Protein AF-W9NME5-F1 (afdb_monomer_lite)

Structure (mmCIF, N/CA/C/O backbone):
data_AF-W9NME5-F1
#
_entry.id   AF-W9NME5-F1
#
loop_
_atom_site.group_PDB
_atom_site.id
_atom_site.type_symbol
_atom_site.label_atom_id
_atom_site.label_alt_id
_atom_site.label_comp_id
_atom_site.label_asym_id
_atom_site.label_entity_id
_atom_site.label_seq_id
_atom_site.pdbx_PDB_ins_code
_atom_site.Cartn_x
_atom_site.Cartn_y
_atom_site.Cartn_z
_atom_site.occupancy
_atom_site.B_iso_or_equiv
_atom_site.auth_seq_id
_atom_site.auth_comp_id
_atom_site.auth_asym_id
_atom_site.auth_atom_id
_atom_site.pdbx_PDB_model_num
ATOM 1 N N . MET A 1 1 ? -3.195 -20.326 -9.505 1.00 39.09 1 MET A N 1
ATOM 2 C CA . MET A 1 1 ? -1.789 -19.940 -9.273 1.00 39.09 1 MET A CA 1
ATOM 3 C C . MET A 1 1 ? -1.744 -19.222 -7.938 1.00 39.09 1 MET A C 1
ATOM 5 O O . MET A 1 1 ? -2.674 -18.471 -7.666 1.00 39.09 1 MET A O 1
ATOM 9 N N . ALA A 1 2 ? -0.770 -19.522 -7.077 1.00 45.34 2 ALA A N 1
ATOM 10 C CA . ALA A 1 2 ? -0.571 -18.745 -5.855 1.00 45.34 2 ALA A CA 1
ATOM 11 C C . ALA A 1 2 ? -0.326 -17.281 -6.251 1.00 45.34 2 ALA A C 1
ATOM 13 O O . ALA A 1 2 ? 0.361 -17.039 -7.242 1.00 45.34 2 ALA A O 1
ATOM 14 N N . SER A 1 3 ? -0.939 -16.335 -5.538 1.00 52.91 3 SER A N 1
ATOM 15 C CA . SER A 1 3 ? -0.720 -14.902 -5.758 1.00 52.91 3 SER A CA 1
ATOM 16 C C . SER A 1 3 ? 0.780 -14.616 -5.727 1.00 52.91 3 SER A C 1
ATOM 18 O O . SER A 1 3 ? 1.431 -14.919 -4.732 1.00 52.91 3 SER A O 1
ATOM 20 N N . THR A 1 4 ? 1.320 -14.048 -6.803 1.00 77.38 4 THR A N 1
ATOM 21 C CA . THR A 1 4 ? 2.728 -13.638 -6.896 1.00 77.38 4 THR A CA 1
ATOM 22 C C . THR A 1 4 ? 3.020 -12.388 -6.074 1.00 77.38 4 THR A C 1
ATOM 24 O O . THR A 1 4 ? 4.181 -12.102 -5.825 1.00 77.38 4 THR A O 1
ATOM 27 N N . ARG A 1 5 ? 1.993 -11.663 -5.607 1.00 89.12 5 ARG A N 1
ATOM 28 C CA . ARG A 1 5 ? 2.142 -10.456 -4.787 1.00 89.12 5 ARG A CA 1
ATOM 29 C C . ARG A 1 5 ? 2.516 -10.760 -3.331 1.00 89.12 5 ARG A C 1
ATOM 31 O O . ARG A 1 5 ? 2.055 -11.748 -2.756 1.00 89.12 5 ARG A O 1
ATOM 38 N N . ARG A 1 6 ? 3.242 -9.828 -2.706 1.00 91.81 6 ARG A N 1
ATOM 39 C CA . ARG A 1 6 ? 3.561 -9.797 -1.271 1.00 91.81 6 ARG A CA 1
ATOM 40 C C . ARG A 1 6 ? 2.300 -9.959 -0.414 1.00 91.81 6 ARG A C 1
ATOM 42 O O . ARG A 1 6 ? 1.335 -9.205 -0.563 1.00 91.81 6 ARG A O 1
ATOM 49 N N . VAL A 1 7 ? 2.312 -10.936 0.488 1.00 93.56 7 VAL A N 1
ATOM 50 C CA . VAL A 1 7 ? 1.178 -11.263 1.371 1.00 93.56 7 VAL A CA 1
ATOM 51 C C . VAL A 1 7 ? 0.945 -10.194 2.441 1.00 93.56 7 VAL A C 1
ATOM 53 O O . VAL A 1 7 ? 1.825 -9.385 2.718 1.00 93.56 7 VAL A O 1
ATOM 56 N N . VAL A 1 8 ? -0.235 -10.200 3.065 1.00 95.62 8 VAL A N 1
ATOM 57 C CA . VAL A 1 8 ? -0.486 -9.415 4.281 1.00 95.62 8 VAL A CA 1
ATOM 58 C C . VAL A 1 8 ? 0.230 -10.079 5.458 1.00 95.62 8 VAL A C 1
ATOM 60 O O . VAL A 1 8 ? 0.051 -11.274 5.701 1.00 95.62 8 VAL A O 1
ATOM 63 N N . ALA A 1 9 ? 1.039 -9.318 6.193 1.00 95.38 9 ALA A N 1
ATOM 64 C CA . ALA A 1 9 ? 1.694 -9.810 7.400 1.00 95.38 9 ALA A CA 1
ATOM 65 C C . ALA A 1 9 ? 0.756 -9.633 8.599 1.00 95.38 9 ALA A C 1
ATOM 67 O O . ALA A 1 9 ? 0.611 -8.528 9.119 1.00 95.38 9 ALA A O 1
ATOM 68 N N . PHE A 1 10 ? 0.111 -10.719 9.025 1.00 95.50 10 PHE A N 1
ATOM 69 C CA . PHE A 1 10 ? -0.758 -10.734 10.203 1.00 95.50 10 PHE A CA 1
ATOM 70 C C . PHE A 1 10 ? 0.017 -10.983 11.492 1.00 95.50 10 PHE A C 1
ATOM 72 O O . PHE A 1 10 ? 0.943 -11.792 11.535 1.00 95.50 10 PHE A O 1
ATOM 79 N N . ASN A 1 11 ? -0.436 -10.353 12.570 1.00 92.19 11 ASN A N 1
ATOM 80 C CA . ASN A 1 11 ? 0.122 -10.518 13.902 1.00 92.19 11 ASN A CA 1
ATOM 81 C C . ASN A 1 11 ? -0.963 -10.964 14.886 1.00 92.19 11 ASN A C 1
ATOM 83 O O . ASN A 1 11 ? -1.707 -10.161 15.448 1.00 92.19 11 ASN A O 1
ATOM 87 N N . ALA A 1 12 ? -1.030 -12.272 15.126 1.00 83.38 12 ALA A N 1
ATOM 88 C CA . ALA A 1 12 ? -2.042 -12.856 16.001 1.00 83.38 12 ALA A CA 1
ATOM 89 C C . ALA A 1 12 ? -1.975 -12.336 17.451 1.00 83.38 12 ALA A C 1
ATOM 91 O O . ALA A 1 12 ? -3.001 -12.296 18.130 1.00 83.38 12 ALA A O 1
ATOM 92 N N . GLN A 1 13 ? -0.793 -11.913 17.923 1.00 84.00 13 GLN A N 1
ATOM 93 C CA . GLN A 1 13 ? -0.594 -11.439 19.299 1.00 84.00 13 GLN A CA 1
ATOM 94 C C . GLN A 1 13 ? -1.268 -10.083 19.559 1.00 84.00 13 GLN A C 1
ATOM 96 O O . GLN A 1 13 ? -1.622 -9.779 20.699 1.00 84.00 13 GLN A O 1
ATOM 101 N N . ALA A 1 14 ? -1.489 -9.287 18.511 1.00 87.31 14 ALA A N 1
ATOM 102 C CA . ALA A 1 14 ? -1.996 -7.927 18.636 1.00 87.31 14 ALA A CA 1
ATOM 103 C C . ALA A 1 14 ? -3.472 -7.835 19.024 1.00 87.31 14 ALA A C 1
ATOM 105 O O . ALA A 1 14 ? -3.892 -6.832 19.606 1.00 87.31 14 ALA A O 1
ATOM 106 N N . THR A 1 15 ? -4.252 -8.880 18.753 1.00 79.06 15 THR A N 1
ATOM 107 C CA . THR A 1 15 ? -5.698 -8.908 19.012 1.00 79.06 15 THR A CA 1
ATOM 108 C C . THR A 1 15 ? -6.021 -8.768 20.506 1.00 79.06 15 THR A C 1
ATOM 110 O O . THR A 1 15 ? -6.897 -7.995 20.905 1.00 79.06 15 THR A O 1
ATOM 113 N N . SER A 1 16 ? -5.259 -9.456 21.360 1.00 79.56 16 SER A N 1
ATOM 114 C CA . SER A 1 16 ? -5.403 -9.417 22.820 1.00 79.56 16 SER A CA 1
ATOM 115 C C . SER A 1 16 ? -4.499 -8.396 23.508 1.00 79.56 16 SER A C 1
ATOM 117 O O . SER A 1 16 ? -4.652 -8.160 24.704 1.00 79.56 16 SER A O 1
ATOM 119 N N . TRP A 1 17 ? -3.540 -7.810 22.790 1.00 85.62 17 TRP A N 1
ATOM 120 C CA . TRP A 1 17 ? -2.582 -6.888 23.388 1.00 85.62 17 TRP A CA 1
ATOM 121 C C . TRP A 1 17 ? -3.215 -5.530 23.696 1.00 85.62 17 TRP A C 1
ATOM 123 O O . TRP A 1 17 ? -4.037 -5.015 22.932 1.00 85.62 17 TRP A O 1
ATOM 133 N N . ARG A 1 18 ? -2.818 -4.940 24.823 1.00 84.31 18 ARG A N 1
ATOM 134 C CA . ARG A 1 18 ? -3.198 -3.588 25.234 1.00 84.31 18 ARG A CA 1
ATOM 135 C C . ARG A 1 18 ? -1.961 -2.834 25.699 1.00 84.31 18 ARG A C 1
ATOM 137 O O . ARG A 1 18 ? -1.047 -3.443 26.252 1.00 84.31 18 ARG A O 1
ATOM 144 N N . ILE A 1 19 ? -1.937 -1.521 25.476 1.00 80.12 19 ILE A N 1
ATOM 145 C CA . ILE A 1 19 ? -0.817 -0.688 25.923 1.00 80.12 19 ILE A CA 1
ATOM 146 C C . ILE A 1 19 ? -0.805 -0.612 27.462 1.00 80.12 19 ILE A C 1
ATOM 148 O O . ILE A 1 19 ? -1.807 -0.181 28.040 1.00 80.12 19 ILE A O 1
ATOM 152 N N . PRO A 1 20 ? 0.300 -0.997 28.133 1.00 75.25 20 PRO A N 1
ATOM 153 C CA . PRO A 1 20 ? 0.363 -0.962 29.591 1.00 75.25 20 PRO A CA 1
ATOM 154 C C . PRO A 1 20 ? 0.250 0.465 30.158 1.00 75.25 20 PRO A C 1
ATOM 156 O O . PRO A 1 20 ? 0.606 1.438 29.473 1.00 75.25 20 PRO A O 1
ATOM 159 N N . PRO A 1 21 ? -0.165 0.631 31.430 1.00 67.75 21 PRO A N 1
ATOM 160 C CA . PRO A 1 21 ? -0.262 1.939 32.064 1.00 67.75 21 PRO A CA 1
ATOM 161 C C . PRO A 1 21 ? 1.095 2.650 32.062 1.00 67.75 21 PRO A C 1
ATOM 163 O O . PRO A 1 21 ? 2.124 2.062 32.389 1.00 67.75 21 PRO A O 1
ATOM 166 N N . GLY A 1 22 ? 1.108 3.935 31.696 1.00 62.50 22 GLY A N 1
ATOM 167 C CA . GLY A 1 22 ? 2.323 4.761 31.678 1.00 62.50 22 GLY A CA 1
ATOM 168 C C . GLY A 1 22 ? 3.168 4.688 30.400 1.00 62.50 22 GLY A C 1
ATOM 169 O O . GLY A 1 22 ? 4.059 5.519 30.240 1.00 62.50 22 GLY A O 1
ATOM 170 N N . LEU A 1 23 ? 2.866 3.773 29.469 1.00 62.28 23 LEU A N 1
ATOM 171 C CA . LEU A 1 23 ? 3.465 3.750 28.123 1.00 62.28 23 LEU A CA 1
ATOM 172 C C . LEU A 1 23 ? 2.666 4.565 27.094 1.00 62.28 23 LEU A C 1
ATOM 174 O O . LEU A 1 23 ? 3.174 4.855 26.013 1.00 62.28 23 LEU A O 1
ATOM 178 N N . SER A 1 24 ? 1.431 4.965 27.422 1.00 55.84 24 SER A N 1
ATOM 179 C CA . SER A 1 24 ? 0.644 5.843 26.550 1.00 55.84 24 SER A CA 1
ATOM 180 C C . SER A 1 24 ? 1.208 7.270 26.552 1.00 55.84 24 SER A C 1
ATOM 182 O O . SER A 1 24 ? 1.556 7.810 27.606 1.00 55.84 24 SER A O 1
ATOM 184 N N . TYR A 1 25 ? 1.254 7.907 25.380 1.00 54.62 25 TYR A N 1
ATOM 185 C CA . TYR A 1 25 ? 1.763 9.269 25.160 1.00 54.62 25 TYR A CA 1
ATOM 186 C C . TYR A 1 25 ? 0.864 10.390 25.737 1.00 54.62 25 TYR A C 1
ATOM 188 O O . TYR A 1 25 ? 0.791 11.491 25.199 1.00 54.62 25 TYR A O 1
ATOM 196 N N . GLN A 1 26 ? 0.224 10.172 26.889 1.00 46.88 26 GLN A N 1
ATOM 197 C CA . GLN A 1 26 ? -0.618 11.165 27.577 1.00 46.88 26 GLN A CA 1
ATOM 198 C C . GLN A 1 26 ? 0.098 12.497 27.860 1.00 46.88 26 GLN A C 1
ATOM 200 O O . GLN A 1 26 ? -0.543 13.541 27.939 1.00 46.88 26 GLN A O 1
ATOM 205 N N . LYS A 1 27 ? 1.434 12.502 27.988 1.00 41.44 27 LYS A N 1
ATOM 206 C CA . LYS A 1 27 ? 2.201 13.733 28.250 1.00 41.44 27 LYS A CA 1
ATOM 207 C C . LYS A 1 27 ? 2.249 14.715 27.069 1.00 41.44 27 LYS A C 1
ATOM 209 O O . LYS A 1 27 ? 2.567 15.878 27.306 1.00 41.44 27 LYS A O 1
ATOM 214 N N . LEU A 1 28 ? 1.956 14.290 25.835 1.00 43.47 28 LEU A N 1
ATOM 215 C CA . LEU A 1 28 ? 1.936 15.185 24.666 1.00 43.47 28 LEU A CA 1
ATOM 216 C C . LEU A 1 28 ? 0.530 15.737 24.353 1.00 43.47 28 LEU A C 1
ATOM 218 O O . LEU A 1 28 ? 0.436 16.877 23.895 1.00 43.47 28 LEU A O 1
ATOM 222 N N . GLN A 1 29 ? -0.541 15.027 24.746 1.00 44.09 29 GLN A N 1
ATOM 223 C CA . GLN A 1 29 ? -1.949 15.441 24.576 1.00 44.09 29 GLN A CA 1
ATOM 224 C C . GLN A 1 29 ? -2.256 16.859 25.092 1.00 44.09 29 GLN A C 1
ATOM 226 O O . GLN A 1 29 ? -3.051 17.577 24.493 1.00 44.09 29 GLN A O 1
ATOM 231 N N . GLN A 1 30 ? -1.624 17.295 26.188 1.00 41.50 30 GLN A N 1
ATOM 232 C CA . GLN A 1 30 ? -1.910 18.604 26.794 1.00 41.50 30 GLN A CA 1
ATOM 233 C C . GLN A 1 30 ? -1.361 19.806 26.015 1.00 41.50 30 GLN A C 1
ATOM 235 O O . GLN A 1 30 ? -1.827 20.920 26.237 1.00 41.50 30 GLN A O 1
ATOM 240 N N . LYS A 1 31 ? -0.367 19.629 25.135 1.00 41.06 31 LYS A N 1
ATOM 241 C CA . LYS A 1 31 ? 0.295 20.767 24.469 1.00 41.06 31 LYS A CA 1
ATOM 242 C C . LYS A 1 31 ? -0.341 21.179 23.140 1.00 41.06 31 LYS A C 1
ATOM 244 O O . LYS A 1 31 ? -0.084 22.292 22.697 1.00 41.06 31 LYS A O 1
ATOM 249 N N . PHE A 1 32 ? -1.152 20.321 22.519 1.00 47.19 32 PHE A N 1
ATOM 250 C CA . PHE A 1 32 ? -1.626 20.516 21.141 1.00 47.19 32 PHE A CA 1
ATOM 251 C C . PHE A 1 32 ? -3.078 20.999 21.009 1.00 47.19 32 PHE A C 1
ATOM 253 O O . PHE A 1 32 ? -3.599 21.079 19.901 1.00 47.19 32 PHE A O 1
ATOM 260 N N . GLN A 1 33 ? -3.716 21.411 22.108 1.00 46.16 33 GLN A N 1
ATOM 261 C CA . GLN A 1 33 ? -5.012 22.097 22.072 1.00 46.16 33 GLN A CA 1
ATOM 262 C C . GLN A 1 33 ? -4.861 23.554 21.602 1.00 46.16 33 GLN A C 1
ATOM 264 O O . GLN A 1 33 ? -4.986 24.481 22.395 1.00 46.16 33 GLN A O 1
ATOM 269 N N . ASN A 1 34 ? -4.590 23.779 20.316 1.00 44.47 34 ASN A N 1
ATOM 270 C CA . ASN A 1 34 ? -4.628 25.119 19.727 1.00 44.47 34 ASN A CA 1
ATOM 271 C C . ASN A 1 34 ? -5.656 25.176 18.591 1.00 44.47 34 ASN A C 1
ATOM 273 O O . ASN A 1 34 ? -5.303 24.959 17.440 1.00 44.47 34 ASN A O 1
ATOM 277 N N . GLY A 1 35 ? -6.910 25.487 18.941 1.00 51.31 35 GLY A N 1
ATOM 278 C CA . GLY A 1 35 ? -7.873 26.306 18.177 1.00 51.31 35 GLY A CA 1
ATOM 279 C C . GLY A 1 35 ? -8.188 26.012 16.701 1.00 51.31 35 GLY A C 1
ATOM 280 O O . GLY A 1 35 ? -8.904 26.814 16.109 1.00 51.31 35 GLY A O 1
ATOM 281 N N . ALA A 1 36 ? -7.669 24.947 16.095 1.00 62.31 36 ALA A N 1
ATOM 282 C CA . ALA A 1 36 ? -7.976 24.563 14.721 1.00 62.31 36 ALA A CA 1
ATOM 283 C C . ALA A 1 36 ? -9.269 23.738 14.662 1.00 62.31 36 ALA A C 1
ATOM 285 O O . ALA A 1 36 ? -9.553 22.964 15.579 1.00 62.31 36 ALA A O 1
ATOM 286 N N . ASP A 1 37 ? -10.035 23.897 13.582 1.00 70.88 37 ASP A N 1
ATOM 287 C CA . ASP A 1 37 ? -11.195 23.047 13.319 1.00 70.88 37 ASP A CA 1
ATOM 288 C C . ASP A 1 37 ? -10.755 21.574 13.190 1.00 70.88 37 ASP A C 1
ATOM 290 O O . ASP A 1 37 ? -9.715 21.309 12.572 1.00 70.88 37 ASP A O 1
ATOM 294 N N . PRO A 1 38 ? -11.526 20.612 13.740 1.00 79.44 38 PRO A N 1
ATOM 295 C CA . PRO A 1 38 ? -11.199 19.196 13.639 1.00 79.44 38 PRO A CA 1
ATOM 296 C C . PRO A 1 38 ? -11.038 18.745 12.189 1.00 79.44 38 PRO A C 1
ATOM 298 O O . PRO A 1 38 ? -11.836 19.107 11.320 1.00 79.44 38 PRO A O 1
ATOM 301 N N . ALA A 1 39 ? -10.059 17.875 11.938 1.00 83.62 39 ALA A N 1
ATOM 302 C CA . ALA A 1 39 ? -9.869 17.285 10.620 1.00 83.62 39 ALA A CA 1
ATOM 303 C C . ALA A 1 39 ? -11.156 16.549 10.181 1.00 83.62 39 ALA A C 1
ATOM 305 O O . ALA A 1 39 ? -11.751 15.823 10.990 1.00 83.62 39 ALA A O 1
ATOM 306 N N . PRO A 1 40 ? -11.630 16.701 8.935 1.00 89.44 40 PRO A N 1
ATOM 307 C CA . PRO A 1 40 ? -12.889 16.096 8.522 1.00 89.44 40 PRO A CA 1
ATOM 308 C C . PRO A 1 40 ? -12.821 14.561 8.515 1.00 89.44 40 PRO A C 1
ATOM 310 O O . PRO A 1 40 ? -11.814 13.958 8.136 1.00 89.44 40 PRO A O 1
ATOM 313 N N . LEU A 1 41 ? -13.928 13.939 8.924 1.00 93.38 41 LEU A N 1
ATOM 314 C CA . LEU A 1 41 ? -14.187 12.506 8.798 1.00 93.38 41 LEU A CA 1
ATOM 315 C C . LEU A 1 41 ? -15.288 12.319 7.749 1.00 93.38 41 LEU A C 1
ATOM 317 O O . LEU A 1 41 ? -16.453 12.617 8.002 1.00 93.38 41 LEU A O 1
ATOM 321 N N . ILE A 1 42 ? -14.898 11.895 6.550 1.00 94.12 42 ILE A N 1
ATOM 322 C CA . ILE A 1 42 ? -15.769 11.849 5.371 1.00 94.12 42 ILE A CA 1
ATOM 323 C C . ILE A 1 42 ? -16.267 10.421 5.163 1.00 94.12 42 ILE A C 1
ATOM 325 O O . ILE A 1 42 ? -15.465 9.498 5.062 1.00 94.12 42 ILE A O 1
ATOM 329 N N . ASP A 1 43 ? -17.582 10.241 5.079 1.00 95.38 43 ASP A N 1
ATOM 330 C CA . ASP A 1 43 ? -18.225 8.956 4.783 1.00 95.3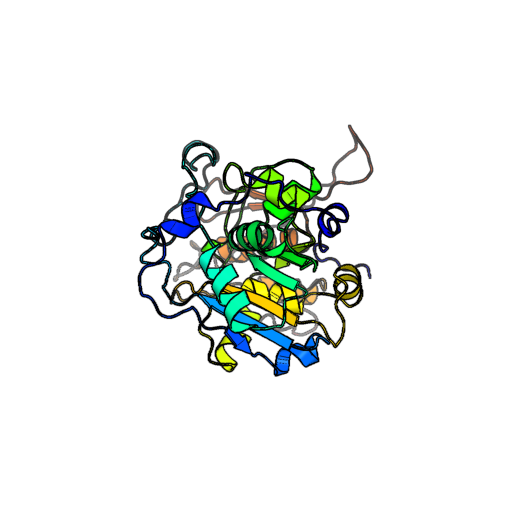8 43 ASP A CA 1
ATOM 331 C C . ASP A 1 43 ? -18.084 8.605 3.287 1.00 95.38 43 ASP A C 1
ATOM 333 O O . ASP A 1 43 ? -18.522 9.355 2.413 1.00 95.38 43 ASP A O 1
ATOM 337 N N . LEU A 1 44 ? -17.466 7.460 2.997 1.00 95.12 44 LEU A N 1
ATOM 338 C CA . LEU A 1 44 ? -17.264 6.897 1.663 1.00 95.12 44 LEU A CA 1
ATOM 339 C C . LEU A 1 44 ? -18.199 5.696 1.458 1.00 95.12 44 LEU A C 1
ATOM 341 O O . LEU A 1 44 ? -17.769 4.547 1.399 1.00 95.12 44 LEU A O 1
ATOM 345 N N . ARG A 1 45 ? -19.504 5.946 1.341 1.00 88.06 45 ARG A N 1
ATOM 346 C CA . ARG A 1 45 ? -20.514 4.871 1.250 1.00 88.06 45 ARG A CA 1
ATOM 347 C C . ARG A 1 45 ? -20.284 3.902 0.094 1.00 88.06 45 ARG A C 1
ATOM 349 O O . ARG A 1 45 ? -20.411 2.699 0.279 1.00 88.06 45 ARG A O 1
ATOM 356 N N . GLU A 1 46 ? -19.912 4.417 -1.076 1.00 90.00 46 GLU A N 1
ATOM 357 C CA . GLU A 1 46 ? -19.761 3.600 -2.288 1.00 90.00 46 GLU A CA 1
ATOM 358 C C . GLU A 1 46 ? -18.662 2.536 -2.144 1.00 90.00 46 GLU A C 1
ATOM 360 O O . GLU A 1 46 ? -18.842 1.398 -2.581 1.00 90.00 46 GLU A O 1
ATOM 365 N N . ILE A 1 47 ? -17.553 2.858 -1.464 1.00 94.81 47 ILE A N 1
ATOM 366 C CA . ILE A 1 47 ? -16.479 1.883 -1.247 1.00 94.81 47 ILE A CA 1
ATOM 367 C C . ILE A 1 47 ? -16.850 0.859 -0.168 1.00 94.81 47 ILE A C 1
ATOM 369 O O . ILE A 1 47 ? -16.356 -0.265 -0.208 1.00 94.81 47 ILE A O 1
ATOM 373 N N . ALA A 1 48 ? -17.725 1.194 0.787 1.00 95.50 48 ALA A N 1
ATOM 374 C CA . ALA A 1 48 ? -18.136 0.254 1.830 1.00 95.50 48 ALA A CA 1
ATOM 375 C C . ALA A 1 48 ? -18.807 -0.995 1.235 1.00 95.50 48 ALA A C 1
ATOM 377 O O . ALA A 1 48 ? -18.456 -2.115 1.616 1.00 95.50 48 ALA A O 1
ATOM 378 N N . ASP A 1 49 ? -19.665 -0.808 0.227 1.00 93.06 49 ASP A N 1
ATOM 379 C CA . ASP A 1 49 ? -20.310 -1.899 -0.507 1.00 93.06 49 ASP A CA 1
ATOM 380 C C . ASP A 1 49 ? -19.304 -2.728 -1.325 1.00 93.06 49 ASP A C 1
ATOM 382 O O . ASP A 1 49 ? -19.361 -3.961 -1.298 1.00 93.06 49 ASP A O 1
ATOM 386 N N . GLU A 1 50 ? -18.344 -2.077 -2.001 1.00 94.00 50 GLU A N 1
ATOM 387 C CA . GLU A 1 50 ? -17.262 -2.753 -2.745 1.00 94.00 50 GLU A CA 1
ATOM 388 C C . GLU A 1 50 ? -16.415 -3.640 -1.811 1.00 94.00 50 GLU A C 1
ATOM 390 O O . GLU A 1 50 ? -16.096 -4.792 -2.125 1.00 94.00 50 GLU A O 1
ATOM 395 N N . ILE A 1 51 ? -16.082 -3.127 -0.624 1.00 96.56 51 ILE A N 1
ATOM 396 C CA . ILE A 1 51 ? -15.286 -3.838 0.384 1.00 96.56 51 ILE A CA 1
ATOM 397 C C . ILE A 1 51 ? -16.129 -4.882 1.134 1.00 96.56 51 ILE A C 1
ATOM 399 O O . ILE A 1 51 ? -15.586 -5.897 1.587 1.00 96.56 51 ILE A O 1
ATOM 403 N N . GLY A 1 52 ? -17.446 -4.700 1.218 1.00 96.25 52 GLY A N 1
ATOM 404 C CA . GLY A 1 52 ? -18.370 -5.570 1.944 1.00 96.25 52 GLY A CA 1
ATOM 405 C C . GLY A 1 52 ? -18.376 -5.329 3.456 1.00 96.25 52 GLY A C 1
ATOM 406 O O . GLY A 1 52 ? -18.467 -6.295 4.217 1.00 96.25 52 GLY A O 1
ATOM 407 N N . VAL A 1 53 ? -18.256 -4.067 3.872 1.00 97.69 53 VAL A N 1
ATOM 408 C CA . VAL A 1 53 ? -18.327 -3.600 5.270 1.00 97.69 53 VAL A CA 1
ATOM 409 C C . VAL A 1 53 ? -19.478 -2.610 5.452 1.00 97.69 53 VAL A C 1
ATOM 411 O O . VAL A 1 53 ? -20.078 -2.186 4.471 1.00 97.69 53 VAL A O 1
ATOM 414 N N . GLY A 1 54 ? -19.803 -2.252 6.695 1.00 97.06 54 GLY A N 1
ATOM 415 C CA . GLY A 1 54 ? -20.939 -1.378 6.990 1.00 97.06 54 GLY A CA 1
ATOM 416 C C . GLY A 1 54 ? -20.690 0.066 6.576 1.00 97.06 54 GLY A C 1
ATOM 417 O O . GLY A 1 54 ? -21.504 0.665 5.880 1.00 97.06 54 GLY A O 1
ATOM 418 N N . THR A 1 55 ? -19.551 0.630 6.982 1.00 97.56 55 THR A N 1
ATOM 419 C CA . THR A 1 55 ? -19.142 1.984 6.578 1.00 97.56 55 THR A CA 1
ATOM 420 C C . THR A 1 55 ? -17.633 2.078 6.412 1.00 97.56 55 THR A C 1
ATOM 422 O O . THR A 1 55 ? -16.868 1.376 7.080 1.00 97.56 55 THR A O 1
ATOM 425 N N . VAL A 1 56 ? -17.200 2.983 5.536 1.00 98.31 56 VAL A N 1
ATOM 426 C CA . VAL A 1 56 ? -15.797 3.369 5.387 1.00 98.31 56 VAL A CA 1
ATOM 427 C C . VAL A 1 56 ? -15.721 4.877 5.533 1.00 98.31 56 VAL A C 1
ATOM 429 O O . VAL A 1 56 ? -16.371 5.602 4.790 1.00 98.31 56 VAL A O 1
ATOM 432 N N . HIS A 1 57 ? -14.918 5.353 6.477 1.00 97.31 57 HIS A N 1
ATOM 433 C CA . HIS A 1 57 ? -14.698 6.773 6.701 1.00 97.31 57 HIS A CA 1
ATOM 434 C C . HIS A 1 57 ? -13.255 7.149 6.370 1.00 97.31 57 HIS A C 1
ATOM 436 O O . HIS A 1 57 ? -12.317 6.492 6.821 1.00 97.31 57 HIS A O 1
ATOM 442 N N . ALA A 1 58 ? -13.059 8.229 5.622 1.00 95.44 58 ALA A N 1
ATOM 443 C CA . ALA A 1 58 ? -11.757 8.838 5.402 1.00 95.44 58 ALA A CA 1
ATOM 444 C C . ALA A 1 58 ? -11.523 9.957 6.415 1.00 95.44 58 ALA A C 1
ATOM 446 O O . ALA A 1 58 ? -12.205 10.982 6.391 1.00 95.44 58 ALA A O 1
ATOM 447 N N . LYS A 1 59 ? -10.538 9.777 7.297 1.00 93.56 59 LYS A N 1
ATOM 448 C CA . LYS A 1 59 ? -10.039 10.855 8.152 1.00 93.56 59 LYS A CA 1
ATOM 449 C C . LYS A 1 59 ? -9.003 11.637 7.350 1.00 93.56 59 LYS A C 1
ATOM 451 O O . LYS A 1 59 ? -7.896 11.143 7.128 1.00 93.56 59 LYS A O 1
ATOM 456 N N . VAL A 1 60 ? -9.378 12.823 6.875 1.00 88.12 60 VAL A N 1
ATOM 457 C CA . VAL A 1 60 ? -8.555 13.641 5.969 1.00 88.12 60 VAL A CA 1
ATOM 458 C C . VAL A 1 60 ? -7.818 14.704 6.770 1.00 88.12 60 VAL A C 1
ATOM 460 O O . VAL A 1 60 ? -8.438 15.562 7.387 1.00 88.12 60 VAL A O 1
ATOM 463 N N . LEU A 1 61 ? -6.487 14.655 6.773 1.00 78.25 61 LEU A N 1
ATOM 464 C CA . LEU A 1 61 ? -5.673 15.562 7.584 1.00 78.25 61 LEU A CA 1
ATOM 465 C C . LEU A 1 61 ? -5.361 16.826 6.773 1.00 78.25 61 LEU A C 1
ATOM 467 O O . LEU A 1 61 ? -4.400 16.845 6.009 1.00 78.25 61 LEU A O 1
ATOM 471 N N . THR A 1 62 ? -6.160 17.881 6.935 1.00 62.59 62 THR A N 1
ATOM 472 C CA . THR A 1 62 ? -6.014 19.158 6.214 1.00 62.59 62 THR A CA 1
ATOM 473 C C . THR A 1 62 ? -5.030 20.096 6.907 1.00 62.59 62 THR A C 1
ATOM 475 O O . THR A 1 62 ? -5.423 20.778 7.844 1.00 62.59 62 THR A O 1
ATOM 478 N N . ASN A 1 63 ? -3.768 20.174 6.467 1.00 48.84 63 ASN A N 1
ATOM 479 C CA . ASN A 1 63 ? -2.765 21.176 6.893 1.00 48.84 63 ASN A CA 1
ATOM 480 C C . ASN A 1 63 ? -2.580 21.426 8.412 1.00 48.84 63 ASN A C 1
ATOM 482 O O . ASN A 1 63 ? -1.764 22.267 8.778 1.00 48.84 63 ASN A O 1
ATOM 486 N N . CYS A 1 64 ? -3.210 20.667 9.316 1.00 42.06 64 CYS A N 1
ATOM 487 C CA . CYS A 1 64 ? -3.034 20.797 10.768 1.00 42.06 64 CYS A CA 1
ATOM 488 C C . CYS A 1 64 ? -1.567 20.553 11.173 1.00 42.06 64 CYS A C 1
ATOM 490 O O . CYS A 1 64 ? -1.142 20.925 12.262 1.00 42.06 64 CYS A O 1
ATOM 492 N N . TYR A 1 65 ? -0.783 19.945 10.274 1.00 44.38 65 TYR A N 1
ATOM 493 C CA . TYR A 1 65 ? 0.619 19.616 10.472 1.00 44.38 65 TYR A CA 1
ATOM 494 C C . TYR A 1 65 ? 1.622 20.677 9.996 1.00 44.38 65 TYR A C 1
ATOM 496 O O . TYR A 1 65 ? 2.766 20.601 10.436 1.00 44.38 65 TYR A O 1
ATOM 504 N N . THR A 1 66 ? 1.249 21.725 9.242 1.00 38.56 66 THR A N 1
ATOM 505 C CA . THR A 1 66 ? 2.200 22.838 8.987 1.00 38.56 66 THR A CA 1
ATOM 506 C C . THR A 1 66 ? 2.541 23.605 10.272 1.00 38.56 66 THR A C 1
ATOM 508 O O . THR A 1 66 ? 3.637 24.145 10.395 1.00 38.56 66 THR A O 1
ATOM 511 N N . ALA A 1 67 ? 1.663 23.568 11.282 1.00 34.53 67 ALA A N 1
ATOM 512 C CA . ALA A 1 67 ? 1.918 24.113 12.619 1.00 34.53 67 ALA A CA 1
ATOM 513 C C . ALA A 1 67 ? 2.614 23.126 13.587 1.00 34.53 67 ALA A C 1
ATOM 515 O O . ALA A 1 67 ? 3.070 23.540 14.652 1.00 34.53 67 ALA A O 1
ATOM 516 N N . LEU A 1 68 ? 2.739 21.839 13.227 1.00 39.09 68 LEU A N 1
ATOM 517 C CA . LEU A 1 68 ? 3.330 20.772 14.059 1.00 39.09 68 LEU A CA 1
ATOM 518 C C . LEU A 1 68 ? 4.852 20.641 13.890 1.00 39.09 68 LEU A C 1
ATOM 520 O O . LEU A 1 68 ? 5.417 19.575 14.110 1.00 39.09 68 LEU A O 1
ATOM 524 N N . GLY A 1 69 ? 5.527 21.719 13.482 1.00 32.47 69 GLY A N 1
ATOM 525 C CA . GLY A 1 69 ? 6.964 21.686 13.202 1.00 32.47 69 GLY A CA 1
ATOM 526 C C . GLY A 1 69 ? 7.317 20.959 11.901 1.00 32.47 69 GLY A C 1
ATOM 527 O O . GLY A 1 69 ? 8.498 20.825 11.592 1.00 32.47 69 GLY A O 1
ATOM 528 N N . ALA A 1 70 ? 6.328 20.577 11.080 1.00 37.41 70 ALA A N 1
ATOM 529 C CA . ALA A 1 70 ? 6.539 20.027 9.741 1.00 37.41 70 ALA A CA 1
ATOM 530 C C . ALA A 1 70 ? 6.960 21.100 8.713 1.00 37.41 70 ALA A C 1
ATOM 532 O O . ALA A 1 70 ? 6.592 21.038 7.547 1.00 37.41 70 ALA A O 1
ATOM 533 N N . ASN A 1 71 ? 7.855 22.006 9.117 1.00 27.41 71 ASN A N 1
ATOM 534 C CA . ASN A 1 71 ? 8.870 22.552 8.214 1.00 27.41 71 ASN A CA 1
ATOM 535 C C . ASN A 1 71 ? 9.948 21.491 7.910 1.00 27.41 71 ASN A C 1
ATOM 537 O O . ASN A 1 71 ? 11.104 21.819 7.640 1.00 27.41 71 ASN A O 1
ATOM 541 N N . ALA A 1 72 ? 9.590 20.204 7.931 1.00 32.00 72 ALA A N 1
ATOM 542 C CA . ALA A 1 72 ? 10.208 19.286 7.007 1.00 32.00 72 ALA A CA 1
ATOM 543 C C . ALA A 1 72 ? 9.719 19.737 5.632 1.00 32.00 72 ALA A C 1
ATOM 545 O O . ALA A 1 72 ? 8.633 19.374 5.184 1.00 32.00 72 ALA A O 1
ATOM 546 N N . SER A 1 73 ? 10.535 20.576 4.989 1.00 27.31 73 SER A N 1
ATOM 547 C CA . SER A 1 73 ? 10.595 20.649 3.536 1.00 27.31 73 SER A CA 1
ATOM 548 C C . SER A 1 73 ? 10.337 19.257 2.948 1.00 27.31 73 SER A C 1
ATOM 550 O O . SER A 1 73 ? 10.746 18.274 3.586 1.00 27.31 73 SER A O 1
ATOM 552 N N . PRO A 1 74 ? 9.710 19.147 1.757 1.00 27.56 74 PRO A N 1
ATOM 553 C CA . PRO A 1 74 ? 9.715 17.887 1.020 1.00 27.56 74 PRO A CA 1
ATOM 554 C C . PRO A 1 74 ? 11.123 17.329 1.145 1.00 27.56 74 PRO A C 1
ATOM 556 O O . PRO A 1 74 ? 12.075 18.076 0.894 1.00 27.56 74 PRO A O 1
ATOM 559 N N . ILE A 1 75 ? 11.221 16.110 1.697 1.00 30.09 75 ILE A N 1
ATOM 560 C CA . ILE A 1 75 ? 12.454 15.329 1.815 1.00 30.09 75 ILE A CA 1
ATOM 561 C C . ILE A 1 75 ? 13.334 15.765 0.667 1.00 30.09 75 ILE A C 1
ATOM 563 O O . ILE A 1 75 ? 12.869 15.650 -0.467 1.00 30.09 75 ILE A O 1
ATOM 567 N N . ASP A 1 76 ? 14.480 16.373 0.995 1.00 28.00 76 ASP A N 1
ATOM 568 C CA . ASP A 1 76 ? 15.382 16.997 0.037 1.00 28.00 76 ASP A CA 1
ATOM 569 C C . ASP A 1 76 ? 15.358 16.144 -1.231 1.00 28.00 76 ASP A C 1
ATOM 571 O O . ASP A 1 76 ? 15.864 15.022 -1.254 1.00 28.00 76 ASP A O 1
ATOM 575 N N . VAL A 1 77 ? 14.703 16.641 -2.284 1.00 30.38 77 VAL A N 1
ATOM 576 C CA . VAL A 1 77 ? 14.630 15.976 -3.597 1.00 30.38 77 VAL A CA 1
ATOM 577 C C . VAL A 1 77 ? 16.014 15.950 -4.270 1.00 30.38 77 VAL A C 1
ATOM 579 O O . VAL A 1 77 ? 16.139 15.638 -5.447 1.00 30.38 77 VAL A O 1
ATOM 582 N N . ASN A 1 78 ? 17.060 16.219 -3.485 1.00 27.39 78 ASN A N 1
ATOM 583 C CA . ASN A 1 78 ? 18.473 16.079 -3.754 1.00 27.39 78 ASN A CA 1
ATOM 584 C C . ASN A 1 78 ? 19.159 15.209 -2.677 1.00 27.39 78 ASN A C 1
ATOM 586 O O . ASN A 1 78 ? 20.103 15.654 -2.031 1.00 27.39 78 ASN A O 1
ATOM 590 N N . GLU A 1 79 ? 18.775 13.942 -2.514 1.00 35.22 79 GLU A N 1
ATOM 591 C CA . GLU A 1 79 ? 19.766 12.917 -2.138 1.00 35.22 79 GLU A CA 1
ATOM 592 C C . GLU A 1 79 ? 20.216 12.174 -3.397 1.00 35.22 79 GLU A C 1
ATOM 594 O O . GLU A 1 79 ? 19.941 11.004 -3.644 1.00 35.22 79 GLU A O 1
ATOM 599 N N . ASP A 1 80 ? 20.980 12.924 -4.186 1.00 33.34 80 ASP A N 1
ATOM 600 C CA . ASP A 1 80 ? 21.892 12.485 -5.242 1.00 33.34 80 ASP A CA 1
ATOM 601 C C . ASP A 1 80 ? 23.088 11.661 -4.698 1.00 33.34 80 ASP A C 1
ATOM 603 O O . ASP A 1 80 ? 24.160 11.609 -5.300 1.00 33.34 80 ASP A O 1
ATOM 607 N N . SER A 1 81 ? 22.948 10.998 -3.548 1.00 30.91 81 SER A N 1
ATOM 608 C CA . SER A 1 81 ? 23.997 10.184 -2.925 1.00 30.91 81 SER A CA 1
ATOM 609 C C . SER A 1 81 ? 23.646 8.696 -2.979 1.00 30.91 81 SER A C 1
ATOM 611 O O . SER A 1 81 ? 23.577 7.991 -1.978 1.00 30.91 81 SER A O 1
ATOM 613 N N . ILE A 1 82 ? 23.523 8.183 -4.206 1.00 38.12 82 ILE A N 1
ATOM 614 C CA . ILE A 1 82 ? 23.451 6.740 -4.513 1.00 38.12 82 ILE A CA 1
ATOM 615 C C . ILE A 1 82 ? 24.860 6.095 -4.470 1.00 38.12 82 ILE A C 1
ATOM 617 O O . ILE A 1 82 ? 25.098 4.998 -4.962 1.00 38.12 82 ILE A O 1
ATOM 621 N N . ASN A 1 83 ? 25.831 6.740 -3.817 1.00 29.41 83 ASN A N 1
ATOM 622 C CA . ASN A 1 83 ? 27.133 6.135 -3.572 1.00 29.41 83 ASN A CA 1
ATOM 623 C C . ASN A 1 83 ? 27.109 5.369 -2.250 1.00 29.41 83 ASN A C 1
ATOM 625 O O . ASN A 1 83 ? 26.916 5.945 -1.181 1.00 29.41 83 ASN A O 1
ATOM 629 N N . GLY A 1 84 ? 27.402 4.070 -2.323 1.00 33.78 84 GLY A N 1
ATOM 630 C CA . GLY A 1 84 ? 27.668 3.181 -1.188 1.00 33.78 84 GLY A CA 1
ATOM 631 C C . GLY A 1 84 ? 28.897 3.546 -0.338 1.00 33.78 84 GLY A C 1
ATOM 632 O O . GLY A 1 84 ? 29.570 2.658 0.173 1.00 33.78 84 GLY A O 1
ATOM 633 N N . SER A 1 85 ? 29.209 4.828 -0.159 1.00 30.17 85 SER A N 1
ATOM 634 C CA . SER A 1 85 ? 30.228 5.321 0.764 1.00 30.17 85 SER A CA 1
ATOM 635 C C . SER A 1 85 ? 29.970 6.801 1.076 1.00 30.17 85 SER A C 1
ATOM 637 O O . SER A 1 85 ? 30.178 7.653 0.217 1.00 30.17 85 SER A O 1
ATOM 639 N N . HIS A 1 86 ? 29.566 7.066 2.323 1.00 30.80 86 HIS A N 1
ATOM 640 C CA . HIS A 1 86 ? 29.363 8.371 2.974 1.00 30.80 86 HIS A CA 1
ATOM 641 C C . HIS A 1 86 ? 28.142 9.212 2.552 1.00 30.80 86 HIS A C 1
ATOM 643 O O . HIS A 1 86 ? 28.190 9.950 1.575 1.00 30.80 86 HIS A O 1
ATOM 649 N N . GLY A 1 87 ? 27.109 9.213 3.413 1.00 33.31 87 GLY A N 1
ATOM 650 C CA . GLY A 1 87 ? 26.277 10.407 3.608 1.00 33.31 87 GLY A CA 1
ATOM 651 C C . GLY A 1 87 ? 24.769 10.245 3.794 1.00 33.31 87 GLY A C 1
ATOM 652 O O . GLY A 1 87 ? 24.124 11.268 3.946 1.00 33.31 87 GLY A O 1
ATOM 653 N N . LEU A 1 88 ? 24.192 9.040 3.809 1.00 41.59 88 LEU A N 1
ATOM 654 C CA . LEU A 1 88 ? 22.776 8.871 4.169 1.00 41.59 88 LEU A CA 1
ATOM 655 C C . LEU A 1 88 ? 22.657 8.828 5.694 1.00 41.59 88 LEU A C 1
ATOM 657 O O . LEU A 1 88 ? 23.235 7.946 6.333 1.00 41.59 88 LEU A O 1
ATOM 661 N N . VAL A 1 89 ? 21.951 9.805 6.263 1.00 40.44 89 VAL A N 1
ATOM 662 C CA . VAL A 1 89 ? 21.803 10.006 7.712 1.00 40.44 89 VAL A CA 1
ATOM 663 C C . VAL A 1 89 ? 21.321 8.709 8.372 1.00 40.44 89 VAL A C 1
ATOM 665 O O . VAL A 1 89 ? 20.272 8.168 8.022 1.00 40.44 89 VAL A O 1
ATOM 668 N N . ASP A 1 90 ? 22.113 8.193 9.313 1.00 42.84 90 ASP A N 1
ATOM 669 C CA . ASP A 1 90 ? 21.762 7.033 10.130 1.00 42.84 90 ASP A CA 1
ATOM 670 C C . ASP A 1 90 ? 20.459 7.341 10.881 1.00 42.84 90 ASP A C 1
ATOM 672 O O . ASP A 1 90 ? 20.300 8.422 11.456 1.00 42.84 90 ASP A O 1
ATOM 676 N N . CYS A 1 91 ? 19.522 6.398 10.885 1.00 47.06 91 CYS A N 1
ATOM 677 C CA . CYS A 1 91 ? 18.249 6.516 11.583 1.00 47.06 91 CYS A CA 1
ATOM 678 C C . CYS A 1 91 ? 18.394 6.771 13.085 1.00 47.06 91 CYS A C 1
ATOM 680 O O . CYS A 1 91 ? 17.472 7.279 13.720 1.00 47.06 91 CYS A O 1
ATOM 682 N N . HIS A 1 92 ? 19.572 6.474 13.633 1.00 45.75 92 HIS A N 1
ATOM 683 C CA . HIS A 1 92 ? 19.951 6.776 15.004 1.00 45.75 92 HIS A CA 1
ATOM 684 C C . HIS A 1 92 ? 20.446 8.219 15.221 1.00 45.75 92 HIS A C 1
ATOM 686 O O . HIS A 1 92 ? 20.532 8.660 16.365 1.00 45.75 92 HIS A O 1
ATOM 692 N N . THR A 1 93 ? 20.764 8.972 14.161 1.00 40.25 93 THR A N 1
ATOM 693 C CA . THR A 1 93 ? 21.431 10.291 14.254 1.00 40.25 93 THR A CA 1
ATOM 694 C C . THR A 1 93 ? 20.504 11.495 14.109 1.00 40.25 93 THR A C 1
ATOM 696 O O . THR A 1 93 ? 20.869 12.594 14.526 1.00 40.25 93 THR A O 1
ATOM 699 N N . ARG A 1 94 ? 19.281 11.305 13.603 1.00 39.62 94 ARG A N 1
ATOM 700 C CA . ARG A 1 94 ? 18.216 12.311 13.679 1.00 39.62 94 ARG A CA 1
ATOM 701 C C . ARG A 1 94 ? 17.135 11.764 14.607 1.00 39.62 94 ARG A C 1
ATOM 703 O O . ARG A 1 94 ? 16.648 10.666 14.341 1.00 39.62 94 ARG A O 1
ATOM 710 N N . PRO A 1 95 ? 16.721 12.479 15.670 1.00 41.44 95 PRO A N 1
ATOM 711 C CA . PRO A 1 95 ? 15.461 12.162 16.319 1.00 41.44 95 PRO A CA 1
ATOM 712 C C . PRO A 1 95 ? 14.403 12.261 15.221 1.00 41.44 95 PRO A C 1
ATOM 714 O O . PRO A 1 95 ? 14.118 13.360 14.749 1.00 41.44 95 PRO A O 1
ATOM 717 N N . GLN A 1 96 ? 13.877 11.133 14.736 1.00 47.00 96 GLN A N 1
ATOM 718 C CA . GLN A 1 96 ? 12.610 11.189 14.027 1.00 47.00 96 GLN A CA 1
ATOM 719 C C . GLN A 1 96 ? 11.631 11.691 15.074 1.00 47.00 96 GLN A C 1
ATOM 721 O O . GLN A 1 96 ? 11.335 10.975 16.033 1.00 47.00 96 GLN A O 1
ATOM 726 N N . GLU A 1 97 ? 11.259 12.965 14.966 1.00 46.84 97 GLU A N 1
ATOM 727 C CA . GLU A 1 97 ? 10.275 13.566 15.846 1.00 46.84 97 GLU A CA 1
ATOM 728 C C . GLU A 1 97 ? 9.062 12.642 15.823 1.00 46.84 97 GLU A C 1
ATOM 730 O O . GLU A 1 97 ? 8.443 12.411 14.787 1.00 46.84 97 GLU A O 1
ATOM 735 N N . SER A 1 98 ? 8.806 11.993 16.958 1.00 52.19 98 SER A N 1
ATOM 736 C CA . SER A 1 98 ? 7.643 11.139 17.116 1.00 52.19 98 SER A CA 1
ATOM 737 C C . SER A 1 98 ? 6.438 12.063 17.075 1.00 52.19 98 SER A C 1
ATOM 739 O O . SER A 1 98 ? 6.061 12.607 18.113 1.00 52.19 98 SER A O 1
ATOM 741 N N . TYR A 1 99 ? 5.863 12.251 15.888 1.00 62.66 99 TYR A N 1
ATOM 742 C CA . TYR A 1 99 ? 4.633 13.006 15.726 1.00 62.66 99 TYR A CA 1
ATOM 743 C C . TYR A 1 99 ? 3.559 12.405 16.628 1.00 62.66 99 TYR A C 1
ATOM 745 O O . TYR A 1 99 ? 3.354 11.187 16.667 1.00 62.66 99 TYR A O 1
ATOM 753 N N . ASP A 1 100 ? 2.908 13.270 17.396 1.00 69.81 100 ASP A N 1
ATOM 754 C CA . ASP A 1 100 ? 1.772 12.876 18.206 1.00 69.81 100 ASP A CA 1
ATOM 755 C C . ASP A 1 100 ? 0.513 12.926 17.335 1.00 69.81 100 ASP A C 1
ATOM 757 O O . ASP A 1 100 ? 0.127 13.984 16.838 1.00 69.81 100 ASP A O 1
ATOM 761 N N . TYR A 1 101 ? -0.108 11.766 17.125 1.00 79.00 101 TYR A N 1
ATOM 762 C CA . TYR A 1 101 ? -1.381 11.629 16.413 1.00 79.00 101 TYR A CA 1
ATOM 763 C C . TYR A 1 101 ? -2.563 11.450 17.375 1.00 79.00 101 TYR A C 1
ATOM 765 O O . TYR A 1 101 ? -3.665 11.133 16.937 1.00 79.00 101 TYR A O 1
ATOM 773 N N . SER A 1 102 ? -2.370 11.627 18.686 1.00 75.69 102 SER A N 1
ATOM 774 C CA . SER A 1 102 ? -3.419 11.421 19.691 1.00 75.69 102 SER A CA 1
ATOM 775 C C . SER A 1 102 ? -4.639 12.317 19.470 1.00 75.69 102 SER A C 1
ATOM 777 O O . SER A 1 102 ? -5.761 11.828 19.570 1.00 75.69 102 SER A O 1
ATOM 779 N N . VAL A 1 103 ? -4.431 13.583 19.093 1.00 78.31 103 VAL A N 1
ATOM 780 C CA . VAL A 1 103 ? -5.513 14.522 18.743 1.00 78.31 103 VAL A CA 1
ATOM 781 C C . VAL A 1 103 ? -6.336 13.974 17.579 1.00 78.31 103 VAL A C 1
ATOM 783 O O . VAL A 1 103 ? -7.556 13.897 17.671 1.00 78.31 103 VAL A O 1
ATOM 786 N N . LEU A 1 104 ? -5.675 13.484 16.527 1.00 83.19 104 LEU A N 1
ATOM 787 C CA . LEU A 1 104 ? -6.348 12.900 15.368 1.00 83.19 104 LEU A CA 1
ATOM 788 C C . LEU A 1 104 ? -7.213 11.690 15.749 1.00 83.19 104 LEU A C 1
ATOM 790 O O . LEU A 1 104 ? -8.328 11.533 15.244 1.00 83.19 104 LEU A O 1
ATOM 794 N N . MET A 1 105 ? -6.706 10.835 16.641 1.00 88.38 105 MET A N 1
ATOM 795 C CA . MET A 1 105 ? -7.439 9.663 17.123 1.00 88.38 105 MET A CA 1
ATOM 796 C C . MET A 1 105 ? -8.616 10.052 18.023 1.00 88.38 105 MET A C 1
ATOM 798 O O . MET A 1 105 ? -9.682 9.446 17.921 1.00 88.38 105 MET A O 1
ATOM 802 N N . GLN A 1 106 ? -8.447 11.079 18.858 1.00 85.38 106 GLN A N 1
ATOM 803 C CA . GLN A 1 106 ? -9.513 11.627 19.691 1.00 85.38 106 GLN A CA 1
ATOM 804 C C . GLN A 1 106 ? -10.629 12.239 18.840 1.00 85.38 106 GLN A C 1
ATOM 806 O O . GLN A 1 106 ? -11.785 11.877 19.021 1.00 85.38 106 GLN A O 1
ATOM 811 N N . GLU A 1 107 ? -10.299 13.094 17.873 1.00 87.56 107 GLU A N 1
ATOM 812 C CA . GLU A 1 107 ? -11.296 13.677 16.972 1.00 87.56 107 GLU A CA 1
ATOM 813 C C . GLU A 1 107 ? -12.053 12.598 16.194 1.00 87.56 107 GLU A C 1
ATOM 815 O O . GLU A 1 107 ? -13.266 12.681 16.041 1.00 87.56 107 GLU A O 1
ATOM 820 N N . THR A 1 108 ? -11.343 11.570 15.711 1.00 91.00 108 THR A N 1
ATOM 821 C CA . THR A 1 108 ? -11.965 10.440 15.003 1.00 91.00 108 THR A CA 1
ATOM 822 C C . THR A 1 108 ? -12.994 9.743 15.891 1.00 91.00 108 THR A C 1
ATOM 824 O O . THR A 1 108 ? -14.094 9.431 15.446 1.00 91.00 108 THR A O 1
ATOM 827 N N . GLU A 1 109 ? -12.651 9.509 17.156 1.00 89.38 109 GLU A N 1
ATOM 828 C CA . GLU A 1 109 ? -13.564 8.933 18.140 1.00 89.38 109 GLU A CA 1
ATOM 829 C C . GLU A 1 109 ? -14.772 9.843 18.413 1.00 89.38 109 GLU A C 1
ATOM 831 O O . GLU A 1 109 ? -15.904 9.368 18.387 1.00 89.38 109 GLU A O 1
ATOM 836 N N . GLU A 1 110 ? -14.552 11.139 18.634 1.00 90.06 110 GLU A N 1
ATOM 837 C CA . GLU A 1 110 ? -15.623 12.109 18.893 1.00 90.06 110 GLU A CA 1
ATOM 838 C C . GLU A 1 110 ? -16.595 12.218 17.709 1.00 90.06 110 GLU A C 1
ATOM 840 O O . GLU A 1 110 ? -17.811 12.242 17.904 1.00 90.06 110 GLU A O 1
ATOM 845 N N . GLN A 1 111 ? -16.074 12.217 16.480 1.00 94.12 111 GLN A N 1
ATOM 846 C CA . GLN A 1 111 ? -16.860 12.293 15.245 1.00 94.12 111 GLN A CA 1
ATOM 847 C C . GLN A 1 111 ? -17.664 11.013 14.963 1.00 94.12 111 GLN A C 1
ATOM 849 O O . GLN A 1 111 ? -18.741 11.095 14.374 1.00 94.12 111 GLN A O 1
ATOM 854 N N . LEU A 1 112 ? -17.185 9.843 15.401 1.00 92.94 112 LEU A N 1
ATOM 855 C CA . LEU A 1 112 ? -17.939 8.580 15.339 1.00 92.94 112 LEU A CA 1
ATOM 856 C C . LEU A 1 112 ? -19.004 8.462 16.449 1.00 92.94 112 LEU A C 1
ATOM 858 O O . LEU A 1 112 ? -19.894 7.607 16.373 1.00 92.94 112 LEU A O 1
ATOM 862 N N . GLY A 1 113 ? -18.949 9.319 17.472 1.00 90.38 113 GLY A N 1
ATOM 863 C CA . GLY A 1 113 ? -19.933 9.382 18.548 1.00 90.38 113 GLY A CA 1
ATOM 864 C C . GLY A 1 113 ? -19.957 8.114 19.405 1.00 90.38 113 GLY A C 1
ATOM 865 O O . GLY A 1 113 ? -18.984 7.773 20.072 1.00 90.38 113 GLY A O 1
ATOM 866 N N . SER A 1 114 ? -21.097 7.417 19.434 1.00 86.94 114 SER A N 1
ATOM 867 C CA . SER A 1 114 ? -21.249 6.167 20.197 1.00 86.94 114 SER A CA 1
ATOM 868 C C . SER A 1 114 ? -20.609 4.954 19.521 1.00 86.94 114 SER A C 1
ATOM 870 O O . SER A 1 114 ? -20.488 3.902 20.151 1.00 86.94 114 SER A O 1
ATOM 872 N N . TYR A 1 115 ? -20.251 5.073 18.243 1.00 90.06 115 TYR A N 1
ATOM 873 C CA . TYR A 1 115 ? -19.644 3.996 17.476 1.00 90.06 115 TYR A CA 1
ATOM 874 C C . TYR A 1 115 ? -18.119 4.016 17.598 1.00 90.06 115 TYR A C 1
ATOM 876 O O . TYR A 1 115 ? -17.503 5.038 17.894 1.00 90.06 115 TYR A O 1
ATOM 884 N N . ARG A 1 116 ? -17.492 2.865 17.351 1.00 89.81 116 ARG A N 1
ATOM 885 C CA . ARG A 1 116 ? -16.034 2.732 17.281 1.00 89.81 116 ARG A CA 1
ATOM 886 C C . ARG A 1 116 ? -15.628 2.071 15.972 1.00 89.81 116 ARG A C 1
ATOM 888 O O . ARG A 1 116 ? -16.404 1.277 15.451 1.00 89.81 116 ARG A O 1
ATOM 895 N N . PRO A 1 117 ? -14.420 2.363 15.469 1.00 94.75 117 PRO A N 1
ATOM 896 C CA . PRO A 1 117 ? -13.904 1.650 14.319 1.00 94.75 117 PRO A CA 1
ATOM 897 C C . PRO A 1 117 ? -13.550 0.212 14.710 1.00 94.75 117 PRO A C 1
ATOM 899 O O . PRO A 1 117 ? -12.867 -0.018 15.713 1.00 94.75 117 PRO A O 1
ATOM 902 N N . ASP A 1 118 ? -13.970 -0.742 13.888 1.00 95.31 118 ASP A N 1
ATOM 903 C CA . ASP A 1 118 ? -13.503 -2.127 13.941 1.00 95.31 118 ASP A CA 1
ATOM 904 C C . ASP A 1 118 ? -12.105 -2.247 13.334 1.00 95.31 118 ASP A C 1
ATOM 906 O O . ASP A 1 118 ? -11.296 -3.051 13.793 1.00 95.31 118 ASP A O 1
ATOM 910 N N . LEU A 1 119 ? -11.796 -1.411 12.336 1.00 97.38 119 LEU A N 1
ATOM 911 C CA . LEU A 1 119 ? -10.492 -1.362 11.684 1.00 97.38 119 LEU A CA 1
ATOM 912 C C . LEU A 1 119 ? -10.054 0.072 11.400 1.00 97.38 119 LEU A C 1
ATOM 914 O O . LEU A 1 119 ? -10.802 0.863 10.829 1.00 97.38 119 LEU A O 1
ATOM 918 N N . ILE A 1 120 ? -8.795 0.366 11.716 1.00 97.56 120 ILE A N 1
ATOM 919 C CA . ILE A 1 120 ? -8.085 1.554 11.242 1.00 97.56 120 ILE A CA 1
ATOM 920 C C . ILE A 1 120 ? -6.993 1.115 10.270 1.00 97.56 120 ILE A C 1
ATOM 922 O O . ILE A 1 120 ? -6.132 0.319 10.639 1.00 97.56 120 ILE A O 1
ATOM 926 N N . VAL A 1 121 ? -6.999 1.653 9.051 1.00 98.44 121 VAL A N 1
ATOM 927 C CA . VAL A 1 121 ? -5.916 1.483 8.070 1.00 98.44 121 VAL A CA 1
ATOM 928 C C . VAL A 1 121 ? -5.167 2.802 7.940 1.00 98.44 121 VAL A C 1
ATOM 930 O O . VAL A 1 121 ? -5.772 3.835 7.645 1.00 98.44 121 VAL A O 1
ATOM 933 N N . ALA A 1 122 ? -3.860 2.790 8.183 1.00 96.25 122 ALA A N 1
ATOM 934 C CA . ALA A 1 122 ? -3.072 4.014 8.203 1.00 96.25 122 ALA A CA 1
ATOM 935 C C . ALA A 1 122 ? -1.602 3.776 7.833 1.00 96.25 122 ALA A C 1
ATOM 937 O O . ALA A 1 122 ? -1.091 2.675 8.041 1.00 96.25 122 ALA A O 1
ATOM 938 N N . PRO A 1 123 ? -0.873 4.796 7.349 1.00 94.19 123 PRO A N 1
ATOM 939 C CA . PRO A 1 123 ? 0.581 4.734 7.282 1.00 94.19 123 PRO A CA 1
ATOM 940 C C . PRO A 1 123 ? 1.201 4.454 8.654 1.00 94.19 123 PRO A C 1
ATOM 942 O O . PRO A 1 123 ? 0.618 4.805 9.682 1.00 94.19 123 PRO A O 1
ATOM 945 N N . VAL A 1 124 ? 2.391 3.850 8.679 1.00 91.19 124 VAL A N 1
ATOM 946 C CA . VAL A 1 124 ? 3.027 3.306 9.900 1.00 91.19 124 VAL A CA 1
ATOM 947 C C . VAL A 1 124 ? 3.050 4.279 11.086 1.00 91.19 124 VAL A C 1
ATOM 949 O O . VAL A 1 124 ? 2.713 3.881 12.204 1.00 91.19 124 VAL A O 1
ATOM 952 N N . ASP A 1 125 ? 3.397 5.549 10.869 1.00 84.81 125 ASP A N 1
ATOM 953 C CA . ASP A 1 125 ? 3.478 6.528 11.963 1.00 84.81 125 ASP A CA 1
ATOM 954 C C . ASP A 1 125 ? 2.107 6.799 12.599 1.00 84.81 125 ASP A C 1
ATOM 956 O O . ASP A 1 125 ? 1.972 6.856 13.824 1.00 84.81 125 ASP A O 1
ATOM 960 N N . ILE A 1 126 ? 1.074 6.920 11.762 1.00 89.38 126 ILE A N 1
ATOM 961 C CA . ILE A 1 126 ? -0.304 7.160 12.193 1.00 89.38 126 ILE A CA 1
ATOM 962 C C . ILE A 1 126 ? -0.872 5.888 12.834 1.00 89.38 126 ILE A C 1
ATOM 964 O O . ILE A 1 126 ? -1.536 5.964 13.868 1.00 89.38 126 ILE A O 1
ATOM 968 N N . ALA A 1 127 ? -0.553 4.711 12.285 1.00 92.75 127 ALA A N 1
ATOM 969 C CA . ALA A 1 127 ? -0.940 3.418 12.846 1.00 92.75 127 ALA A CA 1
ATOM 970 C C . ALA A 1 127 ? -0.408 3.236 14.278 1.00 92.75 127 ALA A C 1
ATOM 972 O O . ALA A 1 127 ? -1.135 2.772 15.155 1.00 92.75 127 ALA A O 1
ATOM 973 N N . ARG A 1 128 ? 0.820 3.682 14.571 1.00 89.19 128 ARG A N 1
ATOM 974 C CA . ARG A 1 128 ? 1.347 3.717 15.948 1.00 89.19 128 ARG A CA 1
ATOM 975 C C . ARG A 1 128 ? 0.502 4.595 16.882 1.00 89.19 128 ARG A C 1
ATOM 977 O O . ARG A 1 128 ? 0.256 4.208 18.030 1.00 89.19 128 ARG A O 1
ATOM 984 N N . GLY A 1 129 ? 0.052 5.756 16.407 1.00 85.88 129 GLY A N 1
ATOM 985 C CA . GLY A 1 129 ? -0.880 6.618 17.141 1.00 85.88 129 GLY A CA 1
ATOM 986 C C . GLY A 1 129 ? -2.223 5.932 17.399 1.00 85.88 129 GLY A C 1
ATOM 987 O O . GLY A 1 129 ? -2.708 5.928 18.530 1.00 85.88 129 GLY A O 1
ATOM 988 N N . ALA A 1 130 ? -2.770 5.265 16.380 1.00 90.75 130 ALA A N 1
ATOM 989 C CA . ALA A 1 130 ? -4.009 4.499 16.483 1.00 90.75 130 ALA A CA 1
ATOM 990 C C . ALA A 1 130 ? -3.906 3.360 17.509 1.00 90.75 130 ALA A C 1
ATOM 992 O O . ALA A 1 130 ? -4.790 3.226 18.353 1.00 90.75 130 ALA A O 1
ATOM 993 N N . ILE A 1 131 ? -2.804 2.600 17.512 1.00 90.88 131 ILE A N 1
ATOM 994 C CA . ILE A 1 131 ? -2.528 1.574 18.533 1.00 90.88 131 ILE A CA 1
ATOM 995 C C . ILE A 1 131 ? -2.541 2.200 19.931 1.00 90.88 131 ILE A C 1
ATOM 997 O O . ILE A 1 131 ? -3.219 1.705 20.828 1.00 90.88 131 ILE A O 1
ATOM 1001 N N . SER A 1 132 ? -1.820 3.309 20.110 1.00 86.00 132 SER A N 1
ATOM 1002 C CA . SER A 1 132 ? -1.681 3.965 21.416 1.00 86.00 132 SER A CA 1
ATOM 1003 C C . SER A 1 132 ? -3.019 4.464 21.977 1.00 86.00 132 SER A C 1
ATOM 1005 O O . SER A 1 132 ? -3.204 4.471 23.193 1.00 86.00 132 SER A O 1
ATOM 1007 N N . HIS A 1 133 ? -3.956 4.860 21.107 1.00 86.69 133 HIS A N 1
ATOM 1008 C CA . HIS A 1 133 ? -5.274 5.372 21.497 1.00 86.69 133 HIS A CA 1
ATOM 1009 C C . HIS A 1 133 ? -6.319 4.263 21.654 1.00 86.69 133 HIS A C 1
ATOM 1011 O O . HIS A 1 133 ? -6.927 4.104 22.718 1.00 86.69 133 HIS A O 1
ATOM 1017 N N . PHE A 1 134 ? -6.522 3.472 20.599 1.00 88.31 134 PHE A N 1
ATOM 1018 C CA . PHE A 1 134 ? -7.627 2.520 20.503 1.00 88.31 134 PHE A CA 1
ATOM 1019 C C . PHE A 1 134 ? -7.345 1.172 21.175 1.00 88.31 134 PHE A C 1
ATOM 1021 O O . PHE A 1 134 ? -8.295 0.480 21.530 1.00 88.31 134 PHE A O 1
ATOM 1028 N N . LYS A 1 135 ? -6.076 0.819 21.431 1.00 87.69 135 LYS A N 1
ATOM 1029 C CA . LYS A 1 135 ? -5.700 -0.399 22.175 1.00 87.69 135 LYS A CA 1
ATOM 1030 C C . LYS A 1 135 ? -5.300 -0.129 23.631 1.00 87.69 135 LYS A C 1
ATOM 1032 O O . LYS A 1 135 ? -4.520 -0.881 24.212 1.00 87.69 135 LYS A O 1
ATOM 1037 N N . SER A 1 136 ? -5.818 0.932 24.245 1.00 78.00 136 SER A N 1
ATOM 1038 C CA . SER A 1 136 ? -5.585 1.243 25.665 1.00 78.00 136 SER A CA 1
ATOM 1039 C C . SER A 1 136 ? -6.363 0.333 26.626 1.00 78.00 136 SER A C 1
ATOM 1041 O O . SER A 1 136 ? -7.489 -0.070 26.340 1.00 78.00 136 SER A O 1
ATOM 1043 N N . GLU A 1 137 ? -5.755 -0.008 27.775 1.00 63.75 137 GLU A N 1
ATOM 1044 C CA . GLU A 1 137 ? -6.311 -0.935 28.786 1.00 63.75 137 GLU A CA 1
ATOM 1045 C C . GLU A 1 137 ? -7.692 -0.538 29.323 1.00 63.75 137 GLU A C 1
ATOM 1047 O O . GLU A 1 137 ? -8.464 -1.389 29.755 1.00 63.75 137 GLU A O 1
ATOM 1052 N N . SER A 1 138 ? -8.033 0.748 29.285 1.00 62.06 138 SER A N 1
ATOM 1053 C CA . SER A 1 138 ? -9.294 1.263 29.818 1.00 62.06 138 SER A CA 1
ATOM 1054 C C . SER A 1 138 ? -10.506 1.022 28.909 1.00 62.06 138 SER A C 1
ATOM 1056 O O . SER A 1 138 ? -11.603 1.476 29.240 1.00 62.06 138 SER A O 1
ATOM 1058 N N . ARG A 1 139 ? -10.345 0.348 27.759 1.00 63.88 139 ARG A N 1
ATOM 1059 C CA . ARG A 1 139 ? -11.378 0.282 26.713 1.00 63.88 139 ARG A CA 1
ATOM 1060 C C . ARG A 1 139 ? -11.883 -1.143 26.464 1.00 63.88 139 ARG A C 1
ATOM 1062 O O . ARG A 1 139 ? -11.118 -2.068 26.212 1.00 63.88 139 ARG A O 1
ATOM 1069 N N . ALA A 1 140 ? -13.211 -1.293 26.508 1.00 56.28 140 ALA A N 1
ATOM 1070 C CA . ALA A 1 140 ? -13.926 -2.572 26.438 1.00 56.28 140 ALA A CA 1
ATOM 1071 C C . ALA A 1 140 ? -14.022 -3.198 25.028 1.00 56.28 140 ALA A C 1
ATOM 1073 O O . ALA A 1 140 ? -14.369 -4.369 24.912 1.00 56.28 140 ALA A O 1
ATOM 1074 N N . PHE A 1 141 ? -13.714 -2.447 23.963 1.00 66.00 141 PHE A N 1
ATOM 1075 C CA . PHE A 1 141 ? -13.812 -2.897 22.566 1.00 66.00 141 PHE A CA 1
ATOM 1076 C C . PHE A 1 141 ? -12.428 -2.981 21.914 1.00 66.00 141 PHE A C 1
ATOM 1078 O O . PHE A 1 141 ? -11.541 -2.196 22.245 1.00 66.00 141 PHE A O 1
ATOM 1085 N N . SER A 1 142 ? -12.240 -3.933 20.995 1.00 79.56 142 SER A N 1
ATOM 1086 C CA . SER A 1 142 ? -10.964 -4.166 20.311 1.00 79.56 142 SER A CA 1
ATOM 1087 C C . SER A 1 142 ? -11.008 -3.618 18.885 1.00 79.56 142 SER A C 1
ATOM 1089 O O . SER A 1 142 ? -11.595 -4.249 18.017 1.00 79.56 142 SER A O 1
ATOM 1091 N N . THR A 1 143 ? -10.381 -2.468 18.639 1.00 92.25 143 THR A N 1
ATOM 1092 C CA . THR A 1 143 ? -10.135 -1.961 17.277 1.00 92.25 143 THR A CA 1
ATOM 1093 C C . THR A 1 143 ? -8.902 -2.650 16.693 1.00 92.25 143 THR A C 1
ATOM 1095 O O . THR A 1 143 ? -7.832 -2.621 17.312 1.00 92.25 143 THR A O 1
ATOM 1098 N N . ALA A 1 144 ? -9.030 -3.237 15.503 1.00 95.25 144 ALA A N 1
ATOM 1099 C CA . ALA A 1 144 ? -7.887 -3.699 14.727 1.00 95.25 144 ALA A CA 1
ATOM 1100 C C . ALA A 1 144 ? -7.167 -2.503 14.082 1.00 95.25 144 ALA A C 1
ATOM 1102 O O . ALA A 1 144 ? -7.794 -1.546 13.627 1.00 95.25 144 ALA A O 1
ATOM 1103 N N . VAL A 1 145 ? -5.840 -2.546 14.022 1.00 96.56 145 VAL A N 1
ATOM 1104 C CA . VAL A 1 145 ? -5.008 -1.525 13.387 1.00 96.56 145 VAL A CA 1
ATOM 1105 C C . VAL A 1 145 ? -4.122 -2.176 12.340 1.00 96.56 145 VAL A C 1
ATOM 1107 O O . VAL A 1 145 ? -3.361 -3.104 12.619 1.00 96.56 145 VAL A O 1
ATOM 1110 N N . SER A 1 146 ? -4.207 -1.643 11.129 1.00 97.94 146 SER A N 1
ATOM 1111 C CA . SER A 1 146 ? -3.451 -2.080 9.975 1.00 97.94 146 SER A CA 1
ATOM 1112 C C . SER A 1 146 ? -2.538 -0.968 9.474 1.00 97.94 146 SER A C 1
ATOM 1114 O O . SER A 1 146 ? -2.983 0.155 9.237 1.00 97.94 146 SER A O 1
ATOM 1116 N N . ALA A 1 147 ? -1.268 -1.298 9.266 1.00 97.62 147 ALA A N 1
ATOM 1117 C CA . ALA A 1 147 ? -0.280 -0.390 8.706 1.00 97.62 147 ALA A CA 1
ATOM 1118 C C . ALA A 1 147 ? -0.171 -0.572 7.189 1.00 97.62 147 ALA A C 1
ATOM 1120 O O . ALA A 1 147 ? -0.269 -1.699 6.701 1.00 97.62 147 ALA A O 1
ATOM 1121 N N . VAL A 1 148 ? 0.081 0.514 6.459 1.00 98.12 148 VAL A N 1
ATOM 1122 C CA . VAL A 1 148 ? 0.441 0.489 5.034 1.00 98.12 148 VAL A CA 1
ATOM 1123 C C . VAL A 1 148 ? 1.788 1.169 4.790 1.00 98.12 148 VAL A C 1
ATOM 1125 O O . VAL A 1 148 ? 2.080 2.219 5.365 1.00 98.12 148 VAL A O 1
ATOM 1128 N N . GLU A 1 149 ? 2.593 0.572 3.915 1.00 97.50 149 GLU A N 1
ATOM 1129 C CA . GLU A 1 149 ? 3.848 1.125 3.395 1.00 97.50 149 GLU A CA 1
ATOM 1130 C C . GLU A 1 149 ? 3.923 0.964 1.863 1.00 97.50 149 GLU A C 1
ATOM 1132 O O . GLU A 1 149 ? 3.223 0.125 1.295 1.00 97.50 149 GLU A O 1
ATOM 1137 N N . PRO A 1 150 ? 4.776 1.715 1.154 1.00 97.75 150 PRO A N 1
ATOM 1138 C CA . PRO A 1 150 ? 5.096 1.422 -0.239 1.00 97.75 150 PRO A CA 1
ATOM 1139 C C . PRO A 1 150 ? 5.762 0.053 -0.381 1.00 97.75 150 PRO A C 1
ATOM 1141 O O . PRO A 1 150 ? 6.579 -0.324 0.461 1.00 97.75 150 PRO A O 1
ATOM 1144 N N . ASP A 1 151 ? 5.506 -0.658 -1.481 1.00 97.81 151 ASP A N 1
ATOM 1145 C CA . ASP A 1 151 ? 6.196 -1.918 -1.793 1.00 97.81 151 ASP A CA 1
ATOM 1146 C C . ASP A 1 151 ? 7.726 -1.755 -1.713 1.00 97.81 151 ASP A C 1
ATOM 1148 O O . ASP A 1 151 ? 8.413 -2.606 -1.147 1.00 97.81 151 ASP A O 1
ATOM 1152 N N . THR A 1 152 ? 8.237 -0.618 -2.192 1.00 96.31 152 THR A N 1
ATOM 1153 C CA . THR A 1 152 ? 9.663 -0.268 -2.269 1.00 96.31 152 THR A CA 1
ATOM 1154 C C . THR A 1 152 ? 10.235 0.388 -1.004 1.00 96.31 152 THR A C 1
ATOM 1156 O O . THR A 1 152 ? 11.415 0.751 -0.983 1.00 96.31 152 THR A O 1
ATOM 1159 N N . ALA A 1 153 ? 9.432 0.553 0.056 1.00 95.12 153 ALA A N 1
ATOM 1160 C CA . ALA A 1 153 ? 9.842 1.184 1.314 1.00 95.12 153 ALA A CA 1
ATOM 1161 C C . ALA A 1 153 ? 9.133 0.601 2.555 1.00 95.12 153 ALA A C 1
ATOM 1163 O O . ALA A 1 153 ? 8.713 1.330 3.450 1.00 95.12 153 ALA A O 1
ATOM 1164 N N . ALA A 1 154 ? 9.009 -0.727 2.614 1.00 95.81 154 ALA A N 1
ATOM 1165 C CA . ALA A 1 154 ? 8.230 -1.436 3.631 1.00 95.81 154 ALA A CA 1
ATOM 1166 C C . ALA A 1 154 ? 9.036 -1.852 4.880 1.00 95.81 154 ALA A C 1
ATOM 1168 O O . ALA A 1 154 ? 9.255 -3.041 5.140 1.00 95.81 154 ALA A O 1
ATOM 1169 N N . CYS A 1 155 ? 9.549 -0.883 5.639 1.00 94.19 155 CYS A N 1
ATOM 1170 C CA . CYS A 1 155 ? 10.436 -1.153 6.770 1.00 94.19 155 CYS A CA 1
ATOM 1171 C C . CYS A 1 155 ? 9.746 -1.876 7.943 1.00 94.19 155 CYS A C 1
ATOM 1173 O O . CYS A 1 155 ? 10.365 -2.765 8.537 1.00 94.19 155 CYS A O 1
ATOM 1175 N N . LEU A 1 156 ? 8.476 -1.578 8.253 1.00 96.00 156 LEU A N 1
ATOM 1176 C CA . LEU A 1 156 ? 7.704 -2.312 9.262 1.00 96.00 156 LEU 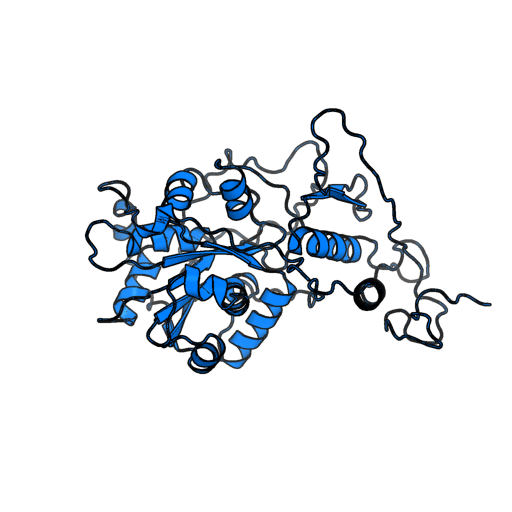A CA 1
ATOM 1177 C C . LEU A 1 156 ? 7.466 -3.748 8.804 1.00 96.00 156 LEU A C 1
ATOM 1179 O O . LEU A 1 156 ? 7.724 -4.674 9.572 1.00 96.00 156 LEU A O 1
ATOM 1183 N N . PHE A 1 157 ? 7.011 -3.933 7.563 1.00 96.56 157 PHE A N 1
ATOM 1184 C CA . PHE A 1 157 ? 6.732 -5.256 7.004 1.00 96.56 157 PHE A CA 1
ATOM 1185 C C . PHE A 1 157 ? 7.953 -6.178 7.112 1.00 96.56 157 PHE A C 1
ATOM 1187 O O . PHE A 1 157 ? 7.870 -7.287 7.645 1.00 96.56 157 PHE A O 1
ATOM 1194 N N . LYS A 1 158 ? 9.118 -5.692 6.663 1.00 94.88 158 LYS A N 1
ATOM 1195 C CA . LYS A 1 158 ? 10.372 -6.455 6.716 1.00 94.88 158 LYS A CA 1
ATOM 1196 C C . LYS A 1 158 ? 10.829 -6.694 8.158 1.00 94.88 158 LYS A C 1
ATOM 1198 O O . LYS A 1 158 ? 11.270 -7.799 8.460 1.00 94.88 158 LYS A O 1
ATOM 1203 N N . SER A 1 159 ? 10.666 -5.713 9.050 1.00 95.25 159 SER A N 1
ATOM 1204 C CA . SER A 1 159 ? 10.988 -5.854 10.480 1.00 95.25 159 SER A CA 1
ATOM 1205 C C . SER A 1 159 ? 10.126 -6.924 11.166 1.00 95.25 159 SER A C 1
ATOM 1207 O O . SER A 1 159 ? 10.633 -7.747 11.926 1.00 95.25 159 SER A O 1
ATOM 1209 N N . LEU A 1 160 ? 8.822 -6.976 10.867 1.00 95.38 160 LEU A N 1
ATOM 1210 C CA . LEU A 1 160 ? 7.918 -8.011 11.384 1.00 95.38 160 LEU A CA 1
ATOM 1211 C C . LEU A 1 160 ? 8.319 -9.411 10.907 1.00 95.38 160 LEU A C 1
ATOM 1213 O O . LEU A 1 160 ? 8.298 -10.344 11.707 1.00 95.38 160 LEU A O 1
ATOM 1217 N N . ALA A 1 161 ? 8.728 -9.548 9.642 1.00 92.94 161 ALA A N 1
ATOM 1218 C CA . ALA A 1 161 ? 9.147 -10.828 9.074 1.00 92.94 161 ALA A CA 1
ATOM 1219 C C . ALA A 1 161 ? 10.394 -11.414 9.763 1.00 92.94 161 ALA A C 1
ATOM 1221 O O . ALA A 1 161 ? 10.486 -12.630 9.925 1.00 92.94 161 ALA A O 1
ATOM 1222 N N . ILE A 1 162 ? 11.335 -10.566 10.188 1.00 93.00 162 ILE A N 1
ATOM 1223 C CA . ILE A 1 162 ? 12.559 -10.997 10.888 1.00 93.00 162 ILE A CA 1
ATOM 1224 C C . ILE A 1 162 ? 12.431 -10.969 12.420 1.00 93.00 162 ILE A C 1
ATOM 1226 O O . ILE A 1 162 ? 13.257 -11.545 13.120 1.00 93.00 162 ILE A O 1
ATOM 1230 N N . GLY A 1 163 ? 11.396 -10.318 12.958 1.00 93.62 163 GLY A N 1
ATOM 1231 C CA . GLY A 1 163 ? 11.134 -10.236 14.396 1.00 93.62 163 GLY A CA 1
ATOM 1232 C C . GLY A 1 163 ? 11.941 -9.173 15.156 1.00 93.62 163 GLY A C 1
ATOM 1233 O O . GLY A 1 163 ? 11.856 -9.132 16.393 1.00 93.62 163 GLY A O 1
ATOM 1234 N N . GLU A 1 164 ? 12.642 -8.281 14.454 1.00 93.62 164 GLU A N 1
ATOM 1235 C CA . GLU A 1 164 ? 13.440 -7.173 14.996 1.00 93.62 164 GLU A CA 1
ATOM 1236 C C . GLU A 1 164 ? 13.339 -5.907 14.128 1.00 93.62 164 GLU A C 1
ATOM 1238 O O . GLU A 1 164 ? 13.071 -5.982 12.931 1.00 93.62 164 GLU A O 1
ATOM 1243 N N . SER A 1 165 ? 13.559 -4.733 14.730 1.00 92.12 165 SER A N 1
ATOM 1244 C CA . SER A 1 165 ? 13.614 -3.467 13.992 1.00 92.12 165 SER A CA 1
ATOM 1245 C C . SER A 1 165 ? 14.850 -3.434 13.102 1.00 92.12 165 SER A C 1
ATOM 1247 O O . SER A 1 165 ? 15.965 -3.558 13.605 1.00 92.12 165 SER A O 1
ATOM 1249 N N . THR A 1 166 ? 14.667 -3.193 11.804 1.00 90.31 166 THR A N 1
ATOM 1250 C CA . THR A 1 166 ? 15.776 -3.151 10.843 1.00 90.31 166 THR A CA 1
ATOM 1251 C C . THR A 1 166 ? 15.729 -1.940 9.922 1.00 90.31 166 THR A C 1
ATOM 1253 O O . THR A 1 166 ? 14.708 -1.260 9.788 1.00 90.31 166 THR A O 1
ATOM 1256 N N . THR A 1 167 ? 16.865 -1.685 9.280 1.00 89.75 167 THR A N 1
ATOM 1257 C CA . THR A 1 167 ? 17.020 -0.680 8.234 1.00 89.75 167 THR A CA 1
ATOM 1258 C C . THR A 1 167 ? 17.062 -1.374 6.880 1.00 89.75 167 THR A C 1
ATOM 1260 O O . THR A 1 167 ? 17.901 -2.239 6.637 1.00 89.75 167 THR A O 1
ATOM 1263 N N . ILE A 1 168 ? 16.188 -0.954 5.973 1.00 88.81 168 ILE A N 1
ATOM 1264 C CA . ILE A 1 168 ? 16.100 -1.458 4.607 1.00 88.81 168 ILE A CA 1
ATOM 1265 C C . ILE A 1 168 ? 16.729 -0.481 3.607 1.00 88.81 168 ILE A C 1
ATOM 1267 O O . ILE A 1 168 ? 16.937 0.711 3.874 1.00 88.81 168 ILE A O 1
ATOM 1271 N N . THR A 1 169 ? 17.032 -0.996 2.423 1.00 89.12 169 THR A N 1
ATOM 1272 C CA . THR A 1 169 ? 17.250 -0.167 1.235 1.00 89.12 169 THR A CA 1
ATOM 1273 C C . THR A 1 169 ? 15.890 0.179 0.642 1.00 89.12 169 THR A C 1
ATOM 1275 O O . THR A 1 169 ? 15.005 -0.671 0.622 1.00 89.12 169 THR A O 1
ATOM 1278 N N . THR A 1 170 ? 15.720 1.412 0.165 1.00 90.38 170 THR A N 1
ATOM 1279 C CA . THR A 1 170 ? 14.492 1.843 -0.516 1.00 90.38 170 THR A CA 1
ATOM 1280 C C . THR A 1 170 ? 14.803 2.352 -1.911 1.00 90.38 170 THR A C 1
ATOM 1282 O O . THR A 1 170 ? 15.804 3.043 -2.126 1.00 90.38 170 THR A O 1
ATOM 1285 N N . THR A 1 171 ? 13.929 2.050 -2.864 1.00 89.69 171 THR A N 1
ATOM 1286 C CA . THR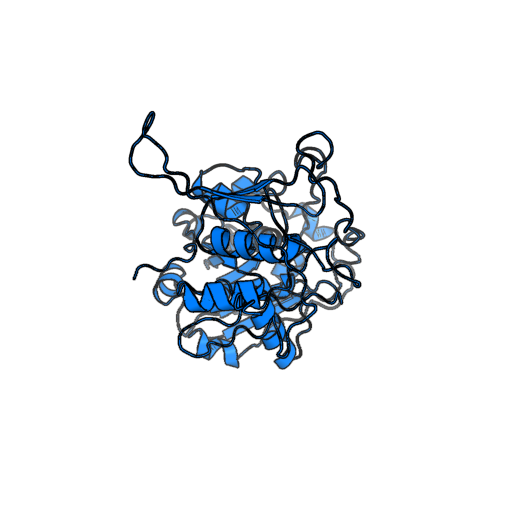 A 1 171 ? 13.970 2.641 -4.208 1.00 89.69 171 THR A CA 1
ATOM 1287 C C . THR A 1 171 ? 12.923 3.744 -4.331 1.00 89.69 171 THR A C 1
ATOM 1289 O O . THR A 1 171 ? 12.279 4.117 -3.350 1.00 89.69 171 THR A O 1
ATOM 1292 N N . HIS A 1 172 ? 12.808 4.333 -5.520 1.00 91.38 172 HIS A N 1
ATOM 1293 C CA . HIS A 1 172 ? 11.813 5.364 -5.794 1.00 91.38 172 HIS A CA 1
ATOM 1294 C C . HIS A 1 172 ? 10.385 4.884 -5.473 1.00 91.38 172 HIS A C 1
ATOM 1296 O O . HIS A 1 172 ? 10.060 3.705 -5.632 1.00 91.38 172 HIS A O 1
ATOM 1302 N N . THR A 1 173 ? 9.565 5.823 -5.008 1.00 93.12 173 THR A N 1
ATOM 1303 C CA . THR A 1 173 ? 8.112 5.705 -4.880 1.00 93.12 173 THR A CA 1
ATOM 1304 C C . THR A 1 173 ? 7.501 7.099 -4.984 1.00 93.12 173 THR A C 1
ATOM 1306 O O . THR A 1 173 ? 8.087 8.057 -4.473 1.00 93.12 173 THR A O 1
ATOM 1309 N N . ILE A 1 174 ? 6.322 7.212 -5.596 1.00 92.50 174 ILE A N 1
ATOM 1310 C CA . ILE A 1 174 ? 5.537 8.460 -5.604 1.00 92.50 174 ILE A CA 1
ATOM 1311 C C . ILE A 1 174 ? 4.942 8.793 -4.223 1.00 92.50 174 ILE A C 1
ATOM 1313 O O . ILE A 1 174 ? 4.548 9.930 -3.973 1.00 92.50 174 ILE A O 1
ATOM 1317 N N . MET A 1 175 ? 4.885 7.821 -3.305 1.00 91.81 175 MET A N 1
ATOM 1318 C CA . MET A 1 175 ? 4.490 8.003 -1.903 1.00 91.81 175 MET A CA 1
ATOM 1319 C C . MET A 1 175 ? 5.677 8.529 -1.081 1.00 91.81 175 MET A C 1
ATOM 1321 O O . MET A 1 175 ? 6.109 7.900 -0.113 1.00 91.81 175 MET A O 1
ATOM 1325 N N . THR A 1 176 ? 6.244 9.660 -1.503 1.00 86.62 176 THR A N 1
ATOM 1326 C CA . THR A 1 176 ? 7.531 10.200 -1.026 1.00 86.62 176 THR A CA 1
ATOM 1327 C C . THR A 1 176 ? 7.618 10.286 0.498 1.00 86.62 176 THR A C 1
ATOM 1329 O O . THR A 1 176 ? 8.629 9.919 1.091 1.00 86.62 176 THR A O 1
ATOM 1332 N N . GLU A 1 177 ? 6.542 10.696 1.159 1.00 83.88 177 GLU A N 1
ATOM 1333 C CA . GLU A 1 177 ? 6.472 10.891 2.610 1.00 83.88 177 GLU A CA 1
ATOM 1334 C C . GLU A 1 177 ? 6.453 9.570 3.387 1.00 83.88 177 GLU A C 1
ATOM 1336 O O . GLU A 1 177 ? 6.774 9.532 4.577 1.00 83.88 177 GLU A O 1
ATOM 1341 N N . LEU A 1 178 ? 6.126 8.471 2.704 1.00 88.38 178 LEU A N 1
ATOM 1342 C CA . LEU A 1 178 ? 6.178 7.117 3.242 1.00 88.38 178 LEU A CA 1
ATOM 1343 C C . LEU A 1 178 ? 7.484 6.395 2.882 1.00 88.38 178 LEU A C 1
ATOM 1345 O O . LEU A 1 178 ? 7.684 5.257 3.308 1.00 88.38 178 LEU A O 1
ATOM 1349 N N . ARG A 1 179 ? 8.398 7.029 2.130 1.00 90.56 179 ARG A N 1
ATOM 1350 C CA . ARG A 1 179 ? 9.681 6.436 1.726 1.00 90.56 179 ARG A CA 1
ATOM 1351 C C . ARG A 1 179 ? 10.678 6.418 2.888 1.00 90.56 179 ARG A C 1
ATOM 1353 O O . ARG A 1 179 ? 11.647 7.175 2.924 1.00 90.56 179 ARG A O 1
ATOM 1360 N N . LYS A 1 180 ? 10.464 5.516 3.842 1.00 86.94 180 LYS A N 1
ATOM 1361 C CA . LYS A 1 180 ? 11.302 5.370 5.037 1.00 86.94 180 LYS A CA 1
ATOM 1362 C C . LYS A 1 180 ? 12.133 4.099 4.992 1.00 86.94 180 LYS A C 1
ATOM 1364 O O . LYS A 1 180 ? 11.677 3.040 4.578 1.00 86.94 180 LYS A O 1
ATOM 1369 N N . ARG A 1 181 ? 13.378 4.204 5.455 1.00 88.88 181 ARG A N 1
ATOM 1370 C CA . ARG A 1 181 ? 14.301 3.064 5.543 1.00 88.88 181 ARG A CA 1
ATOM 1371 C C . ARG A 1 181 ? 14.137 2.257 6.828 1.00 88.88 181 ARG A C 1
ATOM 1373 O O . ARG A 1 181 ? 14.623 1.141 6.899 1.00 88.88 181 ARG A O 1
ATOM 1380 N N . CYS A 1 182 ? 13.512 2.815 7.852 1.00 87.62 182 CYS A N 1
ATOM 1381 C CA . CYS A 1 182 ? 13.482 2.257 9.199 1.00 87.62 182 CYS A CA 1
ATOM 1382 C C . CYS A 1 182 ? 12.357 2.906 10.010 1.00 87.62 182 CYS A C 1
ATOM 1384 O O . CYS A 1 182 ? 11.890 4.005 9.689 1.00 87.62 182 CYS A O 1
ATOM 1386 N N . LEU A 1 183 ? 12.000 2.263 11.116 1.00 86.88 183 LEU A N 1
ATOM 1387 C CA . LEU A 1 183 ? 11.025 2.785 12.063 1.00 86.88 183 LEU A CA 1
ATOM 1388 C C . LEU A 1 183 ? 11.612 3.927 12.912 1.00 86.88 183 LEU A C 1
ATOM 1390 O O . LEU A 1 183 ? 12.811 3.910 13.206 1.00 86.88 183 LEU A O 1
ATOM 1394 N N . PRO A 1 184 ? 10.785 4.881 13.379 1.00 75.31 184 PRO A N 1
ATOM 1395 C CA . PRO A 1 184 ? 11.222 5.868 14.359 1.00 75.31 184 PRO A CA 1
ATOM 1396 C C . PRO A 1 184 ? 11.675 5.193 15.664 1.00 75.31 184 PRO A C 1
ATOM 1398 O O . PRO A 1 184 ? 11.043 4.237 16.132 1.00 75.31 184 PRO A O 1
ATOM 1401 N N . THR A 1 185 ? 12.718 5.726 16.303 1.00 74.69 185 THR A N 1
ATOM 1402 C CA . THR A 1 185 ? 13.230 5.242 17.597 1.00 74.69 185 THR A CA 1
ATOM 1403 C C . THR A 1 185 ? 12.108 5.084 18.629 1.00 74.69 185 THR A C 1
ATOM 1405 O O . THR A 1 185 ? 11.272 5.969 18.800 1.00 74.69 185 THR A O 1
ATOM 1408 N N . GLY A 1 186 ? 12.075 3.943 19.325 1.00 78.56 186 GLY A N 1
ATOM 1409 C CA . GLY A 1 186 ? 11.054 3.644 20.340 1.00 78.56 186 GLY A CA 1
ATOM 1410 C C . GLY A 1 186 ? 9.675 3.258 19.787 1.00 78.56 186 GLY A C 1
ATOM 1411 O O . GLY A 1 186 ? 8.742 3.062 20.562 1.00 78.56 186 GLY A O 1
ATOM 1412 N N . SER A 1 187 ? 9.518 3.129 18.465 1.00 84.12 187 SER A N 1
ATOM 1413 C CA . SER A 1 187 ? 8.252 2.691 17.852 1.00 84.12 187 SER A CA 1
ATOM 1414 C C . SER A 1 187 ? 8.116 1.174 17.767 1.00 84.12 187 SER A C 1
ATOM 1416 O O . SER A 1 187 ? 6.994 0.670 17.732 1.00 84.12 187 SER A O 1
ATOM 1418 N N . TRP A 1 188 ? 9.240 0.451 17.732 1.00 90.56 188 TRP A N 1
ATOM 1419 C CA . TRP A 1 188 ? 9.264 -0.983 17.450 1.00 90.56 188 TRP A CA 1
ATOM 1420 C C . TRP A 1 188 ? 8.420 -1.801 18.421 1.00 90.56 188 TRP A C 1
ATOM 1422 O O . TRP A 1 188 ? 7.570 -2.560 17.973 1.00 90.56 188 TRP A O 1
ATOM 1432 N N . ASP A 1 189 ? 8.588 -1.615 19.730 1.00 88.88 189 ASP A N 1
ATOM 1433 C CA . ASP A 1 189 ? 7.894 -2.449 20.716 1.00 88.88 189 ASP A CA 1
ATOM 1434 C C . ASP A 1 189 ? 6.373 -2.273 20.662 1.00 88.88 189 ASP A C 1
ATOM 1436 O O . ASP A 1 189 ? 5.638 -3.252 20.790 1.00 88.88 189 ASP A O 1
ATOM 1440 N N . ILE A 1 190 ? 5.904 -1.042 20.424 1.00 88.06 190 ILE A N 1
ATOM 1441 C CA . ILE A 1 190 ? 4.476 -0.725 20.278 1.00 88.06 190 ILE A CA 1
ATOM 1442 C C . ILE A 1 190 ? 3.934 -1.326 18.981 1.00 88.06 190 ILE A C 1
ATOM 1444 O O . ILE A 1 190 ? 2.876 -1.949 18.990 1.00 88.06 190 ILE A O 1
ATOM 1448 N N . LEU A 1 191 ? 4.650 -1.160 17.866 1.00 92.56 191 LEU A N 1
ATOM 1449 C CA . LEU A 1 191 ? 4.224 -1.680 16.567 1.00 92.56 191 LEU A CA 1
ATOM 1450 C C . LEU A 1 191 ? 4.231 -3.212 16.550 1.00 92.56 191 LEU A C 1
ATOM 1452 O O . LEU A 1 191 ? 3.221 -3.811 16.199 1.00 92.56 191 LEU A O 1
ATOM 1456 N N . LYS A 1 192 ? 5.318 -3.849 17.003 1.00 93.69 192 LYS A N 1
ATOM 1457 C CA . LYS A 1 192 ? 5.472 -5.310 17.073 1.00 93.69 192 LYS A CA 1
ATOM 1458 C C . LYS A 1 192 ? 4.358 -5.969 17.879 1.00 93.69 192 LYS A C 1
ATOM 1460 O O . LYS A 1 192 ? 3.912 -7.052 17.521 1.00 93.69 192 LYS A O 1
ATOM 1465 N N . GLN A 1 193 ? 3.928 -5.348 18.974 1.00 91.69 193 GLN A N 1
ATOM 1466 C CA . GLN A 1 193 ? 2.894 -5.918 19.836 1.00 91.69 193 GLN A CA 1
ATOM 1467 C C . GLN A 1 193 ? 1.482 -5.514 19.415 1.00 91.69 193 GLN A C 1
ATOM 1469 O O . GLN A 1 193 ? 0.559 -6.301 19.575 1.00 91.69 193 GLN A O 1
ATOM 1474 N N . GLY A 1 194 ? 1.298 -4.297 18.906 1.00 92.62 194 GLY A N 1
ATOM 1475 C CA . GLY A 1 194 ? -0.021 -3.699 18.733 1.00 92.62 194 GLY A CA 1
ATOM 1476 C C . GLY A 1 194 ? -0.573 -3.702 17.311 1.00 92.62 194 GLY A C 1
ATOM 1477 O O . GLY A 1 194 ? -1.780 -3.525 17.170 1.00 92.62 194 GLY A O 1
ATOM 1478 N N . ILE A 1 195 ? 0.240 -3.891 16.267 1.00 95.62 195 ILE A N 1
ATOM 1479 C CA . ILE A 1 195 ? -0.261 -3.903 14.883 1.00 95.62 195 ILE A CA 1
ATOM 1480 C C . ILE A 1 195 ? -0.907 -5.250 14.560 1.00 95.62 195 ILE A C 1
ATOM 1482 O O . ILE A 1 195 ? -0.276 -6.267 14.807 1.00 95.62 195 ILE A O 1
ATOM 1486 N N . ASP A 1 196 ? -2.128 -5.284 14.017 1.00 96.94 196 ASP A N 1
ATOM 1487 C CA . ASP A 1 196 ? -2.812 -6.539 13.645 1.00 96.94 196 ASP A CA 1
ATOM 1488 C C . ASP A 1 196 ? -2.423 -7.013 12.245 1.00 96.94 196 ASP A C 1
ATOM 1490 O O . ASP A 1 196 ? -2.321 -8.217 11.999 1.00 96.94 196 ASP A O 1
ATOM 1494 N N . ALA A 1 197 ? -2.181 -6.068 11.335 1.00 97.50 197 ALA A N 1
ATOM 1495 C CA . ALA A 1 197 ? -1.740 -6.349 9.977 1.00 97.50 197 ALA A CA 1
ATOM 1496 C C . ALA A 1 197 ? -0.754 -5.294 9.461 1.00 97.50 197 ALA A C 1
ATOM 1498 O O . ALA A 1 197 ? -0.898 -4.099 9.714 1.00 97.50 197 ALA A O 1
ATOM 1499 N N . SER A 1 198 ? 0.238 -5.730 8.691 1.00 97.69 198 SER A N 1
ATOM 1500 C CA . SER A 1 198 ? 1.101 -4.863 7.891 1.00 97.69 198 SER A CA 1
ATOM 1501 C C . SER A 1 198 ? 0.921 -5.208 6.417 1.00 97.69 198 SER A C 1
ATOM 1503 O O . SER A 1 198 ? 1.079 -6.358 5.995 1.00 97.69 198 SER A O 1
ATOM 1505 N N . LEU A 1 199 ? 0.534 -4.195 5.647 1.00 96.44 199 LEU A N 1
ATOM 1506 C CA . LEU A 1 199 ? 0.321 -4.250 4.212 1.00 96.44 199 LEU A CA 1
ATOM 1507 C C . LEU A 1 199 ? 1.295 -3.334 3.501 1.00 96.44 199 LEU A C 1
ATOM 1509 O O . LEU A 1 199 ? 1.879 -2.412 4.065 1.00 96.44 199 LEU A O 1
ATOM 1513 N N . THR A 1 200 ? 1.408 -3.589 2.212 1.00 97.88 200 THR A N 1
ATOM 1514 C CA . THR A 1 200 ? 2.190 -2.780 1.291 1.00 97.88 200 THR A CA 1
ATOM 1515 C C . THR A 1 200 ? 1.350 -2.457 0.066 1.00 97.88 200 THR A C 1
ATOM 1517 O O . THR A 1 200 ? 0.346 -3.131 -0.174 1.00 97.88 200 THR A O 1
ATOM 1520 N N . VAL A 1 201 ? 1.673 -1.411 -0.679 1.00 98.25 201 VAL A N 1
ATOM 1521 C CA . VAL A 1 201 ? 0.970 -1.065 -1.921 1.00 98.25 201 VAL A CA 1
ATOM 1522 C C . VAL A 1 201 ? 1.962 -0.584 -2.963 1.00 98.25 201 VAL A C 1
ATOM 1524 O O . VAL A 1 201 ? 2.984 0.022 -2.635 1.00 98.25 201 VAL A O 1
ATOM 1527 N N . SER A 1 202 ? 1.648 -0.838 -4.227 1.00 98.12 202 SER A N 1
ATOM 1528 C CA . SER A 1 202 ? 2.419 -0.283 -5.333 1.00 98.12 202 SER A CA 1
ATOM 1529 C C . SER A 1 202 ? 2.042 1.178 -5.575 1.00 98.12 202 SER A C 1
ATOM 1531 O O . SER A 1 202 ? 0.936 1.617 -5.247 1.00 98.12 202 SER A O 1
ATOM 1533 N N . ASP A 1 203 ? 2.934 1.918 -6.230 1.00 97.62 203 ASP A N 1
ATOM 1534 C CA . ASP A 1 203 ? 2.653 3.279 -6.695 1.00 97.62 203 ASP A CA 1
ATOM 1535 C C . ASP A 1 203 ? 1.409 3.334 -7.589 1.00 97.62 203 ASP A C 1
ATOM 1537 O O . ASP A 1 203 ? 0.608 4.260 -7.481 1.00 97.62 203 ASP A O 1
ATOM 1541 N N . PHE A 1 204 ? 1.201 2.317 -8.433 1.00 97.62 204 PHE A N 1
ATOM 1542 C CA . PHE A 1 204 ? 0.017 2.226 -9.286 1.00 97.62 204 PHE A CA 1
ATOM 1543 C C . PHE A 1 204 ? -1.278 2.133 -8.483 1.00 97.62 204 PHE A C 1
ATOM 1545 O O . PHE A 1 204 ? -2.228 2.860 -8.765 1.00 97.62 204 PHE A O 1
ATOM 1552 N N . GLU A 1 205 ? -1.317 1.302 -7.445 1.00 98.25 205 GLU A N 1
ATOM 1553 C CA . GLU A 1 205 ? -2.497 1.192 -6.583 1.00 98.25 205 GLU A CA 1
ATOM 1554 C C . GLU A 1 205 ? -2.747 2.472 -5.787 1.00 98.25 205 GLU A C 1
ATOM 1556 O O . GLU A 1 205 ? -3.896 2.899 -5.669 1.00 98.25 205 GLU A O 1
ATOM 1561 N N . ALA A 1 206 ? -1.684 3.110 -5.287 1.00 97.06 206 ALA A N 1
ATOM 1562 C CA . ALA A 1 206 ? -1.786 4.410 -4.635 1.00 97.06 206 ALA A CA 1
ATOM 1563 C C . ALA A 1 206 ? -2.350 5.465 -5.601 1.00 97.06 206 ALA A C 1
ATOM 1565 O O . ALA A 1 206 ? -3.270 6.192 -5.238 1.00 97.06 206 ALA A O 1
ATOM 1566 N N . HIS A 1 207 ? -1.882 5.498 -6.851 1.00 96.62 207 HIS A N 1
ATOM 1567 C CA . HIS A 1 207 ? -2.406 6.395 -7.881 1.00 96.62 207 HIS A CA 1
ATOM 1568 C C . HIS A 1 207 ? -3.887 6.125 -8.204 1.00 96.62 207 HIS A C 1
ATOM 1570 O O . HIS A 1 207 ? -4.681 7.062 -8.254 1.00 96.62 207 HIS A O 1
ATOM 1576 N N . GLN A 1 208 ? -4.302 4.863 -8.356 1.00 97.81 208 GLN A N 1
ATOM 1577 C CA . GLN A 1 208 ? -5.722 4.531 -8.551 1.00 97.81 208 GLN A CA 1
ATOM 1578 C C . GLN A 1 208 ? -6.583 4.996 -7.367 1.00 97.81 208 GLN A C 1
ATOM 1580 O O . GLN A 1 208 ? -7.692 5.498 -7.553 1.00 97.81 208 GLN A O 1
ATOM 1585 N N . ALA A 1 209 ? -6.064 4.875 -6.145 1.00 96.94 209 ALA A N 1
ATOM 1586 C CA . ALA A 1 209 ? -6.729 5.382 -4.955 1.00 96.94 209 ALA A CA 1
ATOM 1587 C C . ALA A 1 209 ? -6.777 6.923 -4.910 1.00 96.94 209 ALA A C 1
ATOM 1589 O O . ALA A 1 209 ? -7.788 7.465 -4.468 1.00 96.94 209 ALA A O 1
ATOM 1590 N N . VAL A 1 210 ? -5.755 7.632 -5.411 1.00 94.81 210 VAL A N 1
ATOM 1591 C CA . VAL A 1 210 ? -5.792 9.100 -5.585 1.00 94.81 210 VAL A CA 1
ATOM 1592 C C . VAL A 1 210 ? -6.953 9.490 -6.492 1.00 94.81 210 VAL A C 1
ATOM 1594 O O . VAL A 1 210 ? -7.770 10.324 -6.108 1.00 94.81 210 VAL A O 1
ATOM 1597 N N . LEU A 1 211 ? -7.069 8.856 -7.663 1.00 95.00 211 LEU A N 1
ATOM 1598 C CA . LEU A 1 211 ? -8.148 9.143 -8.615 1.00 95.00 211 LEU A CA 1
ATOM 1599 C C . LEU A 1 211 ? -9.532 8.876 -8.008 1.00 95.00 211 LEU A C 1
ATOM 1601 O O . LEU A 1 211 ? -10.455 9.668 -8.203 1.00 95.00 211 LEU A O 1
ATOM 1605 N N . TYR A 1 212 ? -9.666 7.791 -7.240 1.00 96.25 212 TYR A N 1
ATOM 1606 C CA . TYR A 1 212 ? -10.901 7.472 -6.524 1.00 96.25 212 TYR A CA 1
ATOM 1607 C C . TYR A 1 212 ? -11.251 8.546 -5.486 1.00 96.25 212 TYR A C 1
ATOM 1609 O O . TYR A 1 212 ? -12.375 9.035 -5.448 1.00 96.25 212 TYR A O 1
ATOM 1617 N N . LEU A 1 213 ? -10.303 8.936 -4.632 1.00 93.50 213 LEU A N 1
ATOM 1618 C CA . LEU A 1 213 ? -10.543 9.961 -3.612 1.00 93.50 213 LEU A CA 1
ATOM 1619 C C . LEU A 1 213 ? -10.882 11.311 -4.257 1.00 93.50 213 LEU A C 1
ATOM 1621 O O . LEU A 1 213 ? -11.822 11.980 -3.825 1.00 93.50 213 LEU A O 1
ATOM 1625 N N . GLN A 1 214 ? -10.195 11.662 -5.346 1.00 91.69 214 GLN A N 1
ATOM 1626 C CA . GLN A 1 214 ? -10.453 12.882 -6.103 1.00 91.69 214 GLN A CA 1
ATOM 1627 C C . GLN A 1 214 ? -11.867 12.907 -6.696 1.00 91.69 214 GLN A C 1
ATOM 1629 O O . GLN A 1 214 ? -12.523 13.950 -6.640 1.00 91.69 214 GLN A O 1
ATOM 1634 N N . SER A 1 215 ? -12.376 11.781 -7.215 1.00 93.06 215 SER A N 1
ATOM 1635 C CA . SER A 1 215 ? -13.757 11.708 -7.719 1.00 93.06 215 SER A CA 1
ATOM 1636 C C . SER A 1 215 ? -14.811 11.881 -6.618 1.00 93.06 215 SER A C 1
ATOM 1638 O O . SER A 1 215 ? -15.947 12.236 -6.918 1.00 93.06 215 SER A O 1
ATOM 1640 N N . HIS A 1 216 ? -14.419 11.708 -5.352 1.00 91.56 216 HIS A N 1
ATOM 1641 C CA . HIS A 1 216 ? -15.240 11.930 -4.159 1.00 91.56 216 HIS A CA 1
ATOM 1642 C C . HIS A 1 216 ? -14.954 13.283 -3.479 1.00 91.56 216 HIS A C 1
ATOM 1644 O O . HIS A 1 216 ? -15.365 13.511 -2.342 1.00 91.56 216 HIS A O 1
ATOM 1650 N N . GLY A 1 217 ? -14.242 14.193 -4.155 1.00 88.69 217 GLY A N 1
ATOM 1651 C CA . GLY A 1 217 ? -13.934 15.531 -3.643 1.00 88.69 217 GLY A CA 1
ATOM 1652 C C . GLY A 1 217 ? -12.843 15.572 -2.570 1.00 88.69 217 GLY A C 1
ATOM 1653 O O . GLY A 1 217 ? -12.629 16.620 -1.964 1.00 88.69 217 GLY A O 1
ATOM 1654 N N . ILE A 1 218 ? -12.136 14.463 -2.336 1.00 88.50 218 ILE A N 1
ATOM 1655 C CA . ILE A 1 218 ? -11.022 14.389 -1.391 1.00 88.50 218 ILE A CA 1
ATOM 1656 C C . ILE A 1 218 ? -9.715 14.614 -2.149 1.00 88.50 218 ILE A C 1
ATOM 1658 O O . ILE A 1 218 ? -9.304 13.804 -2.978 1.00 88.50 218 ILE A O 1
ATOM 1662 N N . GLN A 1 219 ? -9.030 15.708 -1.832 1.00 84.94 219 GLN A N 1
ATOM 1663 C CA . GLN A 1 219 ? -7.697 15.987 -2.357 1.00 84.94 219 GLN A CA 1
ATOM 1664 C C . GLN A 1 219 ? -6.650 15.243 -1.524 1.00 84.94 219 GLN A C 1
ATOM 1666 O O . GLN A 1 219 ? -6.262 15.690 -0.447 1.00 84.94 219 GLN A O 1
ATOM 1671 N N . ALA A 1 220 ? -6.203 14.091 -2.017 1.00 85.44 220 ALA A N 1
ATOM 1672 C CA . ALA A 1 220 ? -5.140 13.305 -1.403 1.00 85.44 220 ALA A CA 1
ATOM 1673 C C . ALA A 1 220 ? -4.020 13.049 -2.418 1.00 85.44 220 ALA A C 1
ATOM 1675 O O . ALA A 1 220 ? -4.286 12.604 -3.532 1.00 85.44 220 ALA A O 1
ATOM 1676 N N . GLY A 1 221 ? -2.770 13.297 -2.020 1.00 88.19 221 GLY A N 1
ATOM 1677 C CA . GLY A 1 221 ? -1.598 12.800 -2.741 1.00 88.19 221 GLY A CA 1
ATOM 1678 C C . GLY A 1 221 ? -1.414 11.285 -2.554 1.00 88.19 221 GLY A C 1
ATOM 1679 O O . GLY A 1 221 ? -2.150 10.663 -1.778 1.00 88.19 221 GLY A O 1
ATOM 1680 N N . PRO A 1 222 ? -0.422 10.660 -3.217 1.00 92.25 222 PRO A N 1
ATOM 1681 C CA . PRO A 1 222 ? -0.227 9.209 -3.168 1.00 92.25 222 PRO A CA 1
ATOM 1682 C C . PRO A 1 222 ? -0.078 8.640 -1.752 1.00 92.25 222 PRO A C 1
ATOM 1684 O O . PRO A 1 222 ? -0.700 7.628 -1.431 1.00 92.25 222 PRO A O 1
ATOM 1687 N N . ALA A 1 223 ? 0.681 9.308 -0.876 1.00 89.56 223 ALA A N 1
ATOM 1688 C CA . ALA A 1 223 ? 0.822 8.904 0.525 1.00 89.56 223 ALA A CA 1
ATOM 1689 C C . ALA A 1 223 ? -0.518 8.944 1.287 1.00 89.56 223 ALA A C 1
ATOM 1691 O O . ALA A 1 223 ? -0.811 8.051 2.084 1.00 89.56 223 ALA A O 1
ATOM 1692 N N . GLY A 1 224 ? -1.362 9.941 1.003 1.00 88.19 224 GLY A N 1
ATOM 1693 C CA . GLY A 1 224 ? -2.711 10.065 1.560 1.00 88.19 224 GLY A CA 1
ATOM 1694 C C . GLY A 1 224 ? -3.693 9.014 1.045 1.00 88.19 224 GLY A C 1
ATOM 1695 O O . GLY A 1 224 ? -4.613 8.612 1.756 1.00 88.19 224 GLY A O 1
ATOM 1696 N N . ALA A 1 225 ? -3.485 8.532 -0.176 1.00 94.25 225 ALA A N 1
ATOM 1697 C CA . ALA A 1 225 ? -4.322 7.517 -0.801 1.00 94.25 225 ALA A CA 1
ATOM 1698 C C . ALA A 1 225 ? -3.896 6.073 -0.474 1.00 94.25 225 ALA A C 1
ATOM 1700 O O . ALA A 1 225 ? -4.679 5.141 -0.678 1.00 94.25 225 ALA A O 1
ATOM 1701 N N . ALA A 1 226 ? -2.694 5.871 0.077 1.00 96.25 226 ALA A N 1
ATOM 1702 C CA . ALA A 1 226 ? -2.138 4.550 0.373 1.00 96.25 226 ALA A CA 1
ATOM 1703 C C . ALA A 1 226 ? -3.055 3.689 1.264 1.00 96.25 226 ALA A C 1
ATOM 1705 O O . ALA A 1 226 ? -3.200 2.491 1.028 1.00 96.25 226 ALA A O 1
ATOM 1706 N N . SER A 1 227 ? -3.732 4.287 2.250 1.00 97.88 227 SER A N 1
ATOM 1707 C CA . SER A 1 227 ? -4.664 3.566 3.135 1.00 97.88 227 SER A CA 1
ATOM 1708 C C . SER A 1 227 ? -5.886 3.024 2.393 1.00 97.88 227 SER A C 1
ATOM 1710 O O . SER A 1 227 ? -6.327 1.908 2.670 1.00 97.88 227 SER A O 1
ATOM 1712 N N . LEU A 1 228 ? -6.418 3.781 1.425 1.00 98.00 228 LEU A N 1
ATOM 1713 C CA . LEU A 1 228 ? -7.499 3.298 0.567 1.00 98.00 228 LEU A CA 1
ATOM 1714 C C . LEU A 1 228 ? -6.990 2.182 -0.348 1.00 98.00 228 LEU A C 1
ATOM 1716 O O . LEU A 1 228 ? -7.635 1.143 -0.446 1.00 98.00 228 LEU A O 1
ATOM 1720 N N . ALA A 1 229 ? -5.819 2.359 -0.968 1.00 98.19 229 ALA A N 1
ATOM 1721 C CA . ALA A 1 229 ? -5.197 1.319 -1.785 1.00 98.19 229 ALA A CA 1
ATOM 1722 C C . ALA A 1 229 ? -5.017 0.008 -0.994 1.00 98.19 229 ALA A C 1
ATOM 1724 O O . ALA A 1 229 ? -5.373 -1.065 -1.482 1.00 98.19 229 ALA A O 1
ATOM 1725 N N . ALA A 1 230 ? -4.556 0.098 0.260 1.00 98.38 230 ALA A N 1
ATOM 1726 C CA . ALA A 1 230 ? -4.406 -1.040 1.163 1.00 98.38 230 ALA A CA 1
ATOM 1727 C C . ALA A 1 230 ? -5.747 -1.711 1.495 1.00 98.38 230 ALA A C 1
ATOM 1729 O O . ALA A 1 230 ? -5.835 -2.937 1.480 1.00 98.38 230 ALA A O 1
ATOM 1730 N N . LEU A 1 231 ? -6.797 -0.924 1.750 1.00 98.38 231 LEU A N 1
ATOM 1731 C CA . LEU A 1 231 ? -8.140 -1.446 2.000 1.00 98.38 231 LEU A CA 1
ATOM 1732 C C . LEU A 1 231 ? -8.689 -2.195 0.773 1.00 98.38 231 LEU A C 1
ATOM 1734 O O . LEU A 1 231 ? -9.169 -3.320 0.910 1.00 98.38 231 LEU A O 1
ATOM 1738 N N . LYS A 1 232 ? -8.560 -1.609 -0.427 1.00 97.62 232 LYS A N 1
ATOM 1739 C CA . LYS A 1 232 ? -9.043 -2.198 -1.690 1.00 97.62 232 LYS A CA 1
ATOM 1740 C C . LYS A 1 232 ? -8.361 -3.520 -2.040 1.00 97.62 232 LYS A C 1
ATOM 1742 O O . LYS A 1 232 ? -8.990 -4.377 -2.656 1.00 97.62 232 LYS A O 1
ATOM 1747 N N . ARG A 1 233 ? -7.102 -3.725 -1.633 1.00 95.25 233 ARG A N 1
ATOM 1748 C CA . ARG A 1 233 ? -6.375 -4.978 -1.907 1.00 95.25 233 ARG A CA 1
ATOM 1749 C C . ARG A 1 233 ? -6.669 -6.129 -0.942 1.00 95.25 233 ARG A C 1
ATOM 1751 O O . ARG A 1 233 ? -6.144 -7.220 -1.165 1.00 95.25 233 ARG A O 1
ATOM 1758 N N . LEU A 1 234 ? -7.445 -5.923 0.127 1.00 96.31 234 LEU A N 1
ATOM 1759 C CA . LEU A 1 234 ? -7.760 -7.002 1.068 1.00 96.31 234 LEU A CA 1
ATOM 1760 C C . LEU A 1 234 ? -8.599 -8.093 0.391 1.00 96.31 234 LEU A C 1
ATOM 1762 O O . LEU A 1 234 ? -9.710 -7.857 -0.089 1.00 96.31 234 LEU A O 1
ATOM 1766 N N . THR A 1 235 ? -8.098 -9.326 0.417 1.00 95.38 235 THR A N 1
ATOM 1767 C CA . THR A 1 235 ? -8.851 -10.489 -0.058 1.00 95.38 235 THR A CA 1
ATOM 1768 C C . THR A 1 235 ? -9.954 -10.876 0.931 1.00 95.38 235 THR A C 1
ATOM 1770 O O . THR A 1 235 ? -9.991 -10.427 2.076 1.00 95.38 235 THR A O 1
ATOM 1773 N N . ILE A 1 236 ? -10.861 -11.771 0.525 1.00 95.12 236 ILE A N 1
ATOM 1774 C CA . ILE A 1 236 ? -11.882 -12.334 1.430 1.00 95.12 236 ILE A CA 1
ATOM 1775 C C . ILE A 1 236 ? -11.227 -12.982 2.663 1.00 95.12 236 ILE A C 1
ATOM 1777 O O . ILE A 1 236 ? -11.720 -12.819 3.780 1.00 95.12 236 ILE A O 1
ATOM 1781 N N . SER A 1 237 ? -10.105 -13.681 2.472 1.00 95.31 237 SER A N 1
ATOM 1782 C CA . SER A 1 237 ? -9.352 -14.306 3.562 1.00 95.31 237 SER A CA 1
ATOM 1783 C C . SER A 1 237 ? -8.736 -13.270 4.499 1.00 95.31 237 SER A C 1
ATOM 1785 O O . SER A 1 237 ? -8.812 -13.449 5.713 1.00 95.31 237 SER A O 1
ATOM 1787 N N . ASP A 1 238 ? -8.199 -12.172 3.960 1.00 96.38 238 ASP A N 1
ATOM 1788 C CA . ASP A 1 238 ? -7.611 -11.099 4.769 1.00 96.38 238 ASP A CA 1
ATOM 1789 C C . ASP A 1 238 ? -8.678 -10.392 5.610 1.00 96.38 238 ASP A C 1
ATOM 1791 O O . ASP A 1 238 ? -8.508 -10.202 6.812 1.00 96.38 238 ASP A O 1
ATOM 1795 N N . LYS A 1 239 ? -9.827 -10.076 4.999 1.00 96.56 239 LYS A N 1
ATOM 1796 C CA . LYS A 1 239 ? -10.974 -9.475 5.697 1.00 96.56 239 LYS A CA 1
ATOM 1797 C C . LYS A 1 239 ? -11.476 -10.372 6.826 1.00 96.56 239 LYS A C 1
ATOM 1799 O O . LYS A 1 239 ? -11.735 -9.885 7.922 1.00 96.56 239 LYS A O 1
ATOM 1804 N N . LYS A 1 240 ? -11.547 -11.688 6.592 1.00 95.31 240 LYS A N 1
ATOM 1805 C CA . LYS A 1 240 ? -11.898 -12.669 7.628 1.00 95.31 240 LYS A CA 1
ATOM 1806 C C . LYS A 1 240 ? -10.863 -12.708 8.756 1.00 95.31 240 LYS A C 1
ATOM 1808 O O . LYS A 1 240 ? -11.255 -12.790 9.915 1.00 95.31 240 LYS A O 1
ATOM 1813 N N . ALA A 1 241 ? -9.570 -12.652 8.436 1.00 94.19 241 ALA A N 1
ATOM 1814 C CA . ALA A 1 241 ? -8.499 -12.626 9.433 1.00 94.19 241 ALA A CA 1
ATOM 1815 C C . ALA A 1 241 ? -8.534 -11.351 10.297 1.00 94.19 241 ALA A C 1
ATOM 1817 O O . ALA A 1 241 ? -8.235 -11.418 11.485 1.00 94.19 241 ALA A O 1
ATOM 1818 N N . LEU A 1 242 ? -8.970 -10.225 9.724 1.00 94.44 242 LEU A N 1
ATOM 1819 C CA . LEU A 1 242 ? -9.223 -8.963 10.433 1.00 94.44 242 LEU A CA 1
ATOM 1820 C C . LEU A 1 242 ? -10.578 -8.916 11.158 1.00 94.44 242 LEU A C 1
ATOM 1822 O O . LEU A 1 242 ? -10.881 -7.918 11.803 1.00 94.44 242 LEU A O 1
ATOM 1826 N N . GLY A 1 243 ? -11.407 -9.958 11.046 1.00 94.06 243 GLY A N 1
ATOM 1827 C CA . GLY A 1 243 ? -12.734 -9.998 11.665 1.00 94.06 243 GLY A CA 1
ATOM 1828 C C . GLY A 1 243 ? -13.759 -9.046 11.040 1.00 94.06 243 GLY A C 1
ATOM 1829 O O . GLY A 1 243 ? -14.764 -8.746 11.677 1.00 94.06 243 GLY A O 1
ATOM 1830 N N . LEU A 1 244 ? -13.534 -8.573 9.810 1.00 96.00 244 LEU A N 1
ATOM 1831 C CA . LEU A 1 244 ? -14.447 -7.645 9.145 1.00 96.00 244 LEU A CA 1
ATOM 1832 C C . LEU A 1 244 ? -15.747 -8.334 8.724 1.00 96.00 244 LEU A C 1
ATOM 1834 O O . LEU A 1 244 ? -15.747 -9.430 8.154 1.00 96.00 244 LEU A O 1
ATOM 1838 N N . THR A 1 245 ? -16.856 -7.642 8.955 1.00 96.25 245 THR A N 1
ATOM 1839 C CA . THR A 1 245 ? -18.214 -8.064 8.607 1.00 96.25 245 THR A CA 1
ATOM 1840 C C . THR A 1 245 ? -18.973 -6.917 7.939 1.00 96.25 245 THR A C 1
ATOM 1842 O O . THR A 1 245 ? -18.473 -5.797 7.850 1.00 96.25 245 THR A O 1
ATOM 1845 N N . ARG A 1 246 ? -20.213 -7.176 7.512 1.00 96.62 246 ARG A N 1
ATOM 1846 C CA . ARG A 1 246 ? -21.103 -6.142 6.960 1.00 96.62 246 ARG A CA 1
ATOM 1847 C C . ARG A 1 246 ? -21.545 -5.085 7.969 1.00 96.62 246 ARG A C 1
ATOM 1849 O O . ARG A 1 246 ? -22.068 -4.068 7.544 1.00 96.62 246 ARG A O 1
ATOM 1856 N N . ASP A 1 247 ? -21.312 -5.304 9.257 1.00 95.69 247 ASP A N 1
ATOM 1857 C CA . ASP A 1 247 ? -21.606 -4.318 10.298 1.00 95.69 247 ASP A CA 1
ATOM 1858 C C . ASP A 1 247 ? -20.357 -3.508 10.684 1.00 95.69 247 ASP A C 1
ATOM 1860 O O . ASP A 1 247 ? -20.437 -2.601 11.507 1.00 95.69 247 ASP A O 1
ATOM 1864 N N . SER A 1 248 ? -19.197 -3.820 10.088 1.00 96.62 248 SER A N 1
ATOM 1865 C CA . SER A 1 248 ? -17.930 -3.212 10.482 1.00 96.62 248 SER A CA 1
ATOM 1866 C C . SER A 1 248 ? -17.792 -1.759 10.034 1.00 96.62 248 SER A C 1
ATOM 1868 O O . SER A 1 248 ? -18.146 -1.393 8.910 1.00 96.62 248 SER A O 1
ATOM 1870 N N . ILE A 1 249 ? -17.186 -0.952 10.900 1.00 97.25 249 ILE A N 1
ATOM 1871 C CA . ILE A 1 249 ? -16.821 0.442 10.662 1.00 97.25 249 ILE A CA 1
ATOM 1872 C C . ILE A 1 249 ? -15.317 0.508 10.408 1.00 97.25 249 ILE A C 1
ATOM 1874 O O . ILE A 1 249 ? -14.507 0.207 11.287 1.00 97.25 249 ILE A O 1
ATOM 1878 N N . VAL A 1 250 ? -14.933 0.920 9.203 1.00 98.31 250 VAL A N 1
ATOM 1879 C CA . VAL A 1 250 ? -13.529 1.081 8.813 1.00 98.31 250 VAL A CA 1
ATOM 1880 C C . VAL A 1 250 ? -13.182 2.561 8.753 1.00 98.31 250 VAL A C 1
ATOM 1882 O O . VAL A 1 250 ? -13.927 3.355 8.184 1.00 98.31 250 VAL A O 1
ATOM 1885 N N . VAL A 1 251 ? -12.027 2.936 9.296 1.00 98.06 251 VAL A N 1
ATOM 1886 C CA . VAL A 1 251 ? -11.449 4.273 9.133 1.00 98.06 251 VAL A CA 1
ATOM 1887 C C . VAL A 1 251 ? -10.141 4.161 8.358 1.00 98.06 251 VAL A C 1
ATOM 1889 O O . VAL A 1 251 ? -9.227 3.447 8.769 1.00 98.06 251 VAL A O 1
ATOM 1892 N N . ILE A 1 252 ? -10.027 4.888 7.250 1.00 97.50 252 ILE A N 1
ATOM 1893 C CA . ILE A 1 252 ? -8.769 5.073 6.526 1.00 97.50 252 ILE A CA 1
ATOM 1894 C C . ILE A 1 252 ? -8.169 6.434 6.884 1.00 97.50 252 ILE A C 1
ATOM 1896 O O . ILE A 1 252 ? -8.864 7.450 6.905 1.00 97.50 252 ILE A O 1
ATOM 1900 N N . SER A 1 253 ? -6.872 6.463 7.183 1.00 93.25 253 SER A N 1
ATOM 1901 C CA . SER A 1 253 ? -6.149 7.718 7.405 1.00 93.25 253 SER A CA 1
ATOM 1902 C C . SER A 1 253 ? -5.618 8.250 6.084 1.00 93.25 253 SER A C 1
ATOM 1904 O O . SER A 1 253 ? -4.835 7.569 5.419 1.00 93.25 253 SER A O 1
ATOM 1906 N N . CYS A 1 254 ? -6.011 9.472 5.738 1.00 89.12 254 CYS A N 1
ATOM 1907 C CA . CYS A 1 254 ? -5.599 10.162 4.524 1.00 89.12 254 CYS A CA 1
ATOM 1908 C C . CYS A 1 254 ? -4.777 11.405 4.888 1.00 89.12 254 CYS A C 1
ATOM 1910 O O . CYS A 1 254 ? -5.329 12.512 4.912 1.00 89.12 254 CYS A O 1
ATOM 1912 N N . PRO A 1 255 ? -3.478 11.259 5.233 1.00 78.25 255 PRO A N 1
ATOM 1913 C CA . PRO A 1 255 ? -2.612 12.419 5.395 1.00 78.25 255 PRO A CA 1
ATOM 1914 C C . PRO A 1 255 ? -2.548 13.188 4.075 1.00 78.25 255 PRO A C 1
ATOM 1916 O O . PRO A 1 255 ? -2.176 12.619 3.052 1.00 78.25 255 PRO A O 1
ATOM 1919 N N . MET A 1 256 ? -2.941 14.463 4.066 1.00 65.06 256 MET A N 1
ATOM 1920 C CA . MET A 1 256 ? -2.756 15.277 2.869 1.00 65.06 256 MET A CA 1
ATOM 1921 C C . MET A 1 256 ? -1.276 15.585 2.710 1.00 65.06 256 MET A C 1
ATOM 1923 O O . MET A 1 256 ? -0.668 16.128 3.631 1.00 65.06 256 MET A O 1
ATOM 1927 N N . THR A 1 257 ? -0.712 15.301 1.540 1.00 57.81 257 THR A N 1
ATOM 1928 C CA . THR A 1 257 ? 0.590 15.838 1.162 1.00 57.81 257 THR A CA 1
ATOM 1929 C C . THR A 1 257 ? 0.640 16.192 -0.324 1.00 57.81 257 THR A C 1
ATOM 1931 O O . THR A 1 257 ? 0.208 15.422 -1.179 1.00 57.81 257 THR A O 1
ATOM 1934 N N . SER A 1 258 ? 1.172 17.400 -0.547 1.00 53.94 258 SER A N 1
ATOM 1935 C CA . SER A 1 258 ? 1.797 17.974 -1.742 1.00 53.94 258 SER A CA 1
ATOM 1936 C C . SER A 1 258 ? 1.017 17.983 -3.076 1.00 53.94 258 SER A C 1
ATOM 1938 O O . SER A 1 258 ? 0.746 16.944 -3.669 1.00 53.94 258 SER A O 1
ATOM 1940 N N . ASP A 1 259 ? 0.833 19.192 -3.632 1.00 54.97 259 ASP A N 1
ATOM 1941 C CA . ASP A 1 259 ? 0.415 19.472 -5.024 1.00 54.97 259 ASP A CA 1
ATOM 1942 C C . ASP A 1 259 ? 1.457 19.026 -6.079 1.00 54.97 259 ASP A C 1
ATOM 1944 O O . ASP A 1 259 ? 1.392 19.431 -7.243 1.00 54.97 259 ASP A O 1
ATOM 1948 N N . ALA A 1 260 ? 2.470 18.241 -5.691 1.00 59.56 260 ALA A N 1
ATOM 1949 C CA . ALA A 1 260 ? 3.493 17.773 -6.612 1.00 59.56 260 ALA A CA 1
ATOM 1950 C C . ALA A 1 260 ? 2.874 16.893 -7.694 1.00 59.56 260 ALA A C 1
ATOM 1952 O O . ALA A 1 260 ? 2.289 15.837 -7.449 1.00 59.56 260 ALA A O 1
ATOM 1953 N N . THR A 1 261 ? 3.076 17.338 -8.924 1.00 77.00 261 THR A N 1
ATOM 1954 C CA . THR A 1 261 ? 2.872 16.542 -10.123 1.00 77.00 261 THR A CA 1
ATOM 1955 C C . THR A 1 261 ? 3.868 15.383 -10.132 1.00 77.00 261 THR A C 1
ATOM 1957 O O . THR A 1 261 ? 5.068 15.606 -9.970 1.00 77.00 261 THR A O 1
ATOM 1960 N N . TYR A 1 262 ? 3.384 14.163 -10.349 1.00 87.50 262 TYR A N 1
ATOM 1961 C CA . TYR A 1 262 ? 4.197 12.961 -10.538 1.00 87.50 262 TYR A CA 1
ATOM 1962 C C . TYR A 1 262 ? 3.767 12.247 -11.824 1.00 87.50 262 TYR A C 1
ATOM 1964 O O . TYR A 1 262 ? 2.613 12.368 -12.248 1.00 87.50 262 TYR A O 1
ATOM 1972 N N . ASP A 1 263 ? 4.684 11.503 -12.442 1.00 88.50 263 ASP A N 1
ATOM 1973 C CA . ASP A 1 263 ? 4.362 10.686 -13.612 1.00 88.50 263 ASP A CA 1
ATOM 1974 C C . ASP A 1 263 ? 3.429 9.541 -13.221 1.00 88.50 263 ASP A C 1
ATOM 1976 O O . ASP A 1 263 ? 3.596 8.919 -12.170 1.00 88.50 263 ASP A O 1
ATOM 1980 N N . THR A 1 264 ? 2.446 9.236 -14.071 1.00 92.81 264 THR A N 1
ATOM 1981 C CA . THR A 1 264 ? 1.532 8.121 -13.816 1.00 92.81 264 THR A CA 1
ATOM 1982 C C . THR A 1 264 ? 2.321 6.809 -13.746 1.00 92.81 264 THR A C 1
ATOM 1984 O O . THR A 1 264 ? 2.897 6.398 -14.756 1.00 92.81 264 THR A O 1
ATOM 1987 N N . PRO A 1 265 ? 2.346 6.126 -12.588 1.00 94.62 265 PRO A N 1
ATOM 1988 C CA . PRO A 1 265 ? 3.088 4.881 -12.440 1.00 94.62 265 PRO A CA 1
ATOM 1989 C C . PRO A 1 265 ? 2.487 3.779 -13.316 1.00 94.62 265 PRO A C 1
ATOM 1991 O O . PRO A 1 265 ? 1.277 3.726 -13.544 1.00 94.62 265 PRO A O 1
ATOM 1994 N N . HIS A 1 266 ? 3.329 2.864 -13.787 1.00 94.75 266 HIS A N 1
ATOM 1995 C CA . HIS A 1 266 ? 2.875 1.674 -14.500 1.00 94.75 266 HIS A CA 1
ATOM 1996 C C . HIS A 1 266 ? 2.400 0.583 -13.535 1.00 94.75 266 HIS A C 1
ATOM 1998 O O . HIS A 1 266 ? 2.947 0.419 -12.445 1.00 94.75 266 HIS A O 1
ATOM 2004 N N . ASP A 1 267 ? 1.422 -0.211 -13.973 1.00 95.31 267 ASP A N 1
ATOM 2005 C CA . ASP A 1 267 ? 0.975 -1.392 -13.237 1.00 95.31 267 ASP A CA 1
ATOM 2006 C C . ASP A 1 267 ? 2.088 -2.457 -13.163 1.00 95.31 267 ASP A C 1
ATOM 2008 O O . ASP A 1 267 ? 2.688 -2.854 -14.170 1.00 95.31 267 ASP A O 1
ATOM 2012 N N . VAL A 1 268 ? 2.355 -2.923 -11.944 1.00 95.88 268 VAL A N 1
ATOM 2013 C CA . VAL A 1 268 ? 3.369 -3.933 -11.606 1.00 95.88 268 VAL A CA 1
ATOM 2014 C C . VAL A 1 268 ? 2.762 -5.305 -11.282 1.00 95.88 268 VAL A C 1
ATOM 2016 O O . VAL A 1 268 ? 3.496 -6.258 -11.004 1.00 95.88 268 VAL A O 1
ATOM 2019 N N . SER A 1 269 ? 1.434 -5.435 -11.336 1.00 94.56 269 SER A N 1
ATOM 2020 C CA . SER A 1 269 ? 0.706 -6.661 -10.991 1.00 94.56 269 SER A CA 1
ATOM 2021 C C . SER A 1 269 ? 0.817 -7.761 -12.053 1.00 94.56 269 SER A C 1
ATOM 2023 O O . SER A 1 269 ? 0.645 -8.938 -11.741 1.00 94.56 269 SER A O 1
ATOM 2025 N N . ALA A 1 270 ? 1.156 -7.414 -13.298 1.00 92.69 270 ALA A N 1
ATOM 2026 C CA . ALA A 1 270 ? 1.207 -8.362 -14.407 1.00 92.69 270 ALA A CA 1
ATOM 2027 C C . ALA A 1 270 ? 2.287 -9.445 -14.220 1.00 92.69 270 ALA A C 1
ATOM 2029 O O . ALA A 1 270 ? 3.459 -9.130 -14.010 1.00 92.69 270 ALA A O 1
ATOM 2030 N N . ASP A 1 271 ? 1.889 -10.714 -14.361 1.00 90.50 271 ASP A N 1
ATOM 2031 C CA . ASP A 1 271 ? 2.783 -11.884 -14.449 1.00 90.50 271 ASP A CA 1
ATOM 2032 C C . ASP A 1 271 ? 2.972 -12.387 -15.891 1.00 90.50 271 ASP A C 1
ATOM 2034 O O . ASP A 1 271 ? 3.865 -13.190 -16.160 1.00 90.50 271 ASP A O 1
ATOM 2038 N N . ASP A 1 272 ? 2.125 -11.941 -16.825 1.00 90.69 272 ASP A N 1
ATOM 2039 C CA . ASP A 1 272 ? 2.228 -12.313 -18.235 1.00 90.69 272 ASP A CA 1
ATOM 2040 C C . ASP A 1 272 ? 3.475 -11.659 -18.858 1.00 90.69 272 ASP A C 1
ATOM 2042 O O . ASP A 1 272 ? 3.546 -10.424 -18.914 1.00 90.69 272 ASP A O 1
ATOM 2046 N N . PRO A 1 273 ? 4.446 -12.443 -19.368 1.00 89.19 273 PRO A N 1
ATOM 2047 C CA . PRO A 1 273 ? 5.643 -11.899 -20.002 1.00 89.19 273 PRO A CA 1
ATOM 2048 C C . PRO A 1 273 ? 5.329 -10.963 -21.172 1.00 89.19 273 PRO A C 1
ATOM 2050 O O . PRO A 1 273 ? 6.111 -10.049 -21.431 1.00 89.19 273 PRO A O 1
ATOM 2053 N N . ILE A 1 274 ? 4.198 -11.138 -21.865 1.00 89.88 274 ILE A N 1
ATOM 2054 C CA . ILE A 1 274 ? 3.784 -10.234 -22.940 1.00 89.88 274 ILE A CA 1
ATOM 2055 C C . ILE A 1 274 ? 3.432 -8.864 -22.357 1.00 89.88 274 ILE A C 1
ATOM 2057 O O . ILE A 1 274 ? 3.984 -7.861 -22.806 1.00 89.88 274 ILE A O 1
ATOM 2061 N N . LEU A 1 275 ? 2.573 -8.814 -21.335 1.00 91.06 275 LEU A N 1
ATOM 2062 C CA . LEU A 1 275 ? 2.179 -7.559 -20.687 1.00 91.06 275 LEU A CA 1
ATOM 2063 C C . LEU A 1 275 ? 3.375 -6.855 -20.039 1.00 91.06 275 LEU A C 1
ATOM 2065 O O . LEU A 1 275 ? 3.533 -5.649 -20.216 1.00 91.06 275 LEU A O 1
ATOM 2069 N N . ILE A 1 276 ? 4.252 -7.602 -19.359 1.00 91.12 276 ILE A N 1
ATOM 2070 C CA . ILE A 1 276 ? 5.482 -7.052 -18.770 1.00 91.12 276 ILE A CA 1
ATOM 2071 C C . ILE A 1 276 ? 6.356 -6.442 -19.869 1.00 91.12 276 ILE A C 1
ATOM 2073 O O . ILE A 1 276 ? 6.804 -5.305 -19.739 1.00 91.12 276 ILE A O 1
ATOM 2077 N N . THR A 1 277 ? 6.551 -7.155 -20.983 1.00 89.94 277 THR A N 1
ATOM 2078 C CA . THR A 1 277 ? 7.336 -6.646 -22.115 1.00 89.94 277 THR A CA 1
ATOM 2079 C C . THR A 1 277 ? 6.708 -5.377 -22.686 1.00 89.94 277 THR A C 1
ATOM 2081 O O . THR A 1 277 ? 7.411 -4.400 -22.901 1.00 89.94 277 THR A O 1
ATOM 2084 N N . GLN A 1 278 ? 5.390 -5.341 -22.895 1.00 90.62 278 GLN A N 1
ATOM 2085 C CA . GLN A 1 278 ? 4.705 -4.140 -23.385 1.00 90.62 278 GLN A CA 1
ATOM 2086 C C . GLN A 1 278 ? 4.861 -2.948 -22.438 1.00 90.62 278 GLN A C 1
ATOM 2088 O O . GLN A 1 278 ? 5.015 -1.824 -22.908 1.00 90.62 278 GLN A O 1
ATOM 2093 N N . THR A 1 279 ? 4.837 -3.175 -21.125 1.00 92.38 279 THR A N 1
ATOM 2094 C CA . THR A 1 279 ? 5.085 -2.119 -20.140 1.00 92.38 279 THR A CA 1
ATOM 2095 C C . THR A 1 279 ? 6.527 -1.626 -20.205 1.00 92.38 279 THR A C 1
ATOM 2097 O O . THR A 1 279 ? 6.737 -0.423 -20.298 1.00 92.38 279 THR A O 1
ATOM 2100 N N . LEU A 1 280 ? 7.513 -2.528 -20.260 1.00 91.06 280 LEU A N 1
ATOM 2101 C CA . LEU A 1 280 ? 8.925 -2.159 -20.423 1.00 91.06 280 LEU A CA 1
ATOM 2102 C C . LEU A 1 280 ? 9.168 -1.347 -21.703 1.00 91.06 280 LEU A C 1
ATOM 2104 O O . LEU A 1 280 ? 9.923 -0.386 -21.674 1.00 91.06 280 LEU A O 1
ATOM 2108 N N . VAL A 1 281 ? 8.493 -1.699 -22.800 1.00 89.06 281 VAL A N 1
ATOM 2109 C CA . VAL A 1 281 ? 8.529 -0.958 -24.071 1.00 89.06 281 VAL A CA 1
ATOM 2110 C C . VAL A 1 281 ? 7.939 0.448 -23.947 1.00 89.06 281 VAL A C 1
ATOM 2112 O O . VAL A 1 281 ? 8.455 1.387 -24.546 1.00 89.06 281 VAL A O 1
ATOM 2115 N N . ARG A 1 282 ? 6.833 0.592 -23.211 1.00 90.25 282 ARG A N 1
ATOM 2116 C CA . ARG A 1 282 ? 6.160 1.884 -23.007 1.00 90.25 282 ARG A CA 1
ATOM 2117 C C . ARG A 1 282 ? 6.960 2.812 -22.102 1.00 90.25 282 ARG A C 1
ATOM 2119 O O . ARG A 1 282 ? 6.835 4.029 -22.224 1.00 90.25 282 ARG A O 1
ATOM 2126 N N . THR A 1 283 ? 7.789 2.252 -21.226 1.00 89.25 283 THR A N 1
ATOM 2127 C CA . THR A 1 283 ? 8.720 3.023 -20.411 1.00 89.25 283 THR A CA 1
ATOM 2128 C C . THR A 1 283 ? 9.839 3.564 -21.292 1.00 89.25 283 THR A C 1
ATOM 2130 O O . THR A 1 283 ? 10.725 2.828 -21.720 1.00 89.25 283 THR A O 1
ATOM 2133 N N . ASN A 1 284 ? 9.822 4.869 -21.557 1.00 86.31 284 ASN A N 1
ATOM 2134 C CA . ASN A 1 284 ? 10.869 5.510 -22.342 1.00 86.31 284 ASN A CA 1
ATOM 2135 C C . ASN A 1 284 ? 12.226 5.383 -21.627 1.00 86.31 284 ASN A C 1
ATOM 2137 O O . ASN A 1 284 ? 12.473 6.080 -20.648 1.00 86.31 284 ASN A O 1
ATOM 2141 N N . SER A 1 285 ? 13.097 4.512 -22.137 1.00 84.69 285 SER A N 1
ATOM 2142 C CA . SER A 1 285 ? 14.485 4.333 -21.696 1.00 84.69 285 SER A CA 1
ATOM 2143 C C . SER A 1 285 ? 15.489 4.803 -22.752 1.00 84.69 285 SER A C 1
ATOM 2145 O O . SER A 1 285 ? 16.610 4.297 -22.830 1.00 84.69 285 SER A O 1
ATOM 2147 N N . ALA A 1 286 ? 15.088 5.732 -23.629 1.00 83.44 286 ALA A N 1
ATOM 2148 C CA . ALA A 1 286 ? 15.926 6.137 -24.747 1.00 83.44 286 ALA A CA 1
ATOM 2149 C C . ALA A 1 286 ? 17.296 6.641 -24.276 1.00 83.44 286 ALA A C 1
ATOM 2151 O O . ALA A 1 286 ? 17.417 7.303 -23.241 1.00 83.44 286 ALA A O 1
ATOM 2152 N N . SER A 1 287 ? 18.332 6.311 -25.049 1.00 79.94 287 SER A N 1
ATOM 2153 C CA . SER A 1 287 ? 19.715 6.567 -24.652 1.00 79.94 287 SER A CA 1
ATOM 2154 C C . SER A 1 287 ? 19.980 8.062 -24.417 1.00 79.94 287 SER A C 1
ATOM 2156 O O . SER A 1 287 ? 19.649 8.881 -25.281 1.00 79.94 287 SER A O 1
ATOM 2158 N N . PRO A 1 288 ? 20.649 8.438 -23.311 1.00 78.50 288 PRO A N 1
ATOM 2159 C CA . PRO A 1 288 ? 21.027 9.829 -23.067 1.00 78.50 288 PRO A CA 1
ATOM 2160 C C . PRO A 1 288 ? 22.061 10.366 -24.066 1.00 78.50 288 PRO A C 1
ATOM 2162 O O . PRO A 1 288 ? 22.214 11.577 -24.202 1.00 78.50 288 PRO A O 1
ATOM 2165 N N . THR A 1 289 ? 22.798 9.482 -24.747 1.00 77.56 289 THR A N 1
ATOM 2166 C CA . THR A 1 289 ? 23.943 9.846 -25.598 1.00 77.56 289 THR A CA 1
ATOM 2167 C C . THR A 1 289 ? 23.747 9.526 -27.080 1.00 77.56 289 THR A C 1
ATOM 2169 O O . THR A 1 289 ? 24.549 9.979 -27.896 1.00 77.56 289 THR A O 1
ATOM 2172 N N . LEU A 1 290 ? 22.705 8.771 -27.456 1.00 70.44 290 LEU A N 1
ATOM 2173 C CA . LEU A 1 290 ? 22.434 8.404 -28.851 1.00 70.44 290 LEU A CA 1
ATOM 2174 C C . LEU A 1 290 ? 21.267 9.213 -29.439 1.00 70.44 290 LEU A C 1
ATOM 2176 O O . LEU A 1 290 ? 20.116 9.050 -29.040 1.00 70.44 290 LEU A O 1
ATOM 2180 N N . GLY A 1 291 ? 21.552 10.002 -30.479 1.00 65.81 291 GLY A N 1
ATOM 2181 C CA . GLY A 1 291 ? 20.560 10.782 -31.230 1.00 65.81 291 GLY A CA 1
ATOM 2182 C C . GLY A 1 291 ? 20.760 12.295 -31.107 1.00 65.81 291 GLY A C 1
ATOM 2183 O O . GLY A 1 291 ? 21.710 12.761 -30.487 1.00 65.81 291 GLY A O 1
ATOM 2184 N N . SER A 1 292 ? 19.871 13.072 -31.734 1.00 67.62 292 SER A N 1
ATOM 2185 C CA . SER A 1 292 ? 19.888 14.544 -31.672 1.00 67.62 292 SER A CA 1
ATOM 2186 C C . SER A 1 292 ? 19.191 15.115 -30.432 1.00 67.62 292 SER A C 1
ATOM 2188 O O . SER A 1 292 ? 19.365 16.289 -30.124 1.00 67.62 292 SER A O 1
ATOM 2190 N N . VAL A 1 293 ? 18.392 14.299 -29.740 1.00 72.00 293 VAL A N 1
ATOM 2191 C CA . VAL A 1 293 ? 17.706 14.638 -28.488 1.00 72.00 293 VAL A CA 1
ATOM 2192 C C . VAL A 1 293 ? 18.113 13.593 -27.457 1.00 72.00 293 VAL A C 1
ATOM 2194 O O . VAL A 1 293 ? 17.964 12.400 -27.716 1.00 72.00 293 VAL A O 1
ATOM 2197 N N . ALA A 1 294 ? 18.644 14.037 -26.318 1.00 77.12 294 ALA A N 1
ATOM 2198 C CA . ALA A 1 294 ? 19.005 13.144 -25.224 1.00 77.12 294 ALA A CA 1
ATOM 2199 C C . ALA A 1 294 ? 17.743 12.483 -24.651 1.00 77.12 294 ALA A C 1
ATOM 2201 O O . ALA A 1 294 ? 16.779 13.172 -24.314 1.00 77.12 294 ALA A O 1
ATOM 2202 N N . GLY A 1 295 ? 17.745 11.153 -24.568 1.00 78.56 295 GLY A N 1
ATOM 2203 C CA . GLY A 1 295 ? 16.681 10.402 -23.913 1.00 78.56 295 GLY A CA 1
ATOM 2204 C C . GLY A 1 295 ? 16.799 10.408 -22.380 1.00 78.56 295 GLY A C 1
ATOM 2205 O O . GLY A 1 295 ? 17.830 10.814 -21.838 1.00 78.56 295 GLY A O 1
ATOM 2206 N N . PRO A 1 296 ? 15.751 9.959 -21.668 1.00 81.94 296 PRO A N 1
ATOM 2207 C CA . PRO A 1 296 ? 15.691 9.974 -20.202 1.00 81.94 296 PRO A CA 1
ATOM 2208 C C . PRO A 1 296 ? 16.601 8.934 -19.519 1.00 81.94 296 PRO A C 1
ATOM 2210 O O . PRO A 1 296 ? 16.828 9.034 -18.315 1.00 81.94 296 PRO A O 1
ATOM 2213 N N . GLY A 1 297 ? 17.142 7.960 -20.261 1.00 86.38 297 GLY A N 1
ATOM 2214 C CA . GLY A 1 297 ? 18.045 6.934 -19.732 1.00 86.38 297 GLY A CA 1
ATOM 2215 C C . GLY A 1 297 ? 17.366 5.802 -18.955 1.00 86.38 297 GLY A C 1
ATOM 2216 O O . GLY A 1 297 ? 16.156 5.600 -19.008 1.00 86.38 297 GLY A O 1
ATOM 2217 N N . GLU A 1 298 ? 18.181 5.015 -18.257 1.00 89.88 298 GLU A N 1
ATOM 2218 C CA . GLU A 1 298 ? 17.813 3.724 -17.667 1.00 89.88 298 GLU A CA 1
ATOM 2219 C C . GLU A 1 298 ? 16.979 3.831 -16.378 1.00 89.88 298 GLU A C 1
ATOM 2221 O O . GLU A 1 298 ? 16.358 2.854 -15.959 1.00 89.88 298 GLU A O 1
ATOM 2226 N N . THR A 1 299 ? 16.959 4.994 -15.723 1.00 91.00 299 THR A N 1
ATOM 2227 C CA . THR A 1 299 ? 16.439 5.129 -14.354 1.00 91.00 299 THR A CA 1
ATOM 2228 C C . THR A 1 299 ? 14.976 4.712 -14.216 1.00 91.00 299 THR A C 1
ATOM 2230 O O . THR A 1 299 ? 14.659 3.923 -13.328 1.00 91.00 299 THR A O 1
ATOM 2233 N N . VAL A 1 300 ? 14.083 5.187 -15.087 1.00 90.31 300 VAL A N 1
ATOM 2234 C CA . VAL A 1 300 ? 12.635 4.928 -14.958 1.00 90.31 300 VAL A CA 1
ATOM 2235 C C . VAL A 1 300 ? 12.308 3.449 -15.199 1.00 90.31 300 VAL A C 1
ATOM 2237 O O . VAL A 1 300 ? 11.527 2.847 -14.463 1.00 90.31 300 VAL A O 1
ATOM 2240 N N . VAL A 1 301 ? 12.955 2.814 -16.181 1.00 92.75 301 VAL A N 1
ATOM 2241 C CA . VAL A 1 301 ? 12.765 1.378 -16.443 1.00 92.75 301 VAL A CA 1
ATOM 2242 C C . VAL A 1 301 ? 13.366 0.512 -15.332 1.00 92.75 301 VAL A C 1
ATOM 2244 O O . VAL A 1 301 ? 12.748 -0.470 -14.922 1.00 92.75 301 VAL A O 1
ATOM 2247 N N . ALA A 1 302 ? 14.508 0.905 -14.762 1.00 94.25 302 ALA A N 1
ATOM 2248 C CA . ALA A 1 302 ? 15.068 0.246 -13.586 1.00 94.25 302 ALA A CA 1
ATOM 2249 C C . ALA A 1 302 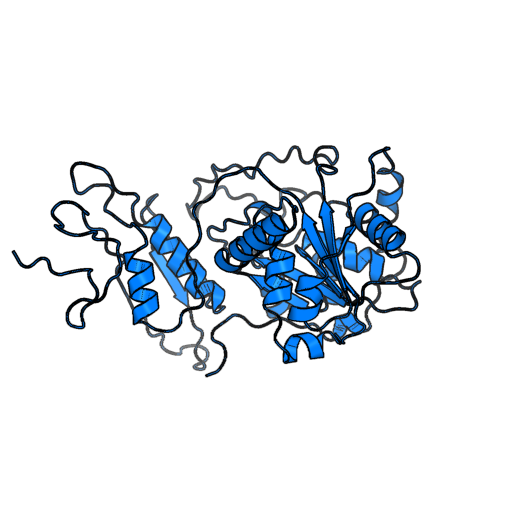? 14.144 0.382 -12.362 1.00 94.25 302 ALA A C 1
ATOM 2251 O O . ALA A 1 302 ? 13.962 -0.585 -11.623 1.00 94.25 302 ALA A O 1
ATOM 2252 N N . GLN A 1 303 ? 13.509 1.543 -12.161 1.00 94.81 303 GLN A N 1
ATOM 2253 C CA . GLN A 1 303 ? 12.512 1.738 -11.101 1.00 94.81 303 GLN A CA 1
ATOM 2254 C C . GLN A 1 303 ? 11.303 0.820 -11.293 1.00 94.81 303 GLN A C 1
ATOM 2256 O O . GLN A 1 303 ? 10.876 0.190 -10.329 1.00 94.81 303 GLN A O 1
ATOM 2261 N N . TYR A 1 304 ? 10.798 0.671 -12.524 1.00 95.50 304 TYR A N 1
ATOM 2262 C CA . TYR A 1 304 ? 9.721 -0.280 -12.815 1.00 95.50 304 TYR A CA 1
ATOM 2263 C C . TYR A 1 304 ? 10.112 -1.717 -12.448 1.00 95.50 304 TYR A C 1
ATOM 2265 O O . TYR A 1 304 ? 9.353 -2.403 -11.765 1.00 95.50 304 TYR A O 1
ATOM 2273 N N . ILE A 1 305 ? 11.309 -2.162 -12.848 1.00 95.50 305 ILE A N 1
ATOM 2274 C CA . ILE A 1 305 ? 11.812 -3.508 -12.531 1.00 95.50 305 ILE A CA 1
ATOM 2275 C C . ILE A 1 305 ? 11.923 -3.698 -11.014 1.00 95.50 305 ILE A C 1
ATOM 2277 O O . ILE A 1 305 ? 11.479 -4.720 -10.492 1.00 95.50 305 ILE A O 1
ATOM 2281 N N . ALA A 1 306 ? 12.471 -2.712 -10.296 1.00 96.19 306 ALA A N 1
ATOM 2282 C CA . ALA A 1 306 ? 12.579 -2.763 -8.842 1.00 96.19 306 ALA A CA 1
ATOM 2283 C C . ALA A 1 306 ? 11.201 -2.851 -8.167 1.00 96.19 306 ALA A C 1
ATOM 2285 O O . ALA A 1 306 ? 10.990 -3.712 -7.314 1.00 96.19 306 ALA A O 1
ATOM 2286 N N . SER A 1 307 ? 10.237 -2.033 -8.596 1.00 96.38 307 SER A N 1
ATOM 2287 C CA . SER A 1 307 ? 8.863 -2.082 -8.088 1.00 96.38 307 SER A CA 1
ATOM 2288 C C . SER A 1 307 ? 8.173 -3.410 -8.412 1.00 96.38 307 SER A C 1
ATOM 2290 O O . SER A 1 307 ? 7.481 -3.954 -7.557 1.00 96.38 307 SER A O 1
ATOM 2292 N N . TRP A 1 308 ? 8.388 -3.982 -9.602 1.00 96.62 308 TRP A N 1
ATOM 2293 C CA . TRP A 1 308 ? 7.835 -5.287 -9.985 1.00 96.62 308 TRP A CA 1
ATOM 2294 C C . TRP A 1 308 ? 8.365 -6.433 -9.111 1.00 96.62 308 TRP A C 1
ATOM 2296 O O . TRP A 1 308 ? 7.597 -7.328 -8.744 1.00 96.62 308 TRP A O 1
ATOM 2306 N N . LEU A 1 309 ? 9.653 -6.396 -8.752 1.00 95.88 309 LEU A N 1
ATOM 2307 C CA . LEU A 1 309 ? 10.284 -7.362 -7.848 1.00 95.88 309 LEU A CA 1
ATOM 2308 C C . LEU A 1 309 ? 9.785 -7.194 -6.405 1.00 95.88 309 LEU A C 1
ATOM 2310 O O . LEU A 1 309 ? 9.343 -8.166 -5.787 1.00 95.88 309 LEU A O 1
ATOM 2314 N N . GLU A 1 310 ? 9.795 -5.966 -5.880 1.00 95.94 310 GLU A N 1
ATOM 2315 C CA . GLU A 1 310 ? 9.348 -5.666 -4.515 1.00 95.94 310 GLU A CA 1
ATOM 2316 C C . GLU A 1 310 ? 7.857 -5.971 -4.312 1.00 95.94 310 GLU A C 1
ATOM 2318 O O . GLU A 1 310 ? 7.489 -6.523 -3.272 1.00 95.94 310 GLU A O 1
ATOM 2323 N N . HIS A 1 311 ? 7.012 -5.739 -5.327 1.00 96.56 311 HIS A N 1
ATOM 2324 C CA . HIS A 1 311 ? 5.592 -6.118 -5.315 1.00 96.56 311 HIS A CA 1
ATOM 2325 C C . HIS A 1 311 ? 5.378 -7.616 -5.057 1.00 96.56 311 HIS A C 1
ATOM 2327 O O . HIS A 1 311 ? 4.337 -8.020 -4.538 1.00 96.56 311 HIS A O 1
ATOM 2333 N N . ARG A 1 312 ? 6.375 -8.446 -5.388 1.00 94.69 312 ARG A N 1
ATOM 2334 C CA . ARG A 1 312 ? 6.389 -9.907 -5.207 1.00 94.69 312 ARG A CA 1
ATOM 2335 C C . ARG A 1 312 ? 7.213 -10.360 -4.007 1.00 94.69 312 ARG A C 1
ATOM 2337 O O . ARG A 1 312 ? 7.497 -11.543 -3.858 1.00 94.69 312 ARG A O 1
ATOM 2344 N N . ASP A 1 313 ? 7.609 -9.417 -3.158 1.00 93.38 313 ASP A N 1
ATOM 2345 C CA . ASP A 1 313 ? 8.492 -9.637 -2.015 1.00 93.38 313 ASP A CA 1
ATOM 2346 C C . ASP A 1 313 ? 9.881 -10.201 -2.366 1.00 93.38 313 ASP A C 1
ATOM 2348 O O . ASP A 1 313 ? 10.571 -10.760 -1.513 1.00 93.38 313 ASP A O 1
ATOM 2352 N N . ILE A 1 314 ? 10.328 -10.032 -3.612 1.00 93.81 314 ILE A N 1
ATOM 2353 C CA . ILE A 1 314 ? 11.672 -10.434 -4.028 1.00 93.81 314 ILE A CA 1
ATOM 2354 C C . ILE A 1 314 ? 12.662 -9.388 -3.516 1.00 93.81 314 ILE A C 1
ATOM 2356 O O . ILE A 1 314 ? 12.485 -8.195 -3.751 1.00 93.81 314 ILE A O 1
ATOM 2360 N N . ALA A 1 315 ? 13.709 -9.836 -2.816 1.00 91.44 315 ALA A N 1
ATOM 2361 C CA . ALA A 1 315 ? 14.729 -8.940 -2.285 1.00 91.44 315 ALA A CA 1
ATOM 2362 C C . ALA A 1 315 ? 15.429 -8.206 -3.434 1.00 91.44 315 ALA A C 1
ATOM 2364 O O . ALA A 1 315 ? 16.034 -8.850 -4.293 1.00 91.44 315 ALA A O 1
ATOM 2365 N N . THR A 1 316 ? 15.344 -6.876 -3.438 1.00 94.25 316 THR A N 1
ATOM 2366 C CA . THR A 1 316 ? 15.832 -6.050 -4.542 1.00 94.25 316 THR A CA 1
ATOM 2367 C C . THR A 1 316 ? 17.009 -5.185 -4.115 1.00 94.25 316 THR A C 1
ATOM 2369 O O . THR A 1 316 ? 16.995 -4.531 -3.072 1.00 94.25 316 THR A O 1
ATOM 2372 N N . HIS A 1 317 ? 18.041 -5.152 -4.953 1.00 93.19 317 HIS A N 1
ATOM 2373 C CA . HIS A 1 317 ? 19.218 -4.315 -4.773 1.00 93.19 317 HIS A CA 1
ATOM 2374 C C . HIS A 1 317 ? 19.372 -3.370 -5.963 1.00 93.19 317 HIS A C 1
ATOM 2376 O O . HIS A 1 317 ? 19.468 -3.810 -7.109 1.00 93.19 317 HIS A O 1
ATOM 2382 N N . TRP A 1 318 ? 19.425 -2.073 -5.672 1.00 93.12 318 TRP A N 1
ATOM 2383 C CA . TRP A 1 318 ? 19.760 -1.026 -6.630 1.00 93.12 318 TRP A CA 1
ATOM 2384 C C . TRP A 1 318 ? 21.271 -0.791 -6.624 1.00 93.12 318 TRP A C 1
ATOM 2386 O O . TRP A 1 318 ? 21.849 -0.522 -5.570 1.00 93.12 318 TRP A O 1
ATOM 2396 N N . ILE A 1 319 ? 21.915 -0.911 -7.783 1.00 92.25 319 ILE A N 1
ATOM 2397 C CA . ILE A 1 319 ? 23.363 -0.754 -7.942 1.00 92.25 319 ILE A CA 1
ATOM 2398 C C . ILE A 1 319 ? 23.616 0.323 -8.988 1.00 92.25 319 ILE A C 1
ATOM 2400 O O . ILE A 1 319 ? 23.339 0.117 -10.162 1.00 92.25 319 ILE A O 1
ATOM 2404 N N . GLU A 1 320 ? 24.183 1.455 -8.589 1.00 90.38 320 GLU A N 1
ATOM 2405 C CA . GLU A 1 320 ? 24.409 2.580 -9.495 1.00 90.38 320 GLU A CA 1
ATOM 2406 C C . GLU A 1 320 ? 25.755 3.234 -9.189 1.00 90.38 320 GLU A C 1
ATOM 2408 O O . GLU A 1 320 ? 25.862 4.181 -8.420 1.00 90.38 320 GLU A O 1
ATOM 2413 N N . SER A 1 321 ? 26.818 2.690 -9.780 1.00 86.88 321 SER A N 1
ATOM 2414 C CA . SER A 1 321 ? 28.167 3.257 -9.654 1.00 86.88 321 SER A CA 1
ATOM 2415 C C . SER A 1 321 ? 28.364 4.526 -10.489 1.00 86.88 321 SER A C 1
ATOM 2417 O O . SER A 1 321 ? 29.301 5.285 -10.251 1.00 86.88 321 SER A O 1
ATOM 2419 N N . VAL A 1 322 ? 27.496 4.749 -11.479 1.00 86.31 322 VAL A N 1
ATOM 2420 C CA . VAL A 1 322 ? 27.463 5.937 -12.334 1.00 86.31 322 VAL A CA 1
ATOM 2421 C C . VAL A 1 322 ? 26.035 6.464 -12.338 1.00 86.31 322 VAL A C 1
ATOM 2423 O O . VAL A 1 322 ? 25.122 5.740 -12.731 1.00 86.31 322 VAL A O 1
ATOM 2426 N N . LYS A 1 323 ? 25.852 7.725 -11.931 1.00 84.94 323 LYS A N 1
ATOM 2427 C CA . LYS A 1 323 ? 24.541 8.386 -11.904 1.00 84.94 323 LYS A CA 1
ATOM 2428 C C . LYS A 1 323 ? 23.834 8.272 -13.263 1.00 84.94 323 LYS A C 1
ATOM 2430 O O . LYS A 1 323 ? 24.431 8.551 -14.303 1.00 84.94 323 LYS A O 1
ATOM 2435 N N . GLY A 1 324 ? 22.565 7.885 -13.240 1.00 85.38 324 GLY A N 1
ATOM 2436 C CA . GLY A 1 324 ? 21.716 7.618 -14.395 1.00 85.38 324 GLY A CA 1
ATOM 2437 C C . GLY A 1 324 ? 21.910 6.242 -15.038 1.00 85.38 324 GLY A C 1
ATOM 2438 O O . GLY A 1 324 ? 21.249 5.970 -16.032 1.00 85.38 324 GLY A O 1
ATOM 2439 N N . ARG A 1 325 ? 22.797 5.376 -14.520 1.00 88.00 325 ARG A N 1
ATOM 2440 C CA . ARG A 1 325 ? 23.113 4.052 -15.103 1.00 88.00 325 ARG A CA 1
ATOM 2441 C C . ARG A 1 325 ? 22.908 2.903 -14.100 1.00 88.00 325 ARG A C 1
ATOM 2443 O O . ARG A 1 325 ? 23.852 2.151 -13.830 1.00 88.00 325 ARG A O 1
ATOM 2450 N N . PRO A 1 326 ? 21.713 2.761 -13.505 1.00 91.94 326 PRO A N 1
ATOM 2451 C CA . PRO A 1 326 ? 21.461 1.729 -12.512 1.00 91.94 326 PRO A CA 1
ATOM 2452 C C . PRO A 1 326 ? 21.390 0.321 -13.108 1.00 91.94 326 PRO A C 1
ATOM 2454 O O . PRO A 1 326 ? 20.953 0.097 -14.234 1.00 91.94 326 PRO A O 1
ATOM 2457 N N . SER A 1 327 ? 21.765 -0.651 -12.288 1.00 91.69 327 SER A N 1
ATOM 2458 C CA . SER A 1 327 ? 21.460 -2.070 -12.432 1.00 91.69 327 SER A CA 1
ATOM 2459 C C . SER A 1 327 ? 20.587 -2.513 -11.262 1.00 91.69 327 SER A C 1
ATOM 2461 O O . SER A 1 327 ? 20.778 -2.066 -10.130 1.00 91.69 327 SER A O 1
ATOM 2463 N N . VAL A 1 328 ? 19.646 -3.417 -11.524 1.00 94.50 328 VAL A N 1
ATOM 2464 C CA . VAL A 1 328 ? 18.754 -3.976 -10.502 1.00 94.50 328 VAL A CA 1
ATOM 2465 C C . VAL A 1 328 ? 19.045 -5.460 -10.346 1.00 94.50 328 VAL A C 1
ATOM 2467 O O . VAL A 1 328 ? 19.080 -6.198 -11.329 1.00 94.50 328 VAL A O 1
ATOM 2470 N N . VAL A 1 329 ? 19.249 -5.905 -9.107 1.00 95.31 329 VAL A N 1
ATOM 2471 C CA . VAL A 1 329 ? 19.468 -7.318 -8.778 1.00 95.31 329 VAL A CA 1
ATOM 2472 C C . VAL A 1 329 ? 18.345 -7.799 -7.869 1.00 95.31 329 VAL A C 1
ATOM 2474 O O . VAL A 1 329 ? 18.218 -7.330 -6.741 1.00 95.31 329 VAL A O 1
ATOM 2477 N N . GLY A 1 330 ? 17.549 -8.749 -8.357 1.00 94.50 330 GLY A N 1
ATOM 2478 C CA . GLY A 1 330 ? 16.561 -9.478 -7.561 1.00 94.50 330 GLY A CA 1
ATOM 2479 C C . GLY A 1 330 ? 17.140 -10.784 -7.015 1.00 94.50 330 GLY A C 1
ATOM 2480 O O . GLY A 1 330 ? 17.824 -11.510 -7.738 1.00 94.50 330 GLY A O 1
ATOM 2481 N N . VAL A 1 331 ? 16.861 -11.107 -5.752 1.00 93.44 331 VAL A N 1
ATOM 2482 C CA . VAL A 1 331 ? 17.346 -12.325 -5.090 1.00 93.44 331 VAL A CA 1
ATOM 2483 C C . VAL A 1 331 ? 16.175 -13.138 -4.547 1.00 93.44 331 VAL A C 1
ATOM 2485 O O . VAL A 1 331 ? 15.463 -12.707 -3.642 1.00 93.44 331 VAL A O 1
ATOM 2488 N N . ILE A 1 332 ? 16.027 -14.362 -5.057 1.00 92.00 332 ILE A N 1
ATOM 2489 C CA . ILE A 1 332 ? 15.087 -15.364 -4.542 1.00 92.00 332 ILE A CA 1
ATOM 2490 C C . ILE A 1 332 ? 15.890 -16.423 -3.788 1.00 92.00 332 ILE A C 1
ATOM 2492 O O . ILE A 1 332 ? 16.801 -17.043 -4.342 1.00 92.00 332 ILE A O 1
ATOM 2496 N N . ARG A 1 333 ? 15.572 -16.633 -2.508 1.00 88.62 333 ARG A N 1
ATOM 2497 C CA . ARG A 1 333 ? 16.236 -17.653 -1.686 1.00 88.62 333 ARG A CA 1
ATOM 2498 C C . ARG A 1 333 ? 15.671 -19.034 -2.022 1.00 88.62 333 ARG A C 1
ATOM 2500 O O . ARG A 1 333 ? 14.478 -19.272 -1.871 1.00 88.62 333 ARG A O 1
ATOM 2507 N N . GLY A 1 334 ? 16.535 -19.935 -2.490 1.00 86.19 334 GLY A N 1
ATOM 2508 C CA . GLY A 1 334 ? 16.192 -21.342 -2.713 1.00 86.19 334 GLY A CA 1
ATOM 2509 C C . GLY A 1 334 ? 16.210 -22.168 -1.421 1.00 86.19 334 GLY A C 1
ATOM 2510 O O . GLY A 1 334 ? 16.653 -21.703 -0.375 1.00 86.19 334 GLY A O 1
ATOM 2511 N N . SER A 1 335 ? 15.786 -23.430 -1.500 1.00 88.00 335 SER A N 1
ATOM 2512 C CA . SER A 1 335 ? 15.709 -24.355 -0.356 1.00 88.00 335 SER A CA 1
ATOM 2513 C C . SER A 1 335 ? 17.010 -25.122 -0.061 1.00 88.00 335 SER A C 1
ATOM 2515 O O . SER A 1 335 ? 16.999 -26.063 0.726 1.00 88.00 335 SER A O 1
ATOM 2517 N N . GLY A 1 336 ? 18.116 -24.784 -0.732 1.00 84.00 336 GLY A N 1
ATOM 2518 C CA . GLY A 1 336 ? 19.344 -25.590 -0.746 1.00 84.00 336 GLY A CA 1
ATOM 2519 C C . GLY A 1 336 ? 20.230 -25.504 0.505 1.00 84.00 336 GLY A C 1
ATOM 2520 O O . GLY A 1 336 ? 21.161 -26.294 0.615 1.00 84.00 336 GLY A O 1
ATOM 2521 N N . GLY A 1 337 ? 19.955 -24.588 1.437 1.00 85.19 337 GLY A N 1
ATOM 2522 C CA . GLY A 1 337 ? 20.789 -24.369 2.625 1.00 85.19 337 GLY A CA 1
ATOM 2523 C C . GLY A 1 337 ? 22.181 -23.795 2.315 1.00 85.19 337 GLY A C 1
ATOM 2524 O O . GLY A 1 337 ? 22.453 -23.332 1.203 1.00 85.19 337 GLY A O 1
ATOM 2525 N N . ASP A 1 338 ? 23.060 -23.811 3.317 1.00 86.25 338 ASP A N 1
ATOM 2526 C CA . ASP A 1 338 ? 24.410 -23.247 3.222 1.00 86.25 338 ASP A CA 1
ATOM 2527 C C . ASP A 1 338 ? 25.297 -24.037 2.248 1.00 86.25 338 ASP A C 1
ATOM 2529 O O . ASP A 1 338 ? 25.335 -25.266 2.254 1.00 86.25 338 ASP A O 1
ATOM 2533 N N . GLY A 1 339 ? 26.034 -23.323 1.392 1.00 86.06 339 GLY A N 1
ATOM 2534 C CA . GLY A 1 339 ? 26.913 -23.923 0.380 1.00 86.06 339 GLY A CA 1
ATOM 2535 C C . GLY A 1 339 ? 26.203 -24.409 -0.890 1.00 86.06 339 GLY A C 1
ATOM 2536 O O . GLY A 1 339 ? 26.868 -24.891 -1.811 1.00 86.06 339 GLY A O 1
ATOM 2537 N N . ALA A 1 340 ? 24.877 -24.257 -0.985 1.00 90.50 340 ALA A N 1
ATOM 2538 C CA . ALA A 1 340 ? 24.148 -24.512 -2.222 1.00 90.50 340 ALA A CA 1
ATOM 2539 C C . ALA A 1 340 ? 24.569 -23.550 -3.343 1.00 90.50 340 ALA A C 1
ATOM 2541 O O . ALA A 1 340 ? 24.932 -22.395 -3.115 1.00 90.50 340 ALA A O 1
ATOM 2542 N N . LYS A 1 341 ? 24.498 -24.033 -4.587 1.00 91.75 341 LYS A N 1
ATOM 2543 C CA . LYS A 1 341 ? 24.800 -23.220 -5.769 1.00 91.75 341 LYS A CA 1
ATOM 2544 C C . LYS A 1 341 ? 23.657 -22.248 -6.058 1.00 91.75 341 LYS A C 1
ATOM 2546 O O . LYS A 1 341 ? 22.492 -22.638 -6.030 1.00 91.75 341 LYS A O 1
ATOM 2551 N N . SER A 1 342 ? 24.011 -21.024 -6.428 1.00 91.31 342 SER A N 1
ATOM 2552 C CA . SER A 1 342 ? 23.075 -20.018 -6.936 1.00 91.31 342 SER A CA 1
ATOM 2553 C C . SER A 1 342 ? 23.020 -20.049 -8.465 1.00 91.31 342 SER A C 1
ATOM 2555 O O . SER A 1 342 ? 24.041 -20.261 -9.120 1.00 91.31 342 SER A O 1
ATOM 2557 N N . LEU A 1 343 ? 21.840 -19.800 -9.037 1.00 92.00 343 LEU A N 1
ATOM 2558 C CA . LEU A 1 343 ? 21.662 -19.520 -10.463 1.00 92.00 343 LEU A CA 1
ATOM 2559 C C . LEU A 1 343 ? 21.557 -18.004 -10.656 1.00 92.00 343 LEU A C 1
ATOM 2561 O O . LEU A 1 343 ? 20.740 -17.365 -9.998 1.00 92.00 343 LEU A O 1
ATOM 2565 N N . MET A 1 344 ? 22.356 -17.440 -11.561 1.00 92.12 344 MET A N 1
ATOM 2566 C CA . MET A 1 344 ? 22.273 -16.029 -11.940 1.00 92.12 344 MET A CA 1
ATOM 2567 C C . MET A 1 344 ? 21.728 -15.918 -13.362 1.00 92.12 344 MET A C 1
ATOM 2569 O O . MET A 1 344 ? 22.333 -16.431 -14.302 1.00 92.12 344 MET A O 1
ATOM 2573 N N . LEU A 1 345 ? 20.587 -15.247 -13.505 1.00 90.94 345 LEU A N 1
ATOM 2574 C CA . LEU A 1 345 ? 20.036 -14.848 -14.796 1.00 90.94 345 LEU A CA 1
ATOM 2575 C C . LEU A 1 345 ? 20.416 -13.387 -15.026 1.00 90.94 345 LEU A C 1
ATOM 2577 O O . LEU A 1 345 ? 20.180 -12.551 -14.158 1.00 90.94 345 LEU A O 1
ATOM 2581 N N . ASN A 1 346 ? 21.035 -13.093 -16.167 1.00 88.69 346 ASN A N 1
ATOM 2582 C CA . ASN A 1 346 ? 21.474 -11.745 -16.512 1.00 88.69 346 ASN A CA 1
ATOM 2583 C C . ASN A 1 346 ? 20.721 -11.269 -17.759 1.00 88.69 346 ASN A C 1
ATOM 2585 O O . ASN A 1 346 ? 20.775 -11.926 -18.799 1.00 88.69 346 ASN A O 1
ATOM 2589 N N . GLY A 1 347 ? 20.010 -10.151 -17.623 1.00 85.00 347 GLY A N 1
ATOM 2590 C CA . GLY A 1 347 ? 19.338 -9.445 -18.707 1.00 85.00 347 GLY A CA 1
ATOM 2591 C C . GLY A 1 347 ? 19.883 -8.023 -18.818 1.00 85.00 347 GLY A C 1
ATOM 2592 O O . GLY A 1 347 ? 20.342 -7.453 -17.830 1.00 85.00 347 GLY A O 1
ATOM 2593 N N . HIS A 1 348 ? 19.838 -7.454 -20.018 1.00 84.50 348 HIS A N 1
ATOM 2594 C CA . HIS A 1 348 ? 20.228 -6.068 -20.254 1.00 84.50 348 HIS A CA 1
ATOM 2595 C C . HIS A 1 348 ? 18.994 -5.159 -20.241 1.00 84.50 348 HIS A C 1
ATOM 2597 O O . HIS A 1 348 ? 17.928 -5.532 -20.729 1.00 84.50 348 HIS A O 1
ATOM 2603 N N . ILE A 1 349 ? 19.151 -3.955 -19.692 1.00 86.25 349 ILE A N 1
ATOM 2604 C CA . ILE A 1 349 ? 18.219 -2.851 -19.915 1.00 86.25 349 ILE A CA 1
ATOM 2605 C C . ILE A 1 349 ? 18.745 -2.111 -21.142 1.00 86.25 349 ILE A C 1
ATOM 2607 O O . ILE A 1 349 ? 19.734 -1.385 -21.049 1.00 86.25 349 ILE A O 1
ATOM 2611 N N . ASP A 1 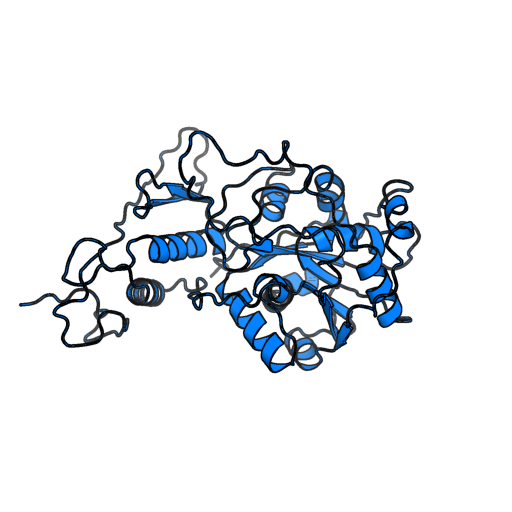350 ? 18.134 -2.347 -22.299 1.00 75.00 350 ASP A N 1
ATOM 2612 C CA . ASP A 1 350 ? 18.571 -1.699 -23.532 1.00 75.00 350 ASP A CA 1
ATOM 2613 C C . ASP A 1 350 ? 18.137 -0.233 -23.568 1.00 75.00 350 ASP A C 1
ATOM 2615 O O . ASP A 1 350 ? 16.976 0.111 -23.325 1.00 75.00 350 ASP A O 1
ATOM 2619 N N . THR A 1 351 ? 19.084 0.633 -23.930 1.00 76.38 351 THR A N 1
ATOM 2620 C CA . THR A 1 351 ? 18.813 2.027 -24.275 1.00 76.38 351 THR A CA 1
ATOM 2621 C C . THR A 1 351 ? 19.113 2.243 -25.752 1.00 76.38 351 THR A C 1
ATOM 2623 O O . THR A 1 351 ? 20.251 2.164 -26.212 1.00 76.38 351 THR A O 1
ATOM 2626 N N . VAL A 1 352 ? 18.064 2.499 -26.530 1.00 78.00 352 VAL A N 1
ATOM 2627 C CA . VAL A 1 352 ? 18.154 2.762 -27.973 1.00 78.00 352 VAL A CA 1
ATOM 2628 C C . VAL A 1 352 ? 17.709 4.187 -28.278 1.00 78.00 352 VAL A C 1
ATOM 2630 O O . VAL A 1 352 ? 17.101 4.854 -27.444 1.00 78.00 352 VAL A O 1
ATOM 2633 N N . THR A 1 353 ? 18.020 4.690 -29.471 1.00 76.94 353 THR A N 1
ATOM 2634 C CA . THR A 1 353 ? 17.420 5.944 -29.941 1.00 76.94 353 THR A CA 1
ATOM 2635 C C . THR A 1 353 ? 15.998 5.684 -30.442 1.00 76.94 353 THR A C 1
ATOM 2637 O O . THR A 1 353 ? 15.742 4.655 -31.066 1.00 76.94 353 THR A O 1
ATOM 2640 N N . LEU A 1 354 ? 15.080 6.621 -30.201 1.00 80.50 354 LEU A N 1
ATOM 2641 C CA . LEU A 1 354 ? 13.727 6.592 -30.780 1.00 80.50 354 LEU A CA 1
ATOM 2642 C C . LEU A 1 354 ? 13.688 7.202 -32.192 1.00 80.50 354 LEU A C 1
ATOM 2644 O O . LEU A 1 354 ? 12.650 7.204 -32.849 1.00 80.50 354 LEU A O 1
ATOM 2648 N N . MET A 1 355 ? 14.818 7.724 -32.676 1.00 75.56 355 MET A N 1
ATOM 2649 C CA . MET A 1 355 ? 14.928 8.296 -34.014 1.00 75.56 355 MET A CA 1
ATOM 2650 C C . MET A 1 355 ? 14.862 7.209 -35.093 1.00 75.56 355 MET A C 1
ATOM 2652 O O . MET A 1 355 ? 15.478 6.153 -34.971 1.00 75.56 355 MET A O 1
ATOM 2656 N N . GLY A 1 356 ? 14.160 7.502 -36.190 1.00 75.88 356 GLY A N 1
ATOM 2657 C CA . GLY A 1 356 ? 14.097 6.634 -37.372 1.00 75.88 356 GLY A CA 1
ATOM 2658 C C . GLY A 1 356 ? 12.948 5.621 -37.383 1.00 75.88 356 GLY A C 1
ATOM 2659 O O . GLY A 1 356 ? 12.772 4.932 -38.387 1.00 75.88 356 GLY A O 1
ATOM 2660 N N . TYR A 1 357 ? 12.135 5.557 -36.325 1.00 76.50 357 TYR A N 1
ATOM 2661 C CA . TYR A 1 357 ? 10.901 4.770 -36.329 1.00 76.50 357 TYR A CA 1
ATOM 2662 C C . TYR A 1 357 ? 9.801 5.494 -37.117 1.00 76.50 357 TYR A C 1
ATOM 2664 O O . TYR A 1 357 ? 9.606 6.699 -36.970 1.00 76.50 357 TYR A O 1
ATOM 2672 N N . LYS A 1 358 ? 9.101 4.755 -37.991 1.00 77.44 358 LYS A N 1
ATOM 2673 C CA . LYS A 1 358 ? 7.968 5.288 -38.774 1.00 77.44 358 LYS A CA 1
ATOM 2674 C C . LYS A 1 358 ? 6.698 5.428 -37.933 1.00 77.44 358 LYS A C 1
ATOM 2676 O O . LYS A 1 358 ? 5.939 6.367 -38.142 1.00 77.44 358 LYS A O 1
ATOM 2681 N N . ASP A 1 359 ? 6.498 4.492 -37.012 1.00 82.19 359 ASP A N 1
ATOM 2682 C CA . ASP A 1 359 ? 5.388 4.455 -36.060 1.00 82.19 359 ASP A CA 1
ATOM 2683 C C . ASP A 1 359 ? 5.878 4.823 -34.654 1.00 82.19 359 ASP A C 1
ATOM 2685 O O . ASP A 1 359 ? 7.081 4.934 -34.429 1.00 82.19 359 ASP A O 1
ATOM 2689 N N . ASP A 1 360 ? 4.953 4.968 -33.702 1.00 85.12 360 ASP A N 1
ATOM 2690 C CA . ASP A 1 360 ? 5.277 5.213 -32.292 1.00 85.12 360 ASP A CA 1
ATOM 2691 C C . ASP A 1 360 ? 6.083 4.039 -31.683 1.00 85.12 360 ASP A C 1
ATOM 2693 O O . ASP A 1 360 ? 5.514 2.955 -31.457 1.00 85.12 360 ASP A O 1
ATOM 2697 N N . PRO A 1 361 ? 7.388 4.239 -31.391 1.00 82.31 361 PRO A N 1
ATOM 2698 C CA . PRO A 1 361 ? 8.266 3.189 -30.882 1.00 82.31 361 PRO A CA 1
ATOM 2699 C C . PRO A 1 361 ? 7.954 2.778 -29.439 1.00 82.31 361 PRO A C 1
ATOM 2701 O O . PRO A 1 361 ? 8.428 1.734 -29.002 1.00 82.31 361 PRO A O 1
ATOM 2704 N N . LEU A 1 362 ? 7.152 3.560 -28.708 1.00 87.38 362 LEU A N 1
ATOM 2705 C CA . LEU A 1 362 ? 6.774 3.285 -27.319 1.00 87.38 362 LEU A CA 1
ATOM 2706 C C . LEU A 1 362 ? 5.359 2.700 -27.202 1.00 87.38 362 LEU A C 1
ATOM 2708 O O . LEU A 1 362 ? 4.858 2.487 -26.102 1.00 87.38 362 LEU A O 1
ATOM 2712 N N . SER A 1 363 ? 4.691 2.394 -28.318 1.00 86.81 363 SER A N 1
ATOM 2713 C CA . SER A 1 363 ? 3.284 1.966 -28.294 1.00 86.81 363 SER A CA 1
ATOM 2714 C C . SER A 1 363 ? 3.045 0.615 -27.595 1.00 86.81 363 SER A C 1
ATOM 2716 O O . SER A 1 363 ? 1.953 0.346 -27.076 1.00 86.81 363 SER A O 1
ATOM 2718 N N . GLY A 1 364 ? 4.042 -0.277 -27.605 1.00 83.50 364 GLY A N 1
ATOM 2719 C CA . GLY A 1 364 ? 3.909 -1.650 -27.108 1.00 83.50 364 GLY A CA 1
ATOM 2720 C C . GLY A 1 364 ? 2.908 -2.501 -27.901 1.00 83.50 364 GLY A C 1
ATOM 2721 O O . GLY A 1 364 ? 2.411 -3.503 -27.391 1.00 83.50 364 GLY A O 1
ATOM 2722 N N . LYS A 1 365 ? 2.541 -2.113 -29.129 1.00 85.19 365 LYS A N 1
ATOM 2723 C CA . LYS A 1 365 ? 1.599 -2.887 -29.957 1.00 85.19 365 LYS A CA 1
ATOM 2724 C C . LYS A 1 365 ? 2.238 -4.184 -30.453 1.00 85.19 365 LYS A C 1
ATOM 2726 O O . LYS A 1 365 ? 3.420 -4.216 -30.770 1.00 85.19 365 LYS A O 1
ATOM 2731 N N . ILE A 1 366 ? 1.445 -5.248 -30.568 1.00 81.25 366 ILE A N 1
ATOM 2732 C CA . ILE A 1 366 ? 1.883 -6.509 -31.182 1.00 81.25 366 ILE A CA 1
ATOM 2733 C C . ILE A 1 366 ? 1.477 -6.492 -32.654 1.00 81.25 366 ILE A C 1
ATOM 2735 O O . ILE A 1 366 ? 0.297 -6.347 -32.968 1.00 81.25 366 ILE A O 1
ATOM 2739 N N . ILE A 1 367 ? 2.442 -6.672 -33.554 1.00 76.88 367 ILE A N 1
ATOM 2740 C CA . ILE A 1 367 ? 2.225 -6.770 -35.000 1.00 76.88 367 ILE A CA 1
ATOM 2741 C C . ILE A 1 367 ? 2.823 -8.095 -35.481 1.00 76.88 367 ILE A C 1
ATOM 2743 O O . ILE A 1 367 ? 3.987 -8.395 -35.227 1.00 76.88 367 ILE A O 1
ATOM 2747 N N . ASN A 1 368 ? 2.025 -8.914 -36.174 1.00 72.50 368 ASN A N 1
ATOM 2748 C CA . ASN A 1 368 ? 2.447 -10.215 -36.719 1.00 72.50 368 ASN A CA 1
ATOM 2749 C C . ASN A 1 368 ? 3.064 -11.175 -35.675 1.00 72.50 368 ASN A C 1
ATOM 2751 O O . ASN A 1 368 ? 4.013 -11.898 -35.971 1.00 72.50 368 ASN A O 1
ATOM 2755 N N . GLY A 1 369 ? 2.551 -11.167 -34.439 1.00 66.38 369 GLY A N 1
ATOM 2756 C CA . GLY A 1 369 ? 3.044 -12.027 -33.354 1.00 66.38 369 GLY A CA 1
ATOM 2757 C C . GLY A 1 369 ? 4.364 -11.575 -32.718 1.00 66.38 369 GLY A C 1
ATOM 2758 O O . GLY A 1 369 ? 4.924 -12.310 -31.910 1.00 66.38 369 GLY A O 1
ATOM 2759 N N . LYS A 1 370 ? 4.860 -10.377 -33.054 1.00 59.12 370 LYS A N 1
ATOM 2760 C CA . LYS A 1 370 ? 6.024 -9.743 -32.423 1.00 59.12 370 LYS A CA 1
ATOM 2761 C C . LYS A 1 370 ? 5.601 -8.433 -31.764 1.00 59.12 370 LYS A C 1
ATOM 2763 O O . LYS A 1 370 ? 4.820 -7.679 -32.342 1.00 59.12 370 LYS A O 1
ATOM 2768 N N . SER A 1 371 ? 6.092 -8.164 -30.555 1.00 54.47 371 SER A N 1
ATOM 2769 C CA . SER A 1 371 ? 5.943 -6.835 -29.952 1.00 54.47 371 SER A CA 1
ATOM 2770 C C . SER A 1 371 ? 6.706 -5.819 -30.810 1.00 54.47 371 SER A C 1
ATOM 2772 O O . SER A 1 371 ? 7.797 -6.134 -31.283 1.00 54.47 371 SER A O 1
ATOM 2774 N N . MET A 1 372 ? 6.150 -4.626 -31.034 1.00 55.50 372 MET A N 1
ATOM 2775 C CA . MET A 1 372 ? 6.816 -3.496 -31.693 1.00 55.50 372 MET A CA 1
ATOM 2776 C C . MET A 1 372 ? 7.922 -2.924 -30.798 1.00 55.50 372 MET A C 1
ATOM 2778 O O . MET A 1 372 ? 7.883 -1.759 -30.438 1.00 55.50 372 MET A O 1
ATOM 2782 N N . VAL A 1 373 ? 8.912 -3.725 -30.425 1.00 52.88 373 VAL A N 1
ATOM 2783 C CA . VAL A 1 373 ? 10.263 -3.236 -30.161 1.00 52.88 373 VAL A CA 1
ATOM 2784 C C . VAL A 1 373 ? 11.194 -4.242 -30.803 1.00 52.88 373 VAL A C 1
ATOM 2786 O O . VAL A 1 373 ? 11.092 -5.444 -30.572 1.00 52.88 373 VAL A O 1
ATOM 2789 N N . VAL A 1 374 ? 12.067 -3.717 -31.657 1.00 44.22 374 VAL A N 1
ATOM 2790 C CA . VAL A 1 374 ? 13.036 -4.433 -32.494 1.00 44.22 374 VAL A CA 1
ATOM 2791 C C . VAL A 1 374 ? 12.465 -5.080 -33.771 1.00 44.22 374 VAL A C 1
ATOM 2793 O O . VAL A 1 374 ? 12.468 -6.295 -33.948 1.00 44.22 374 VAL A O 1
ATOM 2796 N N . ASP A 1 375 ? 12.089 -4.258 -34.752 1.00 35.22 375 ASP A N 1
ATOM 2797 C CA . ASP A 1 375 ? 12.410 -4.598 -36.150 1.00 35.22 375 ASP A CA 1
ATOM 2798 C C . ASP A 1 375 ? 13.117 -3.392 -36.785 1.00 35.22 375 ASP A C 1
ATOM 2800 O O . ASP A 1 375 ? 12.529 -2.606 -37.524 1.00 35.22 375 ASP A O 1
ATOM 2804 N N . GLN A 1 376 ? 14.407 -3.221 -36.470 1.00 33.88 376 GLN A N 1
ATOM 2805 C CA . GLN A 1 376 ? 15.314 -2.596 -37.431 1.00 33.88 376 GLN A CA 1
ATOM 2806 C C . GLN A 1 376 ? 15.616 -3.635 -38.514 1.00 33.88 376 GLN A C 1
ATOM 2808 O O . GLN A 1 376 ? 16.672 -4.262 -38.523 1.00 33.88 376 GLN A O 1
ATOM 2813 N N . ARG A 1 377 ? 14.674 -3.829 -39.436 1.00 27.31 377 ARG A N 1
ATOM 2814 C CA . ARG A 1 377 ? 15.021 -4.256 -40.788 1.00 27.31 377 ARG A CA 1
ATOM 2815 C C . ARG A 1 377 ? 14.988 -3.027 -41.678 1.00 27.31 377 ARG A C 1
ATOM 2817 O O . ARG A 1 377 ? 13.938 -2.639 -42.186 1.00 27.31 377 ARG A O 1
ATOM 2824 N N . ILE A 1 378 ? 16.159 -2.400 -41.7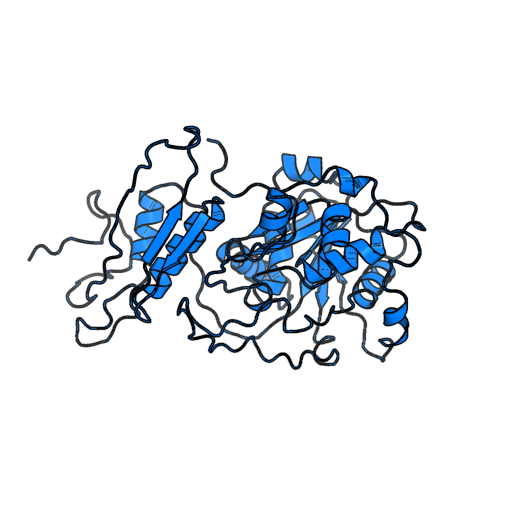87 1.00 32.66 378 ILE A N 1
ATOM 2825 C CA . ILE A 1 378 ? 16.579 -1.762 -43.037 1.00 32.66 378 ILE A CA 1
ATOM 2826 C C . ILE A 1 378 ? 17.015 -2.886 -43.972 1.00 32.66 378 ILE A C 1
ATOM 2828 O O . ILE A 1 378 ? 17.753 -3.778 -43.491 1.00 32.66 378 ILE A O 1
#

InterPro domains:
  IPR001261 ArgE/DapE/ACY1/CPG2/YscS, conserved site [PS00758] (343-352)
  IPR001926 Tryptophan synthase beta chain-like, PALP domain [PF00291] (101-252)
  IPR036052 Tryptophan synthase beta chain-like, PALP domain superfamily [G3DSA:3.40.50.1100] (96-267)
  IPR036052 Tryptophan synthase beta chain-like, PALP domain superfamily [SSF53686] (88-254)

Organism: NCBI:txid1080344

pLDDT: mean 80.84, std 19.82, range [27.31, 98.44]

Radius of gyration: 22.4 Å; chains: 1; bounding box: 52×52×75 Å

Foldseek 3Di:
DPQLFDDKDFDPLQQPDFDDPPNFPPVCVVPLPPDDDQQDWAWPPVVCVVLAAQTETEREADCSCVVVPPPVDQPPPPPPPPDPDDDDDDLVRDQPPLDACLSVLVSVDVVCPPDDAQEEEAALSNLLNNLSRQRHPVDPDGRAYEHEAALQAQQLVVCLVVVHWDFAHGDDAQLSVRNGRTDRPPSNVSCNNNHRIYYYAYNQLLVVQCVVCVVVVHRAGSNQSRRVSRSSPQDPVNCVSSVGHHHGYYYYYRYHDDPDDDDNDDDLSDPPPLVVVLVLLLPFQADQPDDPHGTQHDRNSLSSVQSNCSRSVFRWDWDPPDPRHIDIDTDDDDPQPPPDDDDDDDDDSDHHHPPPDPDRRSRQDDDPNRTSDDDPPD

Secondary structure (DSSP, 8-state):
----SPPPEE-GGGTT--BPTT-S-HHHHTT---SPPPPPEEE-HHHHHHHTSSEEEEEEE-STTTTTT----SS-S------SSS-SPPTTTS-------HHHHHHHHHHHTT---SEEEEEHHHHHHHHHHHTBTT-SS--EEEEEEEGGG-HHHHHHHHTS--PPP----S-GGG--SSPPTT-HHHHHHH-SEEEEE-HHHHHHHHHHHHHTT----HHHHHHHHHHHT--HHHHHHTT--TT-EEEEEEE-------PPPPP-----HHHHHHHHHHS----SSSSSS----SHHHHHHHHHHHHTTT-EEEEE-SSTT--EEEEE---S--TTPPPP-----------TT-SS-TTS--EETTEESS-----

Sequence (378 aa):
MASTRRVVAFNAQATSWRIPPGLSYQKLQQKFQNGADPAPLIDLREIADEIGVGTVHAKVLTNCYTALGANASPIDVNEDSINGSHGLVDCHTRPQESYDYSVLMQETEEQLGSYRPDLIVAPVDIARGAISHFKSESRAFSTAVSAVEPDTAACLFKSLAIGESTTITTTHTIMTELRKRCLPTGSWDILKQGIDASLTVSDFEAHQAVLYLQSHGIQAGPAGAASLAALKRLTISDKKALGLTRDSIVVISCPMTSDATYDTPHDVSADDPILITQTLVRTNSASPTLGSVAGPGETVVAQYIASWLEHRDIATHWIESVKGRPSVVGVIRGSGGDGAKSLMLNGHIDTVTLMGYKDDPLSGKIINGKSMVVDQRI